Protein AF-A0A930Z1Z3-F1 (afdb_monomer)

Mean predicted aligned error: 11.34 Å

Sequence (519 aa):
MGTTLLAGTGLGVVGSSSTASAYPTATVSFVGHGYGHGHGMGQWGALGYALAGTSYSSIVGLYYGGTTLAPLSAGQEAHQVSVTMTENNGNTVIVTSGSPFTVAGLIVPANQAALMAPVGGQWTVQIGMSCAGPWGGVAVTGPSSTASPSINPALGDPNTSSEALQLCQGNGNLTMRGSIEAMYNSAGAARTVNLVPLEQYVSGVVPNESPSSWGTVGGAGPQSQAWGFQELEAQAVAARSYVMAGILSYGGYADTCDLSCQTYQGTLNEDPLTDAAVNSTAGQVMEFPGGAVAATQYSASTGGYTAPGAFPGVPDTGDSVCVAGACNPNHTWTASVPVSAIDAAWPQLGTLQSISITGRNGYGDWGGRVTGMTLFGSNQNVSLTGDGFSGALGLKSDWFSTTTTLTGPAVTMVSSPDGRGYWVGGNNGGIYSFGDASFQGSADGLALARPVVGMAVTPDGRGYWLVASDGGIFSFGDAAFFGSTGSLRLNKSVVGMAATPDGRGYWLVASDGGIFSFG

Secondary structure (DSSP, 8-state):
--------------PPPPPPPPPSSSEEEEEEE-BS---SEEHHHHHHHHHTT--HHHHHHHHTTT-EEEEPPTTGGG-EEEEE-GGGTTSPEEEE-SS-EEETTEEEPTT-EEEEEEETTEEEEEEESSTT--EEEEEEE-SEEEEEESS-PPTT-TTHHHHSEEEEETTEEEEESSEEEEEE-TTS-EEEEEEEEHHHHHHHHHHHHS-GGGGG-SSB-GGGSBTTHHHHHHHHHHHHHHHHT-TT-BTTTBSEESTTTS---TTTT--HHHHHHHHHTTTEEEEETTTEEP---EESB-SSBPPPSSS---B-TTTT-EETTEE-TTSEEEEEEEHHHHHHH-GGG-SEEEEEEEEE-S-SGGGSSEEEEEEEESS--EEE-HHHHHHHHT-S-S-EEEE---SS-EEEEEE-TTSS-EEEEETTS-EEEETTPPP----TTS--SS-EEEEEE-TTSSEEEEEETT--EEEEET------STTS--SS-EEEEEE-TTSS-EEEEETTS-EEEE-

Solvent-accessible surface area (backbone atoms only — not comparable to full-atom values): 27168 Å² total; per-residue (Å²): 142,85,83,84,86,84,80,86,80,81,81,76,80,76,80,73,82,73,76,78,62,66,40,97,52,74,50,50,36,33,38,33,28,13,23,44,84,12,34,39,40,22,53,42,16,37,35,26,36,7,57,72,74,41,51,26,72,56,48,46,46,61,32,39,42,82,39,43,84,37,70,58,58,93,69,58,73,72,38,59,45,29,31,29,40,66,95,46,52,68,54,70,47,35,38,32,23,57,33,46,27,34,40,80,89,40,78,42,54,52,55,25,15,40,41,38,36,84,53,96,82,25,28,33,39,25,45,19,66,29,87,86,35,69,74,43,76,78,45,82,43,52,58,46,42,48,38,36,46,72,49,72,62,58,88,80,42,88,54,39,86,37,36,22,32,22,44,57,49,98,91,48,67,47,44,28,64,43,25,45,33,41,35,51,45,99,87,69,46,51,39,33,32,37,38,18,48,44,70,62,46,37,35,23,31,36,39,65,76,48,62,53,72,46,32,65,36,60,60,88,35,70,96,88,34,20,18,13,30,27,25,47,28,29,44,27,27,31,53,43,9,29,63,67,34,59,81,53,52,38,94,81,77,22,48,35,45,24,76,91,79,32,64,44,58,40,54,78,62,56,45,67,68,39,35,49,22,34,62,76,40,62,59,36,24,38,23,32,89,88,79,46,47,32,70,41,46,62,21,62,16,28,33,40,27,26,40,62,69,98,25,66,53,43,81,29,82,21,15,72,32,69,52,101,92,46,56,48,75,32,27,52,46,76,51,76,46,46,45,68,56,53,23,65,76,41,61,73,22,44,49,50,36,50,78,44,74,74,36,53,75,64,50,60,76,96,34,19,39,27,60,23,29,36,42,36,23,73,70,33,69,47,75,48,37,23,50,61,53,15,65,76,69,71,46,58,27,27,26,54,46,79,46,82,80,71,94,41,61,76,53,33,73,48,68,34,78,86,66,65,17,27,38,38,32,17,28,58,31,37,61,44,59,36,70,71,33,72,83,49,69,62,47,48,93,53,91,66,95,44,47,32,36,26,53,36,60,33,68,84,50,61,16,32,38,39,31,19,28,55,29,35,65,48,64,22,55,73,34,77,86,58,72,64,41,51,90,52,90,66,96,47,47,33,60,39,51,45,55,40,86,85,49,66,28,38,39,38,34,22,76,80,70,51,75,48,80,27,98

Structure (mmCIF, N/CA/C/O backbone):
data_AF-A0A930Z1Z3-F1
#
_entry.id   AF-A0A930Z1Z3-F1
#
loop_
_atom_site.group_PDB
_atom_site.id
_atom_site.type_symbol
_atom_site.label_atom_id
_atom_site.label_alt_id
_atom_site.label_comp_id
_atom_site.label_asym_id
_atom_site.label_entity_id
_atom_site.label_seq_id
_atom_site.pdbx_PDB_ins_code
_atom_site.Cartn_x
_atom_site.Cartn_y
_atom_site.Cartn_z
_atom_site.occupancy
_atom_site.B_iso_or_equiv
_atom_site.auth_seq_id
_atom_site.auth_comp_id
_atom_site.auth_asym_id
_atom_site.auth_atom_id
_atom_site.pdbx_PDB_model_num
ATOM 1 N N . MET A 1 1 ? 87.538 15.514 -34.703 1.00 39.16 1 MET A N 1
ATOM 2 C CA . MET A 1 1 ? 86.681 16.716 -34.790 1.00 39.16 1 MET A CA 1
ATOM 3 C C . MET A 1 1 ? 85.649 16.461 -35.874 1.00 39.16 1 MET A C 1
ATOM 5 O O . MET A 1 1 ? 86.071 16.144 -36.976 1.00 39.16 1 MET A O 1
ATOM 9 N N . GLY A 1 2 ? 84.350 16.528 -35.568 1.00 31.50 2 GLY A N 1
ATOM 10 C CA . GLY A 1 2 ? 83.296 16.359 -36.582 1.00 31.50 2 GLY A CA 1
ATOM 11 C C . GLY A 1 2 ? 82.002 15.728 -36.066 1.00 31.50 2 GLY A C 1
ATOM 12 O O . GLY A 1 2 ? 81.706 14.595 -36.406 1.00 31.50 2 GLY A O 1
ATOM 13 N N . THR A 1 3 ? 81.312 16.481 -35.211 1.00 30.36 3 THR A N 1
ATOM 14 C CA . THR A 1 3 ? 79.851 16.650 -35.078 1.00 30.36 3 THR A CA 1
ATOM 15 C C . THR A 1 3 ? 78.893 15.445 -35.155 1.00 30.36 3 THR A C 1
ATOM 17 O O . THR A 1 3 ? 78.647 14.856 -36.202 1.00 30.36 3 THR A O 1
ATOM 20 N N . THR A 1 4 ? 78.263 15.197 -34.005 1.00 30.20 4 THR A N 1
ATOM 21 C CA . THR A 1 4 ? 77.175 14.260 -33.696 1.00 30.20 4 THR A CA 1
ATOM 22 C C . THR A 1 4 ? 75.817 14.698 -34.272 1.00 30.20 4 THR A C 1
ATOM 24 O O . THR A 1 4 ? 75.460 15.874 -34.213 1.00 30.20 4 THR A O 1
ATOM 27 N N . LEU A 1 5 ? 75.056 13.722 -34.782 1.00 28.89 5 LEU A N 1
ATOM 28 C CA . LEU A 1 5 ? 73.674 13.819 -35.271 1.00 28.89 5 LEU A CA 1
ATOM 29 C C . LEU A 1 5 ? 72.689 14.167 -34.133 1.00 28.89 5 LEU A C 1
ATOM 31 O O . LEU A 1 5 ? 72.643 13.462 -33.126 1.00 28.89 5 LEU A O 1
ATOM 35 N N . LEU A 1 6 ? 71.852 15.192 -34.323 1.00 29.39 6 LEU A N 1
ATOM 36 C CA . LEU A 1 6 ? 70.635 15.409 -33.533 1.00 29.39 6 LEU A CA 1
ATOM 37 C C . LEU A 1 6 ? 69.458 14.686 -34.203 1.00 29.39 6 LEU A C 1
ATOM 39 O O . LEU A 1 6 ? 69.009 15.090 -35.274 1.00 29.39 6 LEU A O 1
ATOM 43 N N . ALA A 1 7 ? 68.944 13.644 -33.550 1.00 30.75 7 ALA A N 1
ATOM 44 C CA . ALA A 1 7 ? 67.617 13.096 -33.807 1.00 30.75 7 ALA A CA 1
ATOM 45 C C . ALA A 1 7 ? 66.631 13.763 -32.837 1.00 30.75 7 ALA A C 1
ATOM 47 O O . ALA A 1 7 ? 66.766 13.632 -31.621 1.00 30.75 7 ALA A O 1
ATOM 48 N N . GLY A 1 8 ? 65.673 14.520 -33.374 1.00 28.31 8 GLY A N 1
ATOM 49 C CA . GLY A 1 8 ? 64.595 15.125 -32.598 1.00 28.31 8 GLY A CA 1
ATOM 50 C C . GLY A 1 8 ? 63.588 14.066 -32.157 1.00 28.31 8 GLY A C 1
ATOM 51 O O . GLY A 1 8 ? 62.974 13.400 -32.987 1.00 28.31 8 GLY A O 1
ATOM 52 N N . THR A 1 9 ? 63.420 13.917 -30.849 1.00 33.78 9 THR A N 1
ATOM 53 C CA . THR A 1 9 ? 62.367 13.118 -30.225 1.00 33.78 9 THR A CA 1
ATOM 54 C C . THR A 1 9 ? 61.080 13.939 -30.157 1.00 33.78 9 THR A C 1
ATOM 56 O O . THR A 1 9 ? 60.987 14.931 -29.436 1.00 33.78 9 THR A O 1
ATOM 59 N N . GLY A 1 10 ? 60.067 13.526 -30.920 1.00 29.88 10 GLY A N 1
ATOM 60 C CA . GLY A 1 10 ? 58.694 13.976 -30.714 1.00 29.88 10 GLY A CA 1
ATOM 61 C C . GLY A 1 10 ? 58.155 13.373 -29.419 1.00 29.88 10 GLY A C 1
ATOM 62 O O . GLY A 1 10 ? 58.044 12.154 -29.302 1.00 29.88 10 GLY A O 1
ATOM 63 N N . LEU A 1 11 ? 57.860 14.226 -28.440 1.00 32.78 11 LEU A N 1
ATOM 64 C CA . LEU A 1 11 ? 57.156 13.857 -27.215 1.00 32.78 11 LEU A CA 1
ATOM 65 C C . LEU A 1 11 ? 55.741 13.379 -27.565 1.00 32.78 11 LEU A C 1
ATOM 67 O O . LEU A 1 11 ? 54.901 14.166 -27.996 1.00 32.78 11 LEU A O 1
ATOM 71 N N . GLY A 1 12 ? 55.484 12.088 -27.360 1.00 30.33 12 GLY A N 1
ATOM 72 C CA . GLY A 1 12 ? 54.132 11.552 -27.285 1.00 30.33 12 GLY A CA 1
ATOM 73 C C . GLY A 1 12 ? 53.461 12.055 -26.011 1.00 30.33 12 GLY A C 1
ATOM 74 O O . GLY A 1 12 ? 53.957 11.825 -24.908 1.00 30.33 12 GLY A O 1
ATOM 75 N N . VAL A 1 13 ? 52.341 12.758 -26.164 1.00 32.28 13 VAL A N 1
ATOM 76 C CA . VAL A 1 13 ? 51.437 13.057 -25.053 1.00 32.28 13 VAL A CA 1
ATOM 77 C C . VAL A 1 13 ? 50.787 11.737 -24.650 1.00 32.28 13 VAL A C 1
ATOM 79 O O . VAL A 1 13 ? 49.985 11.175 -25.393 1.00 32.28 13 VAL A O 1
ATOM 82 N N . VAL A 1 14 ? 51.175 11.222 -23.486 1.00 32.25 14 VAL A N 1
ATOM 83 C CA . VAL A 1 14 ? 50.462 10.141 -22.806 1.00 32.25 14 VAL A CA 1
ATOM 84 C C . VAL A 1 14 ? 49.108 10.715 -22.398 1.00 32.25 14 VAL A C 1
ATOM 86 O O . VAL A 1 14 ? 49.050 11.631 -21.579 1.00 32.25 14 VAL A O 1
ATOM 89 N N . GLY A 1 15 ? 48.033 10.229 -23.019 1.00 31.28 15 GLY A N 1
ATOM 90 C CA . GLY A 1 15 ? 46.671 10.581 -22.637 1.00 31.28 15 GLY A CA 1
ATOM 91 C C . GLY A 1 15 ? 46.439 10.209 -21.177 1.00 31.28 15 GLY A C 1
ATOM 92 O O . GLY A 1 15 ? 46.525 9.041 -20.804 1.00 31.28 15 GLY A O 1
ATOM 93 N N . SER A 1 16 ? 46.187 11.216 -20.348 1.00 31.16 16 SER A N 1
ATOM 94 C CA . SER A 1 16 ? 45.662 11.055 -19.000 1.00 31.16 16 SER A CA 1
ATOM 95 C C . SER A 1 16 ? 44.368 10.246 -19.069 1.00 31.16 16 SER A C 1
ATOM 97 O O . SER A 1 16 ? 43.474 10.577 -19.847 1.00 31.16 16 SER A O 1
ATOM 99 N N . SER A 1 17 ? 44.264 9.191 -18.257 1.00 32.59 17 SER A N 1
ATOM 100 C CA . SER A 1 17 ? 43.012 8.465 -18.046 1.00 32.59 17 SER A CA 1
ATOM 101 C C . SER A 1 17 ? 41.926 9.474 -17.677 1.00 32.59 17 SER A C 1
ATOM 103 O O . SER A 1 17 ? 42.061 10.181 -16.674 1.00 32.59 17 SER A O 1
ATOM 105 N N . SER A 1 18 ? 40.890 9.576 -18.504 1.00 34.81 18 SER A N 1
ATOM 106 C CA . SER A 1 18 ? 39.741 10.434 -18.246 1.00 34.81 18 SER A CA 1
ATOM 107 C C . SER A 1 18 ? 39.152 10.085 -16.883 1.00 34.81 18 SER A C 1
ATOM 109 O O . SER A 1 18 ? 38.793 8.933 -16.640 1.00 34.81 18 SER A O 1
ATOM 111 N N . THR A 1 19 ? 39.043 11.076 -15.999 1.00 36.94 19 THR A N 1
ATOM 112 C CA . THR A 1 19 ? 38.151 11.000 -14.840 1.00 36.94 19 THR A CA 1
ATOM 113 C C . THR A 1 19 ? 36.777 10.594 -15.359 1.00 36.94 19 THR A C 1
ATOM 115 O O . THR A 1 19 ? 36.260 11.256 -16.261 1.00 36.94 19 THR A O 1
ATOM 118 N N . ALA A 1 20 ? 36.227 9.485 -14.865 1.00 42.00 20 ALA A N 1
ATOM 119 C CA . ALA A 1 20 ? 34.932 8.992 -15.310 1.00 42.00 20 ALA A CA 1
ATOM 120 C C . ALA A 1 20 ? 33.879 10.120 -15.235 1.00 42.00 20 ALA A C 1
ATOM 122 O O . ALA A 1 20 ? 33.821 10.867 -14.254 1.00 42.00 20 ALA A O 1
ATOM 123 N N . SER A 1 21 ? 33.136 10.305 -16.330 1.00 57.84 21 SER A N 1
ATOM 124 C CA . SER A 1 21 ? 32.249 11.459 -16.524 1.00 57.84 21 SER A CA 1
ATOM 125 C C . SER A 1 21 ? 31.103 11.450 -15.512 1.00 57.84 21 SER A C 1
ATOM 127 O O . SER A 1 21 ? 30.587 10.383 -15.176 1.00 57.84 21 SER A O 1
ATOM 129 N N . ALA A 1 22 ? 30.699 12.631 -15.038 1.00 66.75 22 ALA A N 1
ATOM 130 C CA . ALA A 1 22 ? 29.472 12.798 -14.261 1.00 66.75 22 ALA A CA 1
ATOM 131 C C . ALA A 1 22 ? 28.250 12.326 -15.072 1.00 66.75 22 ALA A C 1
ATOM 133 O O . ALA A 1 22 ? 28.308 12.253 -16.304 1.00 66.75 22 ALA A O 1
ATOM 134 N N . TYR A 1 23 ? 27.144 12.018 -14.385 1.00 76.69 23 TYR A N 1
ATOM 135 C CA . TYR A 1 23 ? 25.886 11.646 -15.033 1.00 76.69 23 TYR A CA 1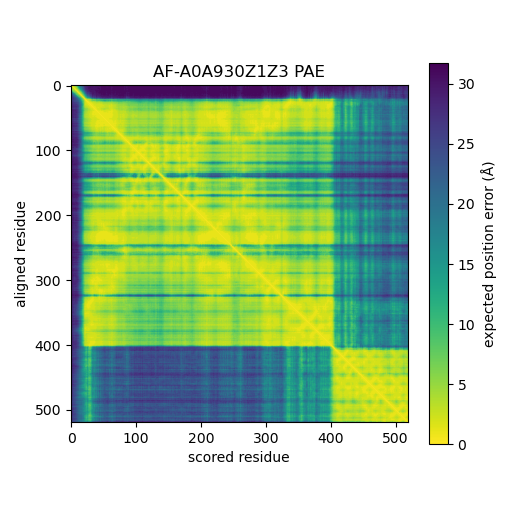
ATOM 136 C C . TYR A 1 23 ? 25.530 12.682 -16.122 1.00 76.69 23 TYR A C 1
ATOM 138 O O . TYR A 1 23 ? 25.671 13.884 -15.880 1.00 76.69 23 TYR A O 1
ATOM 146 N N . PRO A 1 24 ? 25.089 12.259 -17.324 1.00 66.06 24 PRO A N 1
ATOM 147 C CA . PRO A 1 24 ? 24.998 13.137 -18.498 1.00 66.06 24 PRO A CA 1
ATOM 148 C C . PRO A 1 24 ? 24.005 14.302 -18.353 1.00 66.06 24 PRO A C 1
ATOM 150 O O . PRO A 1 24 ? 24.040 15.250 -19.134 1.00 66.06 24 PRO A O 1
ATOM 153 N N . THR A 1 25 ? 23.112 14.250 -17.366 1.00 75.31 25 THR A N 1
ATOM 154 C CA . THR A 1 25 ? 22.084 15.264 -17.105 1.00 75.31 25 THR A CA 1
ATOM 155 C C . THR A 1 25 ? 22.028 15.629 -15.621 1.00 75.31 25 THR A C 1
ATOM 157 O O . THR A 1 25 ? 22.417 14.849 -14.761 1.00 75.31 25 THR A O 1
ATOM 160 N N . ALA A 1 26 ? 21.487 16.806 -15.285 1.00 83.88 26 ALA A N 1
ATOM 161 C CA . ALA A 1 26 ? 21.312 17.218 -13.883 1.00 83.88 26 ALA A CA 1
ATOM 162 C C . ALA A 1 26 ? 20.223 16.418 -13.138 1.00 83.88 26 ALA A C 1
ATOM 164 O O . ALA A 1 26 ? 20.156 16.446 -11.907 1.00 83.88 26 ALA A O 1
ATOM 165 N N . THR A 1 27 ? 19.361 15.713 -13.874 1.00 89.25 27 THR A N 1
ATOM 166 C CA . THR A 1 27 ? 18.294 14.868 -13.333 1.00 89.25 27 THR A CA 1
ATOM 167 C C . THR A 1 27 ? 18.284 13.501 -14.006 1.00 89.25 27 THR A C 1
ATOM 169 O O . THR A 1 27 ? 18.571 13.376 -15.197 1.00 89.25 27 THR A O 1
ATOM 172 N N . VAL A 1 28 ? 17.897 12.477 -13.255 1.00 89.62 28 VAL A N 1
ATOM 173 C CA . VAL A 1 28 ? 17.574 11.144 -13.759 1.00 89.62 28 VAL A CA 1
ATOM 174 C C . VAL A 1 28 ? 16.067 11.073 -13.969 1.00 89.62 28 VAL A C 1
ATOM 176 O O . VAL A 1 28 ? 15.303 11.343 -13.044 1.00 89.62 28 VAL A O 1
ATOM 179 N N . SER A 1 29 ? 15.634 10.729 -15.181 1.00 89.19 29 SER A N 1
ATOM 180 C CA . SER A 1 29 ? 14.212 10.543 -15.483 1.00 89.19 29 SER A CA 1
ATOM 181 C C . SER A 1 29 ? 13.829 9.070 -15.369 1.00 89.19 29 SER A C 1
ATOM 183 O O . SER A 1 29 ? 14.597 8.188 -15.756 1.00 89.19 29 SER A O 1
ATOM 185 N N . PHE A 1 30 ? 12.639 8.815 -14.845 1.00 92.00 30 PHE A N 1
ATOM 186 C CA . PHE A 1 30 ? 12.079 7.492 -14.616 1.00 92.00 30 PHE A CA 1
ATOM 187 C C . PHE A 1 30 ? 10.688 7.400 -15.226 1.00 92.00 30 PHE A C 1
ATOM 189 O O . PHE A 1 30 ? 9.901 8.345 -15.143 1.00 92.00 30 PHE A O 1
ATOM 196 N N . VAL A 1 31 ? 10.381 6.227 -15.765 1.00 90.81 31 VAL A N 1
ATOM 197 C CA . VAL A 1 31 ? 9.017 5.744 -15.995 1.00 90.81 31 VAL A CA 1
ATOM 198 C C . VAL A 1 31 ? 8.779 4.579 -15.051 1.00 90.81 31 VAL A C 1
ATOM 200 O O . VAL A 1 31 ? 9.699 3.803 -14.792 1.00 90.81 31 VAL A O 1
ATOM 203 N N . GLY A 1 32 ? 7.567 4.441 -14.540 1.00 92.75 32 GLY A N 1
ATOM 204 C CA . GLY A 1 32 ? 7.241 3.346 -13.646 1.00 92.75 32 GLY A CA 1
ATOM 205 C C . GLY A 1 32 ? 5.772 2.982 -13.628 1.00 92.75 32 GLY A C 1
ATOM 206 O O . GLY A 1 32 ? 4.947 3.644 -14.259 1.00 92.75 32 GLY A O 1
ATOM 207 N N . HIS A 1 33 ? 5.477 1.911 -12.902 1.00 94.94 33 HIS A N 1
ATOM 208 C CA . HIS A 1 33 ? 4.151 1.333 -12.749 1.00 94.94 33 HIS A CA 1
ATOM 209 C C . HIS A 1 33 ? 3.796 1.144 -11.278 1.00 94.94 33 HIS A C 1
ATOM 211 O O . HIS A 1 33 ? 4.658 0.904 -10.435 1.00 94.94 33 HIS A O 1
ATOM 217 N N . GLY A 1 34 ? 2.513 1.222 -10.960 1.00 96.94 34 GLY A N 1
ATOM 218 C CA . GLY A 1 34 ? 1.991 0.967 -9.623 1.00 96.94 34 GLY A CA 1
ATOM 219 C C . GLY A 1 34 ? 2.364 2.014 -8.572 1.00 96.94 34 GLY A C 1
ATOM 220 O O . GLY A 1 34 ? 3.140 2.945 -8.795 1.00 96.94 34 GLY A O 1
ATOM 221 N N . TYR A 1 35 ? 1.799 1.836 -7.383 1.00 96.94 35 TYR A N 1
ATOM 222 C CA . TYR A 1 35 ? 2.130 2.596 -6.185 1.00 96.94 35 TYR A CA 1
ATOM 223 C C . TYR A 1 35 ? 2.029 1.668 -4.973 1.00 96.94 35 TYR A C 1
ATOM 225 O O . TYR A 1 35 ? 0.961 1.137 -4.669 1.00 96.94 35 TYR A O 1
ATOM 233 N N . GLY A 1 36 ? 3.165 1.478 -4.304 1.00 93.19 36 GLY A N 1
ATOM 234 C CA . GLY A 1 36 ? 3.348 0.590 -3.168 1.00 93.19 36 GLY A CA 1
ATOM 235 C C . GLY A 1 36 ? 4.112 -0.672 -3.557 1.00 93.19 36 GLY A C 1
ATOM 236 O O . GLY A 1 36 ? 4.616 -0.811 -4.678 1.00 93.19 36 GLY A O 1
ATOM 237 N N . HIS A 1 37 ? 4.182 -1.610 -2.617 1.00 91.69 37 HIS A N 1
ATOM 238 C CA . HIS A 1 37 ? 4.955 -2.847 -2.755 1.00 91.69 37 HIS A CA 1
ATOM 239 C C . HIS A 1 37 ? 4.355 -3.836 -3.777 1.00 91.69 37 HIS A C 1
ATOM 241 O O . HIS A 1 37 ? 5.044 -4.739 -4.241 1.00 91.69 37 HIS A O 1
ATOM 247 N N . GLY A 1 38 ? 3.081 -3.680 -4.164 1.00 93.31 38 GLY A N 1
ATOM 248 C CA . GLY A 1 38 ? 2.435 -4.497 -5.200 1.00 93.31 38 GLY A CA 1
ATOM 249 C C . GLY A 1 38 ? 2.139 -5.944 -4.812 1.00 93.31 38 GLY A C 1
ATOM 250 O O . GLY A 1 38 ? 1.776 -6.732 -5.680 1.00 93.31 38 GLY A O 1
ATOM 251 N N . HIS A 1 39 ? 2.307 -6.314 -3.545 1.00 94.06 39 HIS A N 1
ATOM 252 C CA . HIS A 1 39 ? 1.949 -7.642 -3.045 1.00 94.06 39 HIS A CA 1
ATOM 253 C C . HIS A 1 39 ? 0.460 -7.696 -2.710 1.00 94.06 39 HIS A C 1
ATOM 255 O O . HIS A 1 39 ? -0.066 -6.786 -2.070 1.00 94.06 39 HIS A O 1
ATOM 261 N N . GLY A 1 40 ? -0.187 -8.796 -3.092 1.00 95.88 40 GLY A N 1
ATOM 262 C CA . GLY A 1 40 ? -1.607 -9.005 -2.836 1.00 95.88 40 GLY A CA 1
ATOM 263 C C . GLY A 1 40 ? -2.493 -8.055 -3.640 1.00 95.88 40 GLY A C 1
ATOM 264 O O . GLY A 1 40 ? -2.228 -7.808 -4.816 1.00 95.88 40 GLY A O 1
ATOM 265 N N . MET A 1 41 ? -3.571 -7.572 -3.023 1.00 97.88 41 MET A N 1
ATOM 266 C CA . MET A 1 41 ? -4.621 -6.830 -3.720 1.00 97.88 41 MET A CA 1
ATOM 267 C C . MET A 1 41 ? -4.197 -5.405 -4.089 1.00 97.88 41 MET A C 1
ATOM 269 O O . MET A 1 41 ? -3.704 -4.652 -3.252 1.00 97.88 41 MET A O 1
ATOM 273 N N . GLY A 1 42 ? -4.413 -5.013 -5.346 1.00 97.12 42 GLY A N 1
ATOM 274 C CA . GLY A 1 42 ? -4.370 -3.609 -5.758 1.00 97.12 42 GLY A CA 1
ATOM 275 C C . GLY A 1 42 ? -5.724 -2.951 -5.541 1.00 97.12 42 GLY A C 1
ATOM 276 O O . GLY A 1 42 ? -6.702 -3.451 -6.081 1.00 97.12 42 GLY A O 1
ATOM 277 N N . GLN A 1 43 ? -5.798 -1.832 -4.820 1.00 97.06 43 GLN A N 1
ATOM 278 C CA . GLN A 1 43 ? -7.064 -1.122 -4.559 1.00 97.06 43 GLN A CA 1
ATOM 279 C C . GLN A 1 43 ? -7.726 -0.659 -5.869 1.00 97.06 43 GLN A C 1
ATOM 281 O O . GLN A 1 43 ? -8.881 -0.976 -6.153 1.00 97.06 43 GLN A O 1
ATOM 286 N N . TRP A 1 44 ? -6.960 0.002 -6.746 1.00 97.50 44 TRP A N 1
ATOM 287 C CA . TRP A 1 44 ? -7.446 0.373 -8.082 1.00 97.50 44 TRP A CA 1
ATOM 288 C C . TRP A 1 44 ? -7.802 -0.844 -8.945 1.00 97.50 44 TRP A C 1
ATOM 290 O O . TRP A 1 44 ? -8.770 -0.801 -9.703 1.00 97.50 44 TRP A O 1
ATOM 300 N N . GLY A 1 45 ? -7.045 -1.934 -8.820 1.00 97.75 45 GLY A N 1
ATOM 301 C CA . GLY A 1 45 ? -7.314 -3.170 -9.547 1.00 97.75 45 GLY A CA 1
ATOM 302 C C . GLY A 1 45 ? -8.611 -3.848 -9.114 1.00 97.75 45 GLY A C 1
ATOM 303 O O . GLY A 1 45 ? -9.445 -4.188 -9.956 1.00 97.75 45 GLY A O 1
ATOM 304 N N . ALA A 1 46 ? -8.840 -3.938 -7.805 1.00 98.38 46 ALA A N 1
ATOM 305 C CA . ALA A 1 46 ? -10.079 -4.415 -7.209 1.00 98.38 46 ALA A CA 1
ATOM 306 C C . ALA A 1 46 ? -11.280 -3.583 -7.679 1.00 98.38 46 ALA A C 1
ATOM 308 O O . ALA A 1 46 ? -12.289 -4.162 -8.085 1.00 98.38 46 ALA A O 1
ATOM 309 N N . LEU A 1 47 ? -11.148 -2.251 -7.748 1.00 97.81 47 LEU A N 1
ATOM 310 C CA . LEU A 1 47 ? -12.177 -1.386 -8.330 1.00 97.81 47 LEU A CA 1
ATOM 311 C C . LEU A 1 47 ? -12.427 -1.723 -9.804 1.00 97.81 47 LEU A C 1
ATOM 313 O O . LEU A 1 47 ? -13.576 -1.858 -10.221 1.00 97.81 47 LEU A O 1
ATOM 317 N N . GLY A 1 48 ? -11.369 -1.891 -10.599 1.00 97.75 48 GLY A N 1
ATOM 318 C CA . GLY A 1 48 ? -11.478 -2.284 -12.003 1.00 97.75 48 GLY A CA 1
ATOM 319 C C . GLY A 1 48 ? -12.241 -3.589 -12.204 1.00 97.75 48 GLY A C 1
ATOM 320 O O . GLY A 1 48 ? -13.158 -3.648 -13.026 1.00 97.75 48 GLY A O 1
ATOM 321 N N . TYR A 1 49 ? -11.923 -4.615 -11.416 1.00 98.38 49 TYR A N 1
ATOM 322 C CA . TYR A 1 49 ? -12.635 -5.891 -11.458 1.00 98.38 49 TYR A CA 1
ATOM 323 C C . TYR A 1 49 ? -14.082 -5.771 -10.983 1.00 98.38 49 TYR A C 1
ATOM 325 O O . TYR A 1 49 ? -14.976 -6.337 -11.621 1.00 98.38 49 TYR A O 1
ATOM 333 N N . ALA A 1 50 ? -14.329 -5.018 -9.911 1.00 98.25 50 ALA A N 1
ATOM 334 C CA . ALA A 1 50 ? -15.665 -4.756 -9.395 1.00 98.25 50 ALA A CA 1
ATOM 335 C C . ALA A 1 50 ? -16.548 -4.112 -10.476 1.00 98.25 50 ALA A C 1
ATOM 337 O O . ALA A 1 50 ? -17.606 -4.641 -10.812 1.00 98.25 50 ALA A O 1
ATOM 338 N N . LEU A 1 51 ? -16.066 -3.044 -11.121 1.00 97.19 51 LEU A N 1
ATOM 339 C CA . LEU A 1 51 ? -16.771 -2.356 -12.209 1.00 97.19 51 LEU A CA 1
ATOM 340 C C . LEU A 1 51 ? -16.949 -3.217 -13.469 1.00 97.19 51 LEU A C 1
ATOM 342 O O . LEU A 1 51 ? -17.874 -2.974 -14.244 1.00 97.19 51 LEU A O 1
ATOM 346 N N . ALA A 1 52 ? -16.110 -4.237 -13.654 1.00 96.94 52 ALA A N 1
ATOM 347 C CA . ALA A 1 52 ? -16.251 -5.244 -14.703 1.00 96.94 52 ALA A CA 1
ATOM 348 C C . ALA A 1 52 ? -17.233 -6.383 -14.349 1.00 96.94 52 ALA A C 1
ATOM 350 O O . ALA A 1 52 ? -17.378 -7.326 -15.127 1.00 96.94 52 ALA A O 1
ATOM 351 N N . GLY A 1 53 ? -17.926 -6.313 -13.207 1.00 97.31 53 GLY A N 1
ATOM 352 C CA . GLY A 1 53 ? -18.923 -7.307 -12.805 1.00 97.31 53 GLY A CA 1
ATOM 353 C C . GLY A 1 53 ? -18.375 -8.450 -11.946 1.00 97.31 53 GLY A C 1
ATOM 354 O O . GLY A 1 53 ? -19.008 -9.504 -11.846 1.00 97.31 53 GLY A O 1
ATOM 355 N N . THR A 1 54 ? -17.197 -8.280 -11.346 1.00 98.25 54 THR A N 1
ATOM 356 C CA . THR A 1 54 ? -16.560 -9.311 -10.516 1.00 98.25 54 THR A CA 1
ATOM 357 C C . THR A 1 54 ? -16.998 -9.164 -9.060 1.00 98.25 54 THR A C 1
ATOM 359 O O . THR A 1 54 ? -16.940 -8.074 -8.498 1.00 98.25 54 THR A O 1
ATOM 362 N N . SER A 1 55 ? -17.436 -10.260 -8.433 1.00 98.38 55 SER A N 1
ATOM 363 C CA . SER A 1 55 ? -17.802 -10.249 -7.007 1.00 98.38 55 SER A CA 1
ATOM 364 C C . SER A 1 55 ? -16.579 -10.087 -6.102 1.00 98.38 55 SER A C 1
ATOM 366 O O . SER A 1 55 ? -15.500 -10.570 -6.455 1.00 98.38 55 SER A O 1
ATOM 368 N N . TYR A 1 56 ? -16.755 -9.524 -4.903 1.00 98.62 56 TYR A N 1
ATOM 369 C CA . TYR A 1 56 ? -15.665 -9.356 -3.932 1.00 98.62 56 TYR A CA 1
ATOM 370 C C . TYR A 1 56 ? -14.938 -10.676 -3.646 1.00 98.62 56 TYR A C 1
ATOM 372 O O . TYR A 1 56 ? -13.713 -10.714 -3.610 1.00 98.62 56 TYR A O 1
ATOM 380 N N . SER A 1 57 ? -15.686 -11.783 -3.544 1.00 98.25 57 SER A N 1
ATOM 381 C CA . SER A 1 57 ? -15.138 -13.121 -3.288 1.00 98.25 57 SER A CA 1
ATOM 382 C C . SER A 1 57 ? -14.192 -13.598 -4.398 1.00 98.25 57 SER A C 1
ATOM 384 O O . SER A 1 57 ? -13.174 -14.235 -4.133 1.00 98.25 57 SER A O 1
ATOM 386 N N . SER A 1 58 ? -14.501 -13.256 -5.651 1.00 98.38 58 SER A N 1
ATOM 387 C CA . SER A 1 58 ? -13.657 -13.571 -6.805 1.00 98.38 58 SER A CA 1
ATOM 388 C C . SER A 1 58 ? -12.467 -12.617 -6.909 1.00 98.38 58 SER A C 1
ATOM 390 O O . SER A 1 58 ? -11.390 -13.052 -7.302 1.00 98.38 58 SER A O 1
ATOM 392 N N . ILE A 1 59 ? -12.640 -11.350 -6.513 1.00 98.62 59 ILE A N 1
ATOM 393 C CA . ILE A 1 59 ? -11.556 -10.362 -6.435 1.00 98.62 59 ILE A CA 1
ATOM 394 C C . ILE A 1 59 ? -10.496 -10.833 -5.433 1.00 98.62 59 ILE A C 1
ATOM 396 O O . ILE A 1 59 ? -9.341 -11.018 -5.806 1.00 98.62 59 ILE A O 1
ATOM 400 N N . VAL A 1 60 ? -10.875 -11.115 -4.183 1.00 98.50 60 VAL A N 1
ATOM 401 C CA . VAL A 1 60 ? -9.914 -11.589 -3.172 1.00 98.50 60 VAL A CA 1
ATOM 402 C C . VAL A 1 60 ? -9.310 -12.946 -3.553 1.00 98.50 60 VAL A C 1
ATOM 404 O O . VAL A 1 60 ? -8.115 -13.159 -3.370 1.00 98.50 60 VAL A O 1
ATOM 407 N N . GLY A 1 61 ? -10.091 -13.842 -4.168 1.00 98.00 61 GLY A N 1
ATOM 408 C CA . GLY A 1 61 ? -9.596 -15.132 -4.661 1.00 98.00 61 GLY A CA 1
ATOM 409 C C . GLY A 1 61 ? -8.566 -15.019 -5.793 1.00 98.00 61 GLY A C 1
ATOM 410 O O . GLY A 1 61 ? -7.674 -15.861 -5.887 1.00 98.00 61 GLY A O 1
ATOM 411 N N . LEU A 1 62 ? -8.655 -13.978 -6.628 1.00 97.12 62 LEU A N 1
ATOM 412 C CA . LEU A 1 62 ? -7.666 -13.686 -7.667 1.00 97.12 62 LEU A CA 1
ATOM 413 C C . LEU A 1 62 ? -6.323 -13.268 -7.055 1.00 97.12 62 LEU A C 1
ATOM 415 O O . LEU A 1 62 ? -5.281 -13.801 -7.434 1.00 97.12 62 LEU A O 1
ATOM 419 N N . TYR A 1 63 ? -6.350 -12.316 -6.121 1.00 98.25 63 TYR A N 1
ATOM 420 C CA . TYR A 1 63 ? -5.138 -11.731 -5.543 1.00 98.25 63 TYR A CA 1
ATOM 421 C C . TYR A 1 63 ? -4.448 -12.638 -4.522 1.00 98.25 63 TYR A C 1
ATOM 423 O O . TYR A 1 63 ? -3.221 -12.629 -4.416 1.00 98.25 63 TYR A O 1
ATOM 431 N N . TYR A 1 64 ? -5.218 -13.439 -3.786 1.00 98.12 64 TYR A N 1
ATOM 432 C CA . TYR A 1 64 ? -4.724 -14.283 -2.699 1.00 98.12 64 TYR A CA 1
ATOM 433 C C . TYR A 1 64 ? -4.727 -15.764 -3.093 1.00 98.12 64 TYR A C 1
ATOM 435 O O . TYR A 1 64 ? -5.224 -16.632 -2.374 1.00 98.12 64 TYR A O 1
ATOM 443 N N . GLY A 1 65 ? -4.173 -16.065 -4.270 1.00 96.25 65 GLY A N 1
ATOM 444 C CA . GLY A 1 65 ? -4.119 -17.421 -4.815 1.00 96.25 65 GLY A CA 1
ATOM 445 C C . GLY A 1 65 ? -3.495 -18.436 -3.847 1.00 96.25 65 GLY A C 1
ATOM 446 O O . GLY A 1 65 ? -2.496 -18.158 -3.187 1.00 96.25 65 GLY A O 1
ATOM 447 N N . GLY A 1 66 ? -4.087 -19.631 -3.776 1.00 95.50 66 GLY A N 1
ATOM 448 C CA . GLY A 1 66 ? -3.696 -20.665 -2.811 1.00 95.50 66 GLY A CA 1
ATOM 449 C C . GLY A 1 66 ? -4.393 -20.555 -1.451 1.00 95.50 66 GLY A C 1
ATOM 450 O O . GLY A 1 66 ? -4.096 -21.359 -0.573 1.00 95.50 66 GLY A O 1
ATOM 451 N N . THR A 1 67 ? -5.326 -19.612 -1.290 1.00 97.62 67 THR A N 1
ATOM 452 C CA . THR A 1 67 ? -6.214 -19.492 -0.124 1.00 97.62 67 THR A CA 1
ATOM 453 C C . THR A 1 67 ? -7.680 -19.657 -0.523 1.00 97.62 67 THR A C 1
ATOM 455 O O . THR A 1 67 ? -8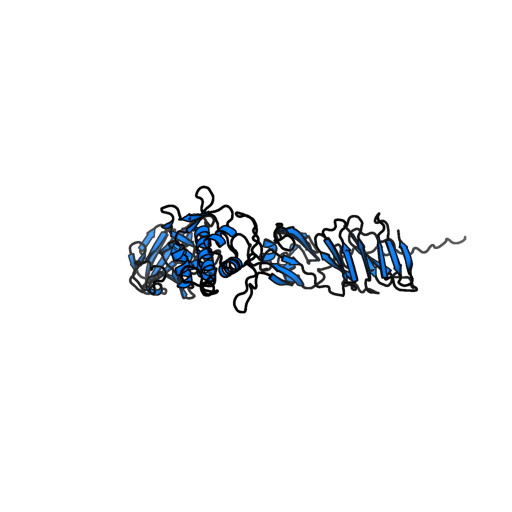.023 -19.662 -1.709 1.00 97.62 67 THR A O 1
ATOM 458 N N . THR A 1 68 ? -8.557 -19.795 0.466 1.00 97.50 68 THR A N 1
ATOM 459 C CA . THR A 1 68 ? -10.013 -19.801 0.291 1.00 97.50 68 THR A CA 1
ATOM 460 C C . THR A 1 68 ? -10.664 -18.774 1.200 1.00 97.50 68 THR A C 1
ATOM 462 O O . THR A 1 68 ? -10.211 -18.579 2.325 1.00 97.50 68 THR A O 1
ATOM 465 N N . LEU A 1 69 ? -11.747 -18.152 0.735 1.00 98.00 69 LEU A N 1
ATOM 466 C CA . LEU A 1 69 ? -12.594 -17.326 1.589 1.00 98.00 69 LEU A CA 1
ATOM 467 C C . LEU A 1 69 ? -13.321 -18.228 2.597 1.00 98.00 69 LEU A C 1
ATOM 469 O O . LEU A 1 69 ? -14.042 -19.145 2.195 1.00 98.00 69 LEU A O 1
ATOM 473 N N . ALA A 1 70 ? -13.135 -17.969 3.885 1.00 97.06 70 ALA A N 1
ATOM 474 C CA . ALA A 1 70 ? -13.678 -18.758 4.982 1.00 97.06 70 ALA A CA 1
ATOM 475 C C . ALA A 1 70 ? -14.204 -17.843 6.101 1.00 97.06 70 ALA A C 1
ATOM 477 O O . ALA A 1 70 ? -13.734 -16.711 6.243 1.00 97.06 70 ALA A O 1
ATOM 478 N N . PRO A 1 71 ? -15.193 -18.290 6.894 1.00 96.75 71 PRO A N 1
ATOM 479 C CA . PRO A 1 71 ? -15.491 -17.628 8.153 1.00 96.75 71 PRO A CA 1
ATOM 480 C C . PRO A 1 71 ? -14.322 -17.819 9.125 1.00 96.75 71 PRO A C 1
ATOM 482 O O . PRO A 1 71 ? -13.653 -18.852 9.110 1.00 96.75 71 PRO A O 1
ATOM 485 N N . LEU A 1 72 ? -14.121 -16.849 10.008 1.00 94.69 72 LEU A N 1
ATOM 486 C CA . LEU A 1 72 ? -13.261 -16.990 11.172 1.00 94.69 72 LEU A CA 1
ATOM 487 C C . LEU A 1 72 ? -13.637 -18.239 11.979 1.00 94.69 72 LEU A C 1
ATOM 489 O O . LEU A 1 72 ? -14.805 -18.619 12.083 1.00 94.69 72 LEU A O 1
ATOM 493 N N . SER A 1 73 ? -12.632 -18.878 12.577 1.00 90.69 73 SER A N 1
ATOM 494 C CA . SER A 1 73 ? -12.869 -19.981 13.502 1.00 90.69 73 SER A CA 1
ATOM 495 C C . SER A 1 73 ? -13.561 -19.474 14.765 1.00 90.69 73 SER A C 1
ATOM 497 O O . SER A 1 73 ? -13.301 -18.363 15.229 1.00 90.69 73 SER A O 1
ATOM 499 N N . ALA A 1 74 ? -14.397 -20.325 15.364 1.00 87.38 74 ALA A N 1
ATOM 500 C CA . ALA A 1 74 ? -15.181 -19.973 16.543 1.00 87.38 74 ALA A CA 1
ATOM 501 C C . ALA A 1 74 ? -14.318 -19.334 17.646 1.00 87.38 74 ALA A C 1
ATOM 503 O O . ALA A 1 74 ? -13.336 -19.922 18.108 1.00 87.38 74 ALA A O 1
ATOM 504 N N . GLY A 1 75 ? -14.713 -18.138 18.081 1.00 84.44 75 GLY A N 1
ATOM 505 C CA . GLY A 1 75 ? -14.031 -17.378 19.128 1.00 84.44 75 GLY A CA 1
ATOM 506 C C . GLY A 1 75 ? -13.016 -16.366 18.601 1.00 84.44 75 GLY A C 1
ATOM 507 O O . GLY A 1 75 ? -12.725 -15.404 19.309 1.00 84.44 75 GLY A O 1
ATOM 508 N N . GLN A 1 76 ? -12.544 -16.501 17.356 1.00 87.56 76 GLN A N 1
ATOM 509 C CA . GLN A 1 76 ? -11.755 -15.448 16.712 1.00 87.56 76 GLN A CA 1
ATOM 510 C C . GLN A 1 76 ? -12.603 -14.203 16.421 1.00 87.56 76 GLN A C 1
ATOM 512 O O . GLN A 1 76 ? -12.060 -13.104 16.388 1.00 87.56 76 GLN A O 1
ATOM 517 N N . GLU A 1 77 ? -13.930 -14.331 16.285 1.00 86.44 77 GLU A N 1
ATOM 518 C CA . GLU A 1 77 ? -14.812 -13.168 16.097 1.00 86.44 77 GLU A CA 1
ATOM 519 C C . GLU A 1 77 ? -14.839 -12.246 17.329 1.00 86.44 77 GLU A C 1
ATOM 521 O O . GLU A 1 77 ? -15.157 -11.065 17.219 1.00 86.44 77 GLU A O 1
ATOM 526 N N . ALA A 1 78 ? -14.487 -12.774 18.508 1.00 87.62 78 ALA A N 1
ATOM 527 C CA . ALA A 1 78 ? -14.393 -12.015 19.752 1.00 87.62 78 ALA A CA 1
ATOM 528 C C . ALA A 1 78 ? -13.018 -11.352 19.958 1.00 87.62 78 ALA A C 1
ATOM 530 O O . ALA A 1 78 ? -12.794 -10.742 21.007 1.00 87.62 78 ALA A O 1
ATOM 531 N N . HIS A 1 79 ? -12.094 -11.477 18.995 1.00 91.38 79 HIS A N 1
ATOM 532 C CA . HIS A 1 79 ? -10.767 -10.870 19.082 1.00 91.38 79 HIS A CA 1
ATOM 533 C C . HIS A 1 79 ? -10.875 -9.349 19.233 1.00 91.38 79 HIS A C 1
ATOM 535 O O . HIS A 1 79 ? -11.569 -8.672 18.466 1.00 91.38 79 HIS A O 1
ATOM 541 N N . GLN A 1 80 ? -10.176 -8.810 20.232 1.00 94.06 80 GLN A N 1
ATOM 542 C CA . GLN A 1 80 ? -9.960 -7.375 20.357 1.00 94.06 80 GLN A CA 1
ATOM 543 C C . GLN A 1 80 ? -8.615 -7.051 19.733 1.00 94.06 80 GLN A C 1
ATOM 545 O O . GLN A 1 80 ? -7.574 -7.427 20.268 1.00 94.06 80 GLN A O 1
ATOM 550 N N . VAL A 1 81 ? -8.656 -6.349 18.606 1.00 95.06 81 VAL A N 1
ATOM 551 C CA . VAL A 1 81 ? -7.457 -5.859 17.946 1.00 95.06 81 VAL A CA 1
ATOM 552 C C . VAL A 1 81 ? -6.803 -4.829 18.856 1.00 95.06 81 VAL A C 1
ATOM 554 O O . VAL A 1 81 ? -7.422 -3.841 19.256 1.00 95.06 81 VAL A O 1
ATOM 557 N N . SER A 1 82 ? -5.542 -5.071 19.184 1.00 95.19 82 SER A N 1
ATOM 558 C CA . SER A 1 82 ? -4.717 -4.154 19.961 1.00 95.19 82 SER A CA 1
ATOM 559 C C . SER A 1 82 ? -3.917 -3.248 19.023 1.00 95.19 82 SER A C 1
ATOM 561 O O . SER A 1 82 ? -2.998 -3.686 18.333 1.00 95.19 82 SER A O 1
ATOM 563 N N . VAL A 1 83 ? -4.273 -1.963 18.985 1.00 94.69 83 VAL A N 1
ATOM 564 C CA . VAL A 1 83 ? -3.620 -0.949 18.145 1.00 94.69 83 VAL A CA 1
ATOM 565 C C . VAL A 1 83 ? -2.783 -0.024 19.017 1.00 94.69 83 VAL A C 1
ATOM 567 O O . VAL A 1 83 ? -3.319 0.688 19.863 1.00 94.69 83 VAL A O 1
ATOM 570 N N . THR A 1 84 ? -1.462 -0.003 18.839 1.00 93.69 84 THR A N 1
ATOM 571 C CA . THR A 1 84 ? -0.625 0.956 19.574 1.00 93.69 84 THR A CA 1
ATOM 572 C C . THR A 1 84 ? -0.791 2.371 19.011 1.00 93.69 84 THR A C 1
ATOM 574 O O . THR A 1 84 ? -0.667 2.589 17.809 1.00 93.69 84 THR A O 1
ATOM 577 N N . MET A 1 85 ? -0.995 3.347 19.898 1.00 92.62 85 MET A N 1
ATOM 578 C CA . MET A 1 85 ? -1.075 4.771 19.552 1.00 92.62 85 MET A CA 1
ATOM 579 C C . MET A 1 85 ? 0.326 5.377 19.638 1.00 92.62 85 MET A C 1
ATOM 581 O O . MET A 1 85 ? 0.764 5.812 20.709 1.00 92.62 85 MET A O 1
ATOM 585 N N . THR A 1 86 ? 1.080 5.318 18.540 1.00 88.06 86 THR A N 1
ATOM 586 C CA . THR A 1 86 ? 2.513 5.628 18.533 1.00 88.06 86 THR A CA 1
ATOM 587 C C . THR A 1 86 ? 2.804 7.096 18.799 1.00 88.06 86 THR A C 1
ATOM 589 O O . THR A 1 86 ? 3.782 7.401 19.486 1.00 88.06 86 THR A O 1
ATOM 592 N N . GLU A 1 87 ? 1.915 7.989 18.367 1.00 84.94 87 GLU A N 1
ATOM 593 C CA . GLU A 1 87 ? 2.005 9.425 18.645 1.00 84.94 87 GLU A CA 1
ATOM 594 C C . GLU A 1 87 ? 1.898 9.741 20.148 1.00 84.94 87 GLU A C 1
ATOM 596 O O . GLU A 1 87 ? 2.406 10.764 20.609 1.00 84.94 87 GLU A O 1
ATOM 601 N N . ASN A 1 88 ? 1.298 8.843 20.942 1.00 85.94 88 ASN A N 1
ATOM 602 C CA . ASN A 1 88 ? 1.172 8.987 22.394 1.00 85.94 88 ASN A CA 1
ATOM 603 C C . ASN A 1 88 ? 2.194 8.152 23.191 1.00 85.94 88 ASN A C 1
ATOM 605 O O . ASN A 1 88 ? 2.062 7.979 24.406 1.00 85.94 88 ASN A O 1
ATOM 609 N N . ASN A 1 89 ? 3.221 7.604 22.537 1.00 85.44 89 ASN A N 1
ATOM 610 C CA . ASN A 1 89 ? 4.231 6.790 23.211 1.00 85.44 89 ASN A CA 1
ATOM 611 C C . ASN A 1 89 ? 4.992 7.585 24.280 1.00 85.44 89 ASN A C 1
ATOM 613 O O . ASN A 1 89 ? 5.527 8.658 24.017 1.00 85.44 89 ASN A O 1
ATOM 617 N N . GLY A 1 90 ? 5.102 7.015 25.485 1.00 82.94 90 GLY A N 1
ATOM 618 C CA . GLY A 1 90 ? 5.832 7.629 26.599 1.00 82.94 90 GLY A CA 1
ATOM 619 C C . GLY A 1 90 ? 5.112 8.795 27.289 1.00 82.94 90 GLY A C 1
ATOM 620 O O . GLY A 1 90 ? 5.646 9.323 28.262 1.00 82.94 90 GLY A O 1
ATOM 621 N N . ASN A 1 91 ? 3.919 9.171 26.827 1.00 85.81 91 ASN A N 1
ATOM 622 C CA . ASN A 1 91 ? 3.139 10.270 27.384 1.00 85.81 91 ASN A CA 1
ATOM 623 C C . ASN A 1 91 ? 2.073 9.773 28.372 1.00 85.81 91 ASN A C 1
ATOM 625 O O . ASN A 1 91 ? 1.700 8.599 28.399 1.00 85.81 91 ASN A O 1
ATOM 629 N N . THR A 1 92 ? 1.567 10.701 29.182 1.00 91.62 92 THR A N 1
ATOM 630 C CA . THR A 1 92 ? 0.342 10.516 29.968 1.00 91.62 92 THR A CA 1
ATOM 631 C C . THR A 1 92 ? -0.837 10.237 29.034 1.00 91.62 92 THR A C 1
ATOM 633 O O . THR A 1 92 ? -0.976 10.882 27.997 1.00 91.62 92 THR A O 1
ATOM 636 N N . VAL A 1 93 ? -1.710 9.304 29.407 1.00 95.38 93 VAL A N 1
ATOM 637 C CA . VAL A 1 93 ? -2.910 8.967 28.632 1.00 95.38 93 VAL A CA 1
ATOM 638 C C . VAL A 1 93 ? -4.102 9.679 29.250 1.00 95.38 93 VAL A C 1
ATOM 640 O O . VAL A 1 93 ? -4.421 9.447 30.412 1.00 95.38 93 VAL A O 1
ATOM 643 N N . ILE A 1 94 ? -4.757 10.557 28.496 1.00 95.81 94 ILE A N 1
ATOM 644 C CA . ILE A 1 94 ? -5.935 11.286 28.973 1.00 95.81 94 ILE A CA 1
ATOM 645 C C . ILE A 1 94 ? -7.129 10.880 28.118 1.00 95.81 94 ILE A C 1
ATOM 647 O O . ILE A 1 94 ? -7.091 11.015 26.898 1.00 95.81 94 ILE A O 1
ATOM 651 N N . VAL A 1 95 ? -8.178 10.376 28.761 1.00 96.62 95 VAL A N 1
ATOM 652 C CA . VAL A 1 95 ? -9.375 9.851 28.097 1.00 96.62 95 VAL A CA 1
ATOM 653 C C . VAL A 1 95 ? -10.603 10.609 28.576 1.00 96.62 95 VAL A C 1
ATOM 655 O O . VAL A 1 95 ? -10.746 10.856 29.771 1.00 96.62 95 VAL A O 1
ATOM 658 N N . THR A 1 96 ? -11.501 10.956 27.661 1.00 96.19 96 THR A N 1
ATOM 659 C CA . THR A 1 96 ? -12.810 11.555 27.955 1.00 96.19 96 THR A CA 1
ATOM 660 C C . THR A 1 96 ? -13.904 10.855 27.151 1.00 96.19 96 THR A C 1
ATOM 662 O O . THR A 1 96 ? -13.615 10.097 26.228 1.00 96.19 96 THR A O 1
ATOM 665 N N . SER A 1 97 ? -15.167 11.090 27.492 1.00 96.12 97 SER A N 1
ATOM 666 C CA . SER A 1 97 ? -16.315 10.662 26.689 1.00 96.12 97 SER A CA 1
ATOM 667 C C . SER A 1 97 ? -17.529 11.537 26.999 1.00 96.12 97 SER A C 1
ATOM 669 O O . SER A 1 97 ? -17.646 12.083 28.099 1.00 96.12 97 SER A O 1
ATOM 671 N N . GLY A 1 98 ? -18.449 11.661 26.041 1.00 94.94 98 GLY A N 1
ATOM 672 C CA . GLY A 1 98 ? -19.758 12.279 26.267 1.00 94.94 98 GLY A CA 1
ATOM 673 C C . GLY A 1 98 ? -20.674 11.439 27.165 1.00 94.94 98 GLY A C 1
ATOM 674 O O . GLY A 1 98 ? -21.667 11.956 27.675 1.00 94.94 98 GLY A O 1
ATOM 675 N N . SER A 1 99 ? -20.317 10.175 27.411 1.00 95.50 99 SER A N 1
ATOM 676 C CA . SER A 1 99 ? -21.044 9.220 28.247 1.00 95.50 99 SER A CA 1
ATOM 677 C C . SER A 1 99 ? -20.194 8.761 29.434 1.00 95.50 99 SER A C 1
ATOM 679 O O . SER A 1 99 ? -18.969 8.882 29.399 1.00 95.50 99 SER A O 1
ATOM 681 N N . PRO A 1 100 ? -20.802 8.240 30.518 1.00 96.19 100 PRO A N 1
ATOM 682 C CA . PRO A 1 100 ? -20.027 7.674 31.611 1.00 96.19 100 PRO A CA 1
ATOM 683 C C . PRO A 1 100 ? -19.159 6.510 31.127 1.00 96.19 100 PRO A C 1
ATOM 685 O O . PRO A 1 100 ? -19.587 5.705 30.297 1.00 96.19 100 PRO A O 1
ATOM 688 N N . PHE A 1 101 ? -17.966 6.370 31.687 1.00 96.75 101 PHE A N 1
ATOM 689 C CA . PHE A 1 101 ? -17.064 5.256 31.400 1.00 96.75 101 PHE A CA 1
ATOM 690 C C . PHE A 1 101 ? -16.341 4.817 32.671 1.00 96.75 101 PHE A C 1
ATOM 692 O O . PHE A 1 101 ? -16.478 5.439 33.725 1.00 96.75 101 PHE A O 1
ATOM 699 N N . THR A 1 102 ? -15.601 3.716 32.597 1.00 95.38 102 THR A N 1
ATOM 700 C CA . THR A 1 102 ? -14.879 3.173 33.751 1.00 95.38 102 THR A CA 1
ATOM 701 C C . THR A 1 102 ? -13.384 3.148 33.506 1.00 95.38 102 THR A C 1
ATOM 703 O O . THR A 1 102 ? -12.942 2.908 32.390 1.00 95.38 102 THR A O 1
ATOM 706 N N . VAL A 1 103 ? -12.595 3.389 34.547 1.00 94.06 103 VAL A N 1
ATOM 707 C CA . VAL A 1 103 ? -11.137 3.226 34.521 1.00 94.06 103 VAL A CA 1
ATOM 708 C C . VAL A 1 103 ? -10.675 2.777 35.899 1.00 94.06 103 VAL A C 1
ATOM 710 O O . VAL A 1 103 ? -11.029 3.382 36.908 1.00 94.06 103 VAL A O 1
ATOM 713 N N . ALA A 1 104 ? -9.932 1.672 35.962 1.00 89.12 104 ALA A N 1
ATOM 714 C CA . ALA A 1 104 ? -9.451 1.096 37.222 1.00 89.12 104 ALA A CA 1
ATOM 715 C C . ALA A 1 104 ? -10.535 0.929 38.314 1.00 89.12 104 ALA A C 1
ATOM 717 O O . ALA A 1 104 ? -10.303 1.180 39.496 1.00 89.12 104 ALA A O 1
ATOM 718 N N . GLY A 1 105 ? -11.747 0.537 37.906 1.00 86.31 105 GLY A N 1
ATOM 719 C CA . GLY A 1 105 ? -12.902 0.370 38.797 1.00 86.31 105 GLY A CA 1
ATOM 720 C C . GLY A 1 105 ? -13.580 1.674 39.241 1.00 86.31 105 GLY A C 1
ATOM 721 O O . GLY A 1 105 ? -14.602 1.620 39.921 1.00 86.31 105 GLY A O 1
ATOM 722 N N . LEU A 1 106 ? -13.057 2.838 38.850 1.00 89.44 106 LEU A N 1
ATOM 723 C CA . LEU A 1 106 ? -13.694 4.134 39.062 1.00 89.44 106 LEU A CA 1
ATOM 724 C C . LEU A 1 106 ? -14.666 4.434 37.922 1.00 89.44 106 LEU A C 1
ATOM 726 O O . LEU A 1 106 ? -14.361 4.169 36.761 1.00 89.44 106 LEU A O 1
ATOM 730 N N . ILE A 1 107 ? -15.808 5.034 38.253 1.00 93.38 107 ILE A N 1
ATOM 731 C CA . ILE A 1 107 ? -16.745 5.580 37.268 1.00 93.38 107 ILE A CA 1
ATOM 732 C C . ILE A 1 107 ? -16.354 7.032 36.999 1.00 93.38 107 ILE A C 1
ATOM 734 O O . ILE A 1 107 ? -16.319 7.848 37.922 1.00 93.38 107 ILE A O 1
ATOM 738 N N . VAL A 1 108 ? -16.101 7.351 35.735 1.00 94.94 108 VAL A N 1
ATOM 739 C CA . VAL A 1 108 ? -15.895 8.712 35.245 1.00 94.94 108 VAL A CA 1
ATOM 740 C C . VAL A 1 108 ? -17.228 9.206 34.685 1.00 94.94 108 VAL A C 1
ATOM 742 O O . VAL A 1 108 ? -17.762 8.584 33.764 1.00 94.94 108 VAL A O 1
ATOM 745 N N . PRO A 1 109 ? -17.816 10.277 35.246 1.00 95.44 109 PRO A N 1
ATOM 746 C CA . PRO A 1 109 ? -19.057 10.839 34.729 1.00 95.44 109 PRO A CA 1
ATOM 747 C C . PRO A 1 109 ? -18.918 11.341 33.287 1.00 95.44 109 PRO A C 1
ATOM 749 O O . PRO A 1 109 ? -17.834 11.715 32.846 1.00 95.44 109 PRO A O 1
ATOM 752 N N . ALA A 1 110 ? -20.047 11.421 32.584 1.00 95.44 110 ALA A N 1
ATOM 753 C CA . ALA A 1 110 ? -20.130 12.033 31.261 1.00 95.44 110 ALA A CA 1
ATOM 754 C C . ALA A 1 110 ? -19.460 13.419 31.219 1.00 95.44 110 ALA A C 1
ATOM 756 O O . ALA A 1 110 ? -19.679 14.250 32.105 1.00 95.44 110 ALA A O 1
ATOM 757 N N . ASN A 1 111 ? -18.698 13.676 30.155 1.00 94.38 111 ASN A N 1
ATOM 758 C CA . ASN A 1 111 ? -17.939 14.902 29.886 1.00 94.38 111 ASN A CA 1
ATOM 759 C C . ASN A 1 111 ? -16.802 15.212 30.878 1.00 94.38 111 ASN A C 1
ATOM 761 O O . ASN A 1 111 ? -16.222 16.294 30.810 1.00 94.38 111 ASN A O 1
ATOM 765 N N . GLN A 1 112 ? -16.469 14.288 31.783 1.00 95.56 112 GLN A N 1
ATOM 766 C CA . GLN A 1 112 ? -15.250 14.351 32.590 1.00 95.56 112 GLN A CA 1
ATOM 767 C C . GLN A 1 112 ? -14.138 13.517 31.953 1.00 95.56 112 GLN A C 1
ATOM 769 O O . GLN A 1 112 ? -14.383 12.685 31.081 1.00 95.56 112 GLN A O 1
ATOM 774 N N . ALA A 1 113 ? -12.905 13.733 32.409 1.00 96.19 113 ALA A N 1
ATOM 775 C CA . ALA A 1 113 ? -11.735 13.045 31.884 1.00 96.19 113 ALA A CA 1
ATOM 776 C C . ALA A 1 113 ? -11.015 12.234 32.961 1.00 96.19 113 ALA A C 1
ATOM 778 O O . ALA A 1 113 ? -10.965 12.621 34.130 1.00 96.19 113 ALA A O 1
ATOM 779 N N . ALA A 1 114 ? -10.398 11.137 32.539 1.00 95.94 114 ALA A N 1
ATOM 780 C CA . ALA A 1 114 ? -9.438 10.377 33.316 1.00 95.94 114 ALA A CA 1
ATOM 781 C C . ALA A 1 114 ? -8.027 10.638 32.799 1.00 95.94 114 ALA A C 1
ATOM 783 O O . ALA A 1 114 ? -7.767 10.495 31.607 1.00 95.94 114 ALA A O 1
ATOM 784 N N . LEU A 1 115 ? -7.114 10.974 33.703 1.00 95.31 115 LEU A N 1
ATOM 785 C CA . LEU A 1 115 ? -5.687 11.073 33.441 1.00 95.31 115 LEU A CA 1
ATOM 786 C C . LEU A 1 115 ? -5.000 9.832 34.003 1.00 95.31 115 LEU A C 1
ATOM 788 O O . LEU A 1 115 ? -5.084 9.578 35.202 1.00 95.31 115 LEU A O 1
ATOM 792 N N . MET A 1 116 ? -4.313 9.087 33.143 1.00 95.00 116 MET A N 1
ATOM 793 C CA . MET A 1 116 ? -3.499 7.927 33.487 1.00 95.00 116 MET A CA 1
ATOM 794 C C . MET A 1 116 ? -2.024 8.294 33.301 1.00 95.00 116 MET A C 1
ATOM 796 O O . MET A 1 116 ? -1.592 8.532 32.174 1.00 95.00 116 MET A O 1
ATOM 800 N N . ALA A 1 117 ? -1.251 8.374 34.386 1.00 92.19 117 ALA A N 1
ATOM 801 C CA . ALA A 1 117 ? 0.157 8.779 34.348 1.00 92.19 117 ALA A CA 1
ATOM 802 C C . ALA A 1 117 ? 1.103 7.651 34.795 1.00 92.19 117 ALA A C 1
ATOM 804 O O . ALA A 1 117 ? 0.826 6.986 35.797 1.00 92.19 117 ALA A O 1
ATOM 805 N N . PRO A 1 118 ? 2.246 7.454 34.113 1.00 90.19 118 PRO A N 1
ATOM 806 C CA . PRO A 1 118 ? 3.250 6.484 34.531 1.00 90.19 118 PRO A CA 1
ATOM 807 C C . PRO A 1 118 ? 4.051 7.021 35.732 1.00 90.19 118 PRO A C 1
ATOM 809 O O . PRO A 1 118 ? 4.710 8.056 35.638 1.00 90.19 118 PRO A O 1
ATOM 812 N N . VAL A 1 119 ? 4.033 6.316 36.867 1.00 86.25 119 VAL A N 1
ATOM 813 C CA . VAL A 1 119 ? 4.756 6.673 38.100 1.00 86.25 119 VAL A CA 1
ATOM 814 C C . VAL A 1 119 ? 5.415 5.430 38.699 1.00 86.25 119 VAL A C 1
ATOM 816 O O . VAL A 1 119 ? 4.744 4.527 39.186 1.00 86.25 119 VAL A O 1
ATOM 819 N N . GLY A 1 120 ? 6.751 5.383 38.697 1.00 81.12 120 GLY A N 1
ATOM 820 C CA . GLY A 1 120 ? 7.506 4.341 39.408 1.00 81.12 120 GLY A CA 1
ATOM 821 C C . GLY A 1 120 ? 7.233 2.901 38.949 1.00 81.12 120 GLY A C 1
ATOM 822 O O . GLY A 1 120 ? 7.298 1.992 39.770 1.00 81.12 120 GLY A O 1
ATOM 823 N N . GLY A 1 121 ? 6.910 2.685 37.667 1.00 81.94 121 GLY A N 1
ATOM 824 C CA . GLY A 1 121 ? 6.575 1.359 37.122 1.00 81.94 121 GLY A CA 1
ATOM 825 C C . GLY A 1 121 ? 5.115 0.940 37.330 1.00 81.94 121 GLY A C 1
ATOM 826 O O . GLY A 1 121 ? 4.754 -0.196 37.032 1.00 81.94 121 GLY A O 1
ATOM 827 N N . GLN A 1 122 ? 4.275 1.847 37.827 1.00 86.94 122 GLN A N 1
ATOM 828 C CA . GLN A 1 122 ? 2.826 1.694 37.928 1.00 86.94 122 GLN A CA 1
ATOM 829 C C . GLN A 1 122 ? 2.123 2.827 37.189 1.00 86.94 122 GLN A C 1
ATOM 831 O O . GLN A 1 122 ? 2.732 3.853 36.886 1.00 86.94 122 GLN A O 1
ATOM 836 N N . TRP A 1 123 ? 0.834 2.657 36.920 1.00 89.88 123 TRP A N 1
ATOM 837 C CA . TRP A 1 123 ? -0.002 3.743 36.420 1.00 89.88 123 TRP A CA 1
ATOM 838 C C . TRP A 1 123 ? -0.816 4.344 37.561 1.00 89.88 123 TRP A C 1
ATOM 840 O O . TRP A 1 123 ? -1.354 3.629 38.406 1.00 89.88 123 TRP A O 1
ATOM 850 N N . THR A 1 124 ? -0.932 5.663 37.608 1.00 91.06 124 THR A N 1
ATOM 851 C CA . THR A 1 124 ? -1.860 6.360 38.504 1.00 91.06 124 THR A CA 1
ATOM 852 C C . THR A 1 124 ? -3.017 6.915 37.700 1.00 91.06 124 THR A C 1
ATOM 854 O O . THR A 1 124 ? -2.834 7.325 36.560 1.00 91.06 124 THR A O 1
ATOM 857 N N . VAL A 1 125 ? -4.206 6.926 38.293 1.00 93.25 125 VAL A N 1
ATOM 858 C CA . VAL A 1 125 ? -5.430 7.438 37.685 1.00 93.25 125 VAL A CA 1
ATOM 859 C C . VAL A 1 125 ? -5.950 8.606 38.506 1.00 93.25 125 VAL A C 1
ATOM 861 O O . VAL A 1 125 ? -6.095 8.516 39.728 1.00 93.25 125 VAL A O 1
ATOM 864 N N . GLN A 1 126 ? -6.249 9.702 37.824 1.00 93.88 126 GLN A N 1
ATOM 865 C CA . GLN A 1 126 ? -6.891 10.888 38.380 1.00 93.88 126 GLN A CA 1
ATOM 866 C C . GLN A 1 126 ? -8.126 11.222 37.550 1.00 93.88 126 GLN A C 1
ATOM 868 O O . GLN A 1 126 ? -8.137 10.980 36.345 1.00 93.88 126 GLN A O 1
ATOM 873 N N . ILE A 1 127 ? -9.150 11.803 38.172 1.00 93.88 127 ILE A N 1
ATOM 874 C CA . ILE A 1 127 ? -10.355 12.253 37.465 1.00 93.88 127 ILE A CA 1
ATOM 875 C C . ILE A 1 127 ? -10.372 13.779 37.479 1.00 93.88 127 ILE A C 1
ATOM 877 O O . ILE A 1 127 ? -10.088 14.411 38.497 1.00 93.88 127 ILE A O 1
ATOM 881 N N . GLY A 1 128 ? -10.666 14.383 36.335 1.00 93.56 128 GLY A N 1
ATOM 882 C CA . GLY A 1 128 ? -10.722 15.827 36.160 1.00 93.56 128 GLY A CA 1
ATOM 883 C C . GLY A 1 128 ? -11.966 16.264 35.405 1.00 93.56 128 GLY A C 1
ATOM 884 O O . GLY A 1 128 ? -12.655 15.466 34.775 1.00 93.56 128 GLY A O 1
ATOM 885 N N . MET A 1 129 ? -12.251 17.565 35.450 1.00 92.31 129 MET A N 1
ATOM 886 C CA . MET A 1 129 ? -13.445 18.126 34.805 1.00 92.31 129 MET A CA 1
ATOM 887 C C . MET A 1 129 ? -13.383 18.110 33.273 1.00 92.31 129 MET A C 1
ATOM 889 O O . MET A 1 129 ? -14.411 18.261 32.628 1.00 92.31 129 MET A O 1
ATOM 893 N N . SER A 1 130 ? -12.186 18.009 32.692 1.00 92.62 130 SER A N 1
ATOM 894 C CA . SER A 1 130 ? -11.955 18.046 31.246 1.00 92.62 130 SER A CA 1
ATOM 895 C C . SER A 1 130 ? -10.574 17.479 30.910 1.00 92.62 130 SER A C 1
ATOM 897 O O . SER A 1 130 ? -9.769 17.253 31.815 1.00 92.62 130 SER A O 1
ATOM 899 N N . CYS A 1 131 ? -10.250 17.352 29.618 1.00 92.50 131 CYS A N 1
ATOM 900 C CA . CYS A 1 131 ? -8.899 17.011 29.152 1.00 92.50 131 CYS A CA 1
ATOM 901 C C . CYS A 1 131 ? -7.797 17.958 29.680 1.00 92.50 131 CYS A C 1
ATOM 903 O O . CYS A 1 131 ? -6.630 17.580 29.699 1.00 92.50 131 CYS A O 1
ATOM 905 N N . ALA A 1 132 ? -8.142 19.180 30.107 1.00 91.69 132 ALA A N 1
ATOM 906 C CA . ALA A 1 132 ? -7.202 20.158 30.665 1.00 91.69 132 ALA A CA 1
ATOM 907 C C . ALA A 1 132 ? -7.110 20.113 32.205 1.00 91.69 132 ALA A C 1
ATOM 909 O O . ALA A 1 132 ? -6.386 20.903 32.812 1.00 91.69 132 ALA A O 1
ATOM 910 N N . GLY A 1 133 ? -7.856 19.216 32.855 1.00 90.00 133 GLY A N 1
ATOM 911 C CA . GLY A 1 133 ? -8.036 19.212 34.301 1.00 90.00 133 GLY A CA 1
ATOM 912 C C . GLY A 1 133 ? -9.027 20.291 34.770 1.00 90.00 133 GLY A C 1
ATOM 913 O O . GLY A 1 133 ? -9.949 20.642 34.022 1.00 90.00 133 GLY A O 1
ATOM 914 N N . PRO A 1 134 ? -8.890 20.804 36.011 1.00 92.19 134 PRO A N 1
ATOM 915 C CA . PRO A 1 134 ? -7.944 20.374 37.046 1.00 92.19 134 PRO A CA 1
ATOM 916 C C . PRO A 1 134 ? -8.159 18.908 37.452 1.00 92.19 134 PRO A C 1
ATOM 918 O O . PRO A 1 134 ? -9.266 18.384 37.330 1.00 92.19 134 PRO A O 1
ATOM 921 N N . TRP A 1 135 ? -7.094 18.260 37.931 1.00 92.50 135 TRP A N 1
ATOM 922 C CA . TRP A 1 135 ? -7.078 16.837 38.292 1.00 92.50 135 TRP A CA 1
ATOM 923 C C . TRP A 1 135 ? -7.267 16.649 39.797 1.00 92.50 135 TRP A C 1
ATOM 925 O O . TRP A 1 135 ? -6.581 17.285 40.598 1.00 92.50 135 TRP A O 1
ATOM 935 N N . GLY A 1 136 ? -8.200 15.779 40.178 1.00 85.06 136 GLY A N 1
ATOM 936 C CA . GLY A 1 136 ? -8.538 15.479 41.563 1.00 85.06 136 GLY A CA 1
ATOM 937 C C . GLY A 1 136 ? -8.505 13.982 41.854 1.00 85.06 136 GLY A C 1
ATOM 938 O O . GLY A 1 136 ? -8.799 13.150 40.996 1.00 85.06 136 GLY A O 1
ATOM 939 N N . GLY A 1 137 ? -8.152 13.646 43.098 1.00 73.81 137 GLY A N 1
ATOM 940 C CA . GLY A 1 137 ? -7.967 12.261 43.525 1.00 73.81 137 GLY A CA 1
ATOM 941 C C . GLY A 1 137 ? -6.741 11.602 42.883 1.00 73.81 137 GLY A C 1
ATOM 942 O O . GLY A 1 137 ? -6.223 12.046 41.859 1.00 73.81 137 GLY A O 1
ATOM 943 N N . VAL A 1 138 ? -6.241 10.550 43.525 1.00 72.31 138 VAL A N 1
ATOM 944 C CA . VAL A 1 138 ? -5.235 9.653 42.949 1.00 72.31 138 VAL A CA 1
ATOM 945 C C . VAL A 1 138 ? -5.620 8.242 43.356 1.00 72.31 138 VAL A C 1
ATOM 947 O O . VAL A 1 138 ? -5.603 7.914 44.541 1.00 72.31 138 VAL A O 1
ATOM 950 N N . ALA A 1 139 ? -5.961 7.413 42.380 1.00 72.12 139 ALA A N 1
ATOM 951 C CA . ALA A 1 139 ? -5.974 5.971 42.544 1.00 72.12 139 ALA A CA 1
ATOM 952 C C . ALA A 1 139 ? -4.680 5.421 41.943 1.00 72.12 139 ALA A C 1
ATOM 954 O O . ALA A 1 139 ? -4.361 5.694 40.788 1.00 72.12 139 ALA A O 1
ATOM 955 N N . VAL A 1 140 ? -3.905 4.672 42.725 1.00 65.31 140 VAL A N 1
ATOM 956 C CA . VAL A 1 140 ? -2.775 3.914 42.178 1.00 65.31 140 VAL A CA 1
ATOM 957 C C . VAL A 1 140 ? -3.334 2.638 41.577 1.00 65.31 140 VAL A C 1
ATOM 959 O O . VAL A 1 140 ? -4.093 1.915 42.223 1.00 65.31 140 VAL A O 1
ATOM 962 N N . THR A 1 141 ? -2.970 2.383 40.333 1.00 66.44 141 THR A N 1
ATOM 963 C CA . THR A 1 141 ? -3.409 1.225 39.564 1.00 66.44 141 THR A CA 1
ATOM 964 C C . THR A 1 141 ? -2.200 0.351 39.270 1.00 66.44 141 THR A C 1
ATOM 966 O O . THR A 1 141 ? -1.065 0.752 39.523 1.00 66.44 141 THR A O 1
ATOM 969 N N . GLY A 1 142 ? -2.430 -0.890 38.854 1.00 70.81 142 GLY A N 1
ATOM 970 C CA . GLY A 1 142 ? -1.362 -1.863 38.646 1.00 70.81 142 GLY A CA 1
ATOM 971 C C . GLY A 1 142 ? -0.408 -1.506 37.487 1.00 70.81 142 GLY A C 1
ATOM 972 O O . GLY A 1 142 ? -0.220 -0.339 37.139 1.00 70.81 142 GLY A O 1
ATOM 973 N N . PRO A 1 143 ? 0.231 -2.510 36.863 1.00 77.31 143 PRO A N 1
ATOM 974 C CA . PRO A 1 143 ? 1.143 -2.282 35.737 1.00 77.31 143 PRO A CA 1
ATOM 975 C C . PRO A 1 143 ? 0.434 -1.791 34.458 1.00 77.31 143 PRO A C 1
ATOM 977 O O . PRO A 1 143 ? 1.109 -1.342 33.530 1.00 77.31 143 PRO A O 1
ATOM 980 N N . SER A 1 144 ? -0.900 -1.844 34.414 1.00 86.06 144 SER A N 1
ATOM 981 C CA . SER A 1 144 ? -1.729 -1.219 33.385 1.00 86.06 144 SER A CA 1
ATOM 982 C C . SER A 1 144 ? -3.041 -0.671 33.958 1.00 86.06 144 SER A C 1
ATOM 984 O O . SER A 1 144 ? -3.442 -0.998 35.082 1.00 86.06 144 SER A O 1
ATOM 986 N N . SER A 1 145 ? -3.685 0.194 33.176 1.00 92.69 145 SER A N 1
ATOM 987 C CA . SER A 1 145 ? -5.011 0.752 33.426 1.00 92.69 145 SER A CA 1
ATOM 988 C C . SER A 1 145 ? -5.787 0.867 32.125 1.00 92.69 145 SER A C 1
ATOM 990 O O . SER A 1 145 ? -5.304 1.459 31.164 1.00 92.69 145 SER A O 1
ATOM 992 N N . THR A 1 146 ? -7.016 0.360 32.117 1.00 95.25 146 THR A N 1
ATOM 993 C CA . THR A 1 146 ? -7.880 0.375 30.933 1.00 95.25 146 THR A CA 1
ATOM 994 C C . THR A 1 146 ? -9.089 1.263 31.179 1.00 95.25 146 THR A C 1
ATOM 996 O O . THR A 1 146 ? -9.892 0.994 32.076 1.00 95.25 146 THR A O 1
ATOM 999 N N . ALA A 1 147 ? -9.234 2.309 30.369 1.00 96.44 147 ALA A N 1
ATOM 1000 C CA . ALA A 1 147 ? -10.475 3.051 30.232 1.00 96.44 147 ALA A CA 1
ATOM 1001 C C . ALA A 1 147 ? -11.417 2.266 29.310 1.00 96.44 147 ALA A C 1
ATOM 1003 O O . ALA A 1 147 ? -11.056 1.970 28.174 1.00 96.44 147 ALA A O 1
ATOM 1004 N N . SER A 1 148 ? -12.603 1.913 29.800 1.00 96.25 148 SER A N 1
ATOM 1005 C CA . SER A 1 148 ? -13.611 1.148 29.059 1.00 96.25 148 SER A CA 1
ATOM 1006 C C . SER A 1 148 ? -14.933 1.911 29.017 1.00 96.25 148 SER A C 1
ATOM 1008 O O . SER A 1 148 ? -15.417 2.317 30.083 1.00 96.25 148 SER A O 1
ATOM 1010 N N . PRO A 1 149 ? -15.531 2.114 27.830 1.00 95.56 149 PRO A N 1
ATOM 1011 C CA . PRO A 1 149 ? -16.800 2.818 27.712 1.00 95.56 149 PRO A CA 1
ATOM 1012 C C . PRO A 1 149 ? -17.929 1.987 28.334 1.00 95.56 149 PRO A C 1
ATOM 1014 O O . PRO A 1 149 ? -17.877 0.756 28.336 1.00 95.56 149 PRO A O 1
ATOM 1017 N N . SER A 1 150 ? -18.965 2.645 28.867 1.00 91.81 150 SER A N 1
ATOM 1018 C CA . SER A 1 150 ? -20.133 1.918 29.402 1.00 91.81 150 SER A CA 1
ATOM 1019 C C . SER A 1 150 ? -20.983 1.289 28.296 1.00 91.81 150 SER A C 1
ATOM 1021 O O . SER A 1 150 ? -21.648 0.281 28.521 1.00 91.81 150 SER A O 1
ATOM 1023 N N . ILE A 1 151 ? -20.965 1.901 27.113 1.00 87.94 151 ILE A N 1
ATOM 1024 C CA . ILE A 1 151 ? -21.620 1.430 25.896 1.00 87.94 151 ILE A CA 1
ATOM 1025 C C . ILE A 1 151 ? -20.564 1.474 24.802 1.00 87.94 151 ILE A C 1
ATOM 1027 O O . ILE A 1 151 ? -19.931 2.507 24.609 1.00 87.94 151 ILE A O 1
ATOM 1031 N N . ASN A 1 152 ? -20.357 0.362 24.099 1.00 87.12 152 ASN A N 1
ATOM 1032 C CA . ASN A 1 152 ? -19.556 0.385 22.884 1.00 87.12 152 ASN A CA 1
ATOM 1033 C C . ASN A 1 152 ? -20.511 0.515 21.684 1.00 87.12 152 ASN A C 1
ATOM 1035 O O . ASN A 1 152 ? -21.203 -0.465 21.390 1.00 87.12 152 ASN A O 1
ATOM 1039 N N . PRO A 1 153 ? -20.593 1.691 21.035 1.00 88.38 153 PRO A N 1
ATOM 1040 C CA . PRO A 1 153 ? -21.539 1.925 19.950 1.00 88.38 153 PRO A CA 1
ATOM 1041 C C . PRO A 1 153 ? -21.297 0.944 18.797 1.00 88.38 153 PRO A C 1
ATOM 1043 O O . PRO A 1 153 ? -20.151 0.621 18.462 1.00 88.38 153 PRO A O 1
ATOM 1046 N N . ALA A 1 154 ? -22.376 0.464 18.180 1.00 87.75 154 ALA A N 1
ATOM 1047 C CA . ALA A 1 154 ? -22.295 -0.428 17.023 1.00 87.75 154 ALA A CA 1
ATOM 1048 C C . ALA A 1 154 ? -21.830 0.327 15.760 1.00 87.75 154 ALA A C 1
ATOM 1050 O O . ALA A 1 154 ? -21.798 1.561 15.736 1.00 87.75 154 ALA A O 1
ATOM 1051 N N . LEU A 1 155 ? -21.466 -0.409 14.705 1.00 88.31 155 LEU A N 1
ATOM 1052 C CA . LEU A 1 155 ? -21.198 0.190 13.390 1.00 88.31 155 LEU A CA 1
ATOM 1053 C C . LEU A 1 155 ? -22.450 0.907 12.870 1.00 88.31 155 LEU A C 1
ATOM 1055 O O . LEU A 1 155 ? -23.565 0.409 13.044 1.00 88.31 155 LEU A O 1
ATOM 1059 N N . GLY A 1 156 ? -22.272 2.086 12.272 1.00 82.31 156 GLY A N 1
ATOM 1060 C CA . GLY A 1 156 ? -23.378 2.952 11.856 1.00 82.31 156 GLY A CA 1
ATOM 1061 C C . GLY A 1 156 ? -24.179 3.622 12.986 1.00 82.31 156 GLY A C 1
ATOM 1062 O O . GLY A 1 156 ? -25.186 4.270 12.697 1.00 82.31 156 GLY A O 1
ATOM 1063 N N . ASP A 1 157 ? -23.776 3.499 14.258 1.00 86.75 157 ASP A N 1
ATOM 1064 C CA . ASP A 1 157 ? -24.460 4.174 15.369 1.00 86.75 157 ASP A CA 1
ATOM 1065 C C . ASP A 1 157 ? -24.225 5.701 15.327 1.00 86.75 157 ASP A C 1
ATOM 1067 O O . ASP A 1 157 ? -23.077 6.153 15.452 1.00 86.75 157 ASP A O 1
ATOM 1071 N N . PRO A 1 158 ? -25.280 6.532 15.198 1.00 83.12 158 PRO A N 1
ATOM 1072 C CA . PRO A 1 158 ? -25.133 7.986 15.131 1.00 83.12 158 PRO A CA 1
ATOM 1073 C C . PRO A 1 158 ? -24.612 8.612 16.434 1.00 83.12 158 PRO A C 1
ATOM 1075 O O . PRO A 1 158 ? -24.118 9.739 16.406 1.00 83.12 158 PRO A O 1
ATOM 1078 N N . ASN A 1 159 ? -24.690 7.906 17.566 1.00 87.00 159 ASN A N 1
ATOM 1079 C CA . ASN A 1 159 ? -24.230 8.393 18.867 1.00 87.00 159 ASN A CA 1
ATOM 1080 C C . ASN A 1 159 ? -22.745 8.100 19.125 1.00 87.00 159 ASN A C 1
ATOM 1082 O O . ASN A 1 159 ? -22.248 8.393 20.215 1.00 87.00 159 ASN A O 1
ATOM 1086 N N . THR A 1 160 ? -22.014 7.570 18.134 1.00 87.81 160 THR A N 1
ATOM 1087 C CA . THR A 1 160 ? -20.588 7.220 18.259 1.00 87.81 160 THR A CA 1
ATOM 1088 C C . THR A 1 160 ? -19.758 8.368 18.844 1.00 87.81 160 THR A C 1
ATOM 1090 O O . THR A 1 160 ? -18.967 8.152 19.757 1.00 87.81 160 THR A O 1
ATOM 1093 N N . SER A 1 161 ? -19.988 9.609 18.410 1.00 83.25 161 SER A N 1
ATOM 1094 C CA . SER A 1 161 ? -19.259 10.789 18.905 1.00 83.25 161 SER A CA 1
ATOM 1095 C C . SER A 1 161 ? -19.522 11.134 20.380 1.00 83.25 161 SER A C 1
ATOM 1097 O O . SER A 1 161 ? -18.713 11.831 20.993 1.00 83.25 161 SER A O 1
ATOM 1099 N N . SER A 1 162 ? -20.630 10.657 20.958 1.00 88.25 162 SER A N 1
ATOM 1100 C CA . SER A 1 162 ? -21.018 10.886 22.357 1.00 88.25 162 SER A CA 1
ATOM 1101 C C . SER A 1 162 ? -20.840 9.672 23.272 1.00 88.25 162 SER A C 1
ATOM 1103 O O . SER A 1 162 ? -20.740 9.846 24.486 1.00 88.25 162 SER A O 1
ATOM 1105 N N . GLU A 1 163 ? -20.814 8.457 22.729 1.00 92.38 163 GLU A N 1
ATOM 1106 C CA . GLU A 1 163 ? -20.745 7.209 23.507 1.00 92.38 163 GLU A CA 1
ATOM 1107 C C . GLU A 1 163 ? -19.361 6.555 23.474 1.00 92.38 163 GLU A C 1
ATOM 1109 O O . GLU A 1 163 ? -18.964 5.911 24.446 1.00 92.38 163 GLU A O 1
ATOM 1114 N N . ALA A 1 164 ? -18.597 6.753 22.395 1.00 95.06 164 ALA A N 1
ATOM 1115 C CA . ALA A 1 164 ? -17.241 6.234 22.286 1.00 95.06 164 ALA A CA 1
ATOM 1116 C C . ALA A 1 164 ? -16.259 6.993 23.198 1.00 95.06 164 ALA A C 1
ATOM 1118 O O . ALA A 1 164 ? -16.541 8.085 23.712 1.00 95.06 164 ALA A O 1
ATOM 1119 N N . LEU A 1 165 ? -15.083 6.401 23.406 1.00 96.56 165 LEU A N 1
ATOM 1120 C CA . LEU A 1 165 ? -13.998 7.067 24.114 1.00 96.56 165 LEU A CA 1
ATOM 1121 C C . LEU A 1 165 ? -13.284 8.049 23.188 1.00 96.56 165 LEU A C 1
ATOM 1123 O O . LEU A 1 165 ? -13.224 7.883 21.971 1.00 96.56 165 LEU A O 1
ATOM 1127 N N . GLN A 1 166 ? -12.702 9.070 23.795 1.00 95.19 166 GLN A N 1
ATOM 1128 C CA . GLN A 1 166 ? -11.880 10.055 23.122 1.00 95.19 166 GLN A CA 1
ATOM 1129 C C . GLN A 1 166 ? -10.518 10.127 23.799 1.00 95.19 166 GLN A C 1
ATOM 1131 O O . GLN A 1 166 ? -10.433 10.429 24.991 1.00 95.19 166 GLN A O 1
ATOM 1136 N N . LEU A 1 167 ? -9.456 9.882 23.036 1.00 94.38 167 LEU A N 1
ATOM 1137 C CA . LEU A 1 167 ? -8.090 10.151 23.464 1.00 94.38 167 LEU A CA 1
ATOM 1138 C C . LEU A 1 167 ? -7.828 11.652 23.307 1.00 94.38 167 LEU A C 1
ATOM 1140 O O . LEU A 1 167 ? -7.870 12.182 22.197 1.00 94.38 167 LEU A O 1
ATOM 1144 N N . CYS A 1 168 ? -7.577 12.349 24.413 1.00 93.06 168 CYS A N 1
ATOM 1145 C CA . CYS A 1 168 ? -7.274 13.774 24.370 1.00 93.06 168 CYS A CA 1
ATOM 1146 C C . CYS A 1 168 ? -5.857 13.988 23.819 1.00 93.06 168 CYS A C 1
ATOM 1148 O O . CYS A 1 168 ? -4.888 13.512 24.415 1.00 93.06 168 CYS A O 1
ATOM 1150 N N . GLN A 1 169 ? -5.724 14.743 22.728 1.00 84.31 169 GLN A N 1
ATOM 1151 C CA . GLN A 1 169 ? -4.436 15.110 22.135 1.00 84.31 169 GLN A CA 1
ATOM 1152 C C . GLN A 1 169 ? -4.333 16.637 21.970 1.00 84.31 169 GLN A C 1
ATOM 1154 O O . GLN A 1 169 ? -5.324 17.368 22.010 1.00 84.31 169 GLN A O 1
ATOM 1159 N N . GLY A 1 170 ? -3.110 17.156 21.814 1.00 72.94 170 GLY A N 1
ATOM 1160 C CA . GLY A 1 170 ? -2.858 18.605 21.737 1.00 72.94 170 GLY A CA 1
ATOM 1161 C C . GLY A 1 170 ? -3.431 19.294 20.488 1.00 72.94 170 GLY A C 1
ATOM 1162 O O . GLY A 1 170 ? -3.579 20.513 20.476 1.00 72.94 170 GLY A O 1
ATOM 1163 N N . ASN A 1 171 ? -3.762 18.523 19.453 1.00 74.00 171 ASN A N 1
ATOM 1164 C CA . ASN A 1 171 ? -4.332 18.948 18.170 1.00 74.00 171 ASN A CA 1
ATOM 1165 C C . ASN A 1 171 ? -5.837 18.632 18.034 1.00 74.00 171 ASN A C 1
ATOM 1167 O O . ASN A 1 171 ? -6.403 18.846 16.964 1.00 74.00 171 ASN A O 1
ATOM 1171 N N . GLY A 1 172 ? -6.486 18.157 19.100 1.00 83.19 172 GLY A N 1
ATOM 1172 C CA . GLY A 1 172 ? -7.883 17.726 19.095 1.00 83.19 172 GLY A CA 1
ATOM 1173 C C . GLY A 1 172 ? -8.056 16.368 19.768 1.00 83.19 172 GLY A C 1
ATOM 1174 O O . GLY A 1 172 ? -7.088 15.699 20.107 1.00 83.19 172 GLY A O 1
ATOM 1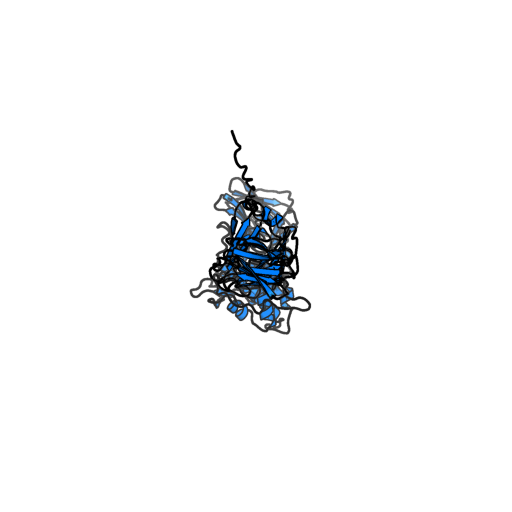175 N N . ASN A 1 173 ? -9.301 15.962 19.993 1.00 89.75 173 ASN A N 1
ATOM 1176 C CA . ASN A 1 173 ? -9.595 14.653 20.564 1.00 89.75 173 ASN A CA 1
ATOM 1177 C C . ASN A 1 173 ? -9.768 13.620 19.447 1.00 89.75 173 ASN A C 1
ATOM 1179 O O . ASN A 1 173 ? -10.578 13.826 18.542 1.00 89.75 173 ASN A O 1
ATOM 1183 N N . LEU A 1 174 ? -9.075 12.489 19.553 1.00 91.25 174 LEU A N 1
ATOM 1184 C CA . LEU A 1 174 ? -9.263 11.350 18.662 1.00 91.25 174 LEU A CA 1
ATOM 1185 C C . LEU A 1 174 ? -10.373 10.452 19.213 1.00 91.25 174 LEU A C 1
ATOM 1187 O O . LEU A 1 174 ? -10.226 9.881 20.292 1.00 91.25 174 LEU A O 1
ATOM 1191 N N . THR A 1 175 ? -11.488 10.338 18.489 1.00 94.06 175 THR A N 1
ATOM 1192 C CA . THR A 1 175 ? -12.606 9.460 18.878 1.00 94.06 175 THR A CA 1
ATOM 1193 C C . THR A 1 175 ? -12.318 8.030 18.430 1.00 94.06 175 THR A C 1
ATOM 1195 O O . THR A 1 175 ? -11.949 7.801 17.278 1.00 94.06 175 THR A O 1
ATOM 1198 N N . MET A 1 176 ? -12.452 7.071 19.345 1.00 92.50 176 MET A N 1
ATOM 1199 C CA . MET A 1 176 ? -12.073 5.676 19.129 1.00 92.50 176 MET A CA 1
ATOM 1200 C C . MET A 1 176 ? -13.099 4.736 19.753 1.00 92.50 176 MET A C 1
ATOM 1202 O O . MET A 1 176 ? -13.557 4.950 20.879 1.00 92.50 176 MET A O 1
ATOM 1206 N N . ARG A 1 177 ? -13.433 3.664 19.032 1.00 93.56 177 ARG A N 1
ATOM 1207 C CA . ARG A 1 177 ? -14.271 2.588 19.565 1.00 93.56 177 ARG A CA 1
ATOM 1208 C C . ARG A 1 177 ? -13.463 1.670 20.486 1.00 93.56 177 ARG A C 1
ATOM 1210 O O . ARG A 1 177 ? -12.230 1.655 20.464 1.00 93.56 177 ARG A O 1
ATOM 1217 N N . GLY A 1 178 ? -14.174 0.887 21.293 1.00 94.81 178 GLY A N 1
ATOM 1218 C CA . GLY A 1 178 ? -13.559 -0.004 22.273 1.00 94.81 178 GLY A CA 1
ATOM 1219 C C . GLY A 1 178 ? -12.913 0.736 23.446 1.00 94.81 178 GLY A C 1
ATOM 1220 O O . GLY A 1 178 ? -13.372 1.799 23.862 1.00 94.81 178 GLY A O 1
ATOM 1221 N N . SER A 1 179 ? -11.872 0.133 24.010 1.00 96.56 179 SER A N 1
ATOM 1222 C CA . SER A 1 179 ? -11.203 0.593 25.227 1.00 96.56 179 SER A CA 1
ATOM 1223 C C . SER A 1 179 ? -9.840 1.221 24.927 1.00 96.56 179 SER A C 1
ATOM 1225 O O . SER A 1 179 ? -9.220 0.947 23.900 1.00 96.56 179 SER A O 1
ATOM 1227 N N . ILE A 1 180 ? -9.343 2.053 25.842 1.00 96.62 180 ILE A N 1
ATOM 1228 C CA . ILE A 1 180 ? -8.000 2.644 25.774 1.00 96.62 180 ILE A CA 1
ATOM 1229 C C . ILE A 1 180 ? -7.208 2.169 26.989 1.00 96.62 180 ILE A C 1
ATOM 1231 O O . ILE A 1 180 ? -7.559 2.470 28.129 1.00 96.62 180 ILE A O 1
ATOM 1235 N N . GLU A 1 181 ? -6.134 1.430 26.747 1.00 95.81 181 GLU A N 1
ATOM 1236 C CA . GLU A 1 181 ? -5.225 0.914 27.760 1.00 95.81 181 GLU A CA 1
ATOM 1237 C C . GLU A 1 181 ? -3.932 1.735 27.824 1.00 95.81 181 GLU A C 1
ATOM 1239 O O . GLU A 1 181 ? -3.264 1.992 26.821 1.00 95.81 181 GLU A O 1
ATOM 1244 N N . ALA A 1 182 ? -3.564 2.118 29.042 1.00 94.88 182 ALA A N 1
ATOM 1245 C CA . ALA A 1 182 ? -2.248 2.610 29.401 1.00 94.88 182 ALA A CA 1
ATOM 1246 C C . ALA A 1 182 ? -1.460 1.462 30.049 1.00 94.88 182 ALA A C 1
ATOM 1248 O O . ALA A 1 182 ? -1.888 0.920 31.068 1.00 94.88 182 ALA A O 1
ATOM 1249 N N . MET A 1 183 ? -0.323 1.070 29.471 1.00 93.00 183 MET A N 1
ATOM 1250 C CA . MET A 1 183 ? 0.444 -0.102 29.915 1.00 93.00 183 MET A CA 1
ATOM 1251 C C . MET A 1 183 ? 1.956 0.118 29.845 1.00 93.00 183 MET A C 1
ATOM 1253 O O . MET A 1 183 ? 2.444 1.012 29.154 1.00 93.00 183 MET A O 1
ATOM 1257 N N . TYR A 1 184 ? 2.717 -0.722 30.543 1.00 91.44 184 TYR A N 1
ATOM 1258 C CA . TYR A 1 184 ? 4.147 -0.896 30.281 1.00 91.44 184 TYR A CA 1
ATOM 1259 C C . TYR A 1 184 ? 4.370 -2.111 29.381 1.00 91.44 184 TYR A C 1
ATOM 1261 O O . TYR A 1 184 ? 3.837 -3.186 29.648 1.00 91.44 184 TYR A O 1
ATOM 1269 N N . ASN A 1 185 ? 5.177 -1.963 28.329 1.00 90.31 185 ASN A N 1
ATOM 1270 C CA . ASN A 1 185 ? 5.601 -3.115 27.532 1.00 90.31 185 ASN A CA 1
ATOM 1271 C C . ASN A 1 185 ? 6.692 -3.934 28.255 1.00 90.31 185 ASN A C 1
ATOM 1273 O O . ASN A 1 185 ? 7.178 -3.558 29.322 1.00 90.31 185 ASN A O 1
ATOM 1277 N N . SER A 1 186 ? 7.129 -5.039 27.644 1.00 88.00 186 SER A N 1
ATOM 1278 C CA . SER A 1 186 ? 8.170 -5.926 28.195 1.00 88.00 186 SER A CA 1
ATOM 1279 C C . SER A 1 186 ? 9.527 -5.246 28.432 1.00 88.00 186 SER A C 1
ATOM 1281 O O . SER A 1 186 ? 10.313 -5.720 29.249 1.00 88.00 186 SER A O 1
ATOM 1283 N N . ALA A 1 187 ? 9.795 -4.119 27.765 1.00 89.38 187 ALA A N 1
ATOM 1284 C CA . ALA A 1 187 ? 10.988 -3.297 27.966 1.00 89.38 187 ALA A CA 1
ATOM 1285 C C . ALA A 1 187 ? 10.817 -2.224 29.063 1.00 89.38 187 ALA A C 1
ATOM 1287 O O . ALA A 1 187 ? 11.722 -1.420 29.278 1.00 89.38 187 ALA A O 1
ATOM 1288 N N . GLY A 1 188 ? 9.665 -2.175 29.743 1.00 88.94 188 GLY A N 1
ATOM 1289 C CA . GLY A 1 188 ? 9.360 -1.178 30.772 1.00 88.94 188 GLY A CA 1
ATOM 1290 C C . GLY A 1 188 ? 9.028 0.210 30.220 1.00 88.94 188 GLY A C 1
ATOM 1291 O O . GLY A 1 188 ? 9.029 1.185 30.970 1.00 88.94 188 GLY A O 1
ATOM 1292 N N . ALA A 1 189 ? 8.741 0.330 28.922 1.00 90.88 189 ALA A N 1
ATOM 1293 C CA . ALA A 1 189 ? 8.358 1.593 28.306 1.00 90.88 189 ALA A CA 1
ATOM 1294 C C . ALA A 1 189 ? 6.838 1.798 28.377 1.00 90.88 189 ALA A C 1
ATOM 1296 O O . ALA A 1 189 ? 6.073 0.878 28.086 1.00 90.88 189 ALA A O 1
ATOM 1297 N N . ALA A 1 190 ? 6.405 3.011 28.732 1.00 92.00 190 ALA A N 1
ATOM 1298 C CA . ALA A 1 190 ? 4.992 3.384 28.767 1.00 92.00 190 ALA A CA 1
ATOM 1299 C C . ALA A 1 190 ? 4.396 3.429 27.348 1.00 92.00 190 ALA A C 1
ATOM 1301 O O . ALA A 1 190 ? 4.990 4.004 26.424 1.00 92.00 190 ALA A O 1
ATOM 1302 N N . ARG A 1 191 ? 3.227 2.810 27.177 1.00 93.50 191 ARG A N 1
ATOM 1303 C CA . ARG A 1 191 ? 2.502 2.655 25.912 1.00 93.50 191 ARG A CA 1
ATOM 1304 C C . ARG A 1 191 ? 1.023 2.961 26.087 1.00 93.50 191 ARG A C 1
ATOM 1306 O O . ARG A 1 191 ? 0.459 2.751 27.158 1.00 93.50 191 ARG A O 1
ATOM 1313 N N . THR A 1 192 ? 0.431 3.431 24.995 1.00 94.69 192 THR A N 1
ATOM 1314 C CA . THR A 1 192 ? -1.012 3.619 24.840 1.00 94.69 192 THR A CA 1
ATOM 1315 C C . THR A 1 192 ? -1.494 2.646 23.777 1.00 94.69 192 THR A C 1
ATOM 1317 O O . THR A 1 192 ? -0.935 2.626 22.679 1.00 94.69 192 THR A O 1
ATOM 1320 N N . VAL A 1 193 ? -2.506 1.847 24.093 1.00 95.31 193 VAL A N 1
ATOM 1321 C CA . VAL A 1 193 ? -3.065 0.832 23.198 1.00 95.31 193 VAL A CA 1
ATOM 1322 C C . VAL A 1 193 ? -4.577 1.007 23.138 1.00 95.31 193 VAL A C 1
ATOM 1324 O O . VAL A 1 193 ? -5.239 1.071 24.168 1.00 95.31 193 VAL A O 1
ATOM 1327 N N . ASN A 1 194 ? -5.140 1.091 21.940 1.00 96.06 194 ASN A N 1
ATOM 1328 C CA . ASN A 1 194 ? -6.577 0.987 21.736 1.00 96.06 194 ASN A CA 1
ATOM 1329 C C . ASN A 1 194 ? -6.943 -0.491 21.541 1.00 96.06 194 ASN A C 1
ATOM 1331 O O . ASN A 1 194 ? -6.428 -1.142 20.638 1.00 96.06 194 ASN A O 1
ATOM 1335 N N . LEU A 1 195 ? -7.804 -1.014 22.413 1.00 96.12 195 LEU A N 1
ATOM 1336 C CA . LEU A 1 195 ? -8.363 -2.361 22.335 1.00 96.12 195 LEU A CA 1
ATOM 1337 C C . LEU A 1 195 ? -9.737 -2.269 21.675 1.00 96.12 195 LEU A C 1
ATOM 1339 O O . LEU A 1 195 ? -10.704 -1.827 22.301 1.00 96.12 195 LEU A O 1
ATOM 1343 N N . VAL A 1 196 ? -9.824 -2.649 20.406 1.00 95.50 196 VAL A N 1
ATOM 1344 C CA . VAL A 1 196 ? -11.001 -2.413 19.564 1.00 95.50 196 VAL A CA 1
ATOM 1345 C C . VAL A 1 196 ? -11.547 -3.741 19.018 1.00 95.50 196 VAL A C 1
ATOM 1347 O O . VAL A 1 196 ? -10.779 -4.560 18.516 1.00 95.50 196 VAL A O 1
ATOM 1350 N N . PRO A 1 197 ? -12.863 -4.013 19.123 1.00 95.00 197 PRO A N 1
ATOM 1351 C CA . PRO A 1 197 ? -13.481 -5.169 18.474 1.00 95.00 197 PRO A CA 1
ATOM 1352 C C . PRO A 1 197 ? -13.140 -5.255 16.985 1.00 95.00 197 PRO A C 1
ATOM 1354 O O . PRO A 1 197 ? -13.137 -4.236 16.297 1.00 95.00 197 PRO A O 1
ATOM 1357 N N . LEU A 1 198 ? -12.908 -6.468 16.481 1.00 95.19 198 LEU A N 1
ATOM 1358 C CA . LEU A 1 198 ? -12.408 -6.691 15.122 1.00 95.19 198 LEU A CA 1
ATOM 1359 C C . LEU A 1 198 ? -13.163 -5.913 14.033 1.00 95.19 198 LEU A C 1
ATOM 1361 O O . LEU A 1 198 ? -12.543 -5.177 13.276 1.00 95.19 198 LEU A O 1
ATOM 1365 N N . GLU A 1 199 ? -14.490 -6.015 13.966 1.00 95.38 199 GLU A N 1
ATOM 1366 C CA . GLU A 1 199 ? -15.260 -5.331 12.911 1.00 95.38 199 GLU A CA 1
ATOM 1367 C C . GLU A 1 199 ? -15.210 -3.799 13.041 1.00 95.38 199 GLU A C 1
ATOM 1369 O O . GLU A 1 199 ? -15.204 -3.084 12.045 1.00 95.38 199 GLU A O 1
ATOM 1374 N N . GLN A 1 200 ? -15.086 -3.284 14.266 1.00 94.88 200 GLN A N 1
ATOM 1375 C CA . GLN A 1 200 ? -14.907 -1.852 14.521 1.00 94.88 200 GLN A CA 1
ATOM 1376 C C . GLN A 1 200 ? -13.523 -1.365 14.085 1.00 94.88 200 GLN A C 1
ATOM 1378 O O . GLN A 1 200 ? -13.394 -0.274 13.536 1.00 94.88 200 GLN A O 1
ATOM 1383 N N . TYR A 1 201 ? -12.494 -2.193 14.268 1.00 95.25 201 TYR A N 1
ATOM 1384 C CA . TYR A 1 201 ? -11.166 -1.920 13.732 1.00 95.25 201 TYR A CA 1
ATOM 1385 C C . TYR A 1 201 ? -11.186 -1.878 12.202 1.00 95.25 201 TYR A C 1
ATOM 1387 O O . TYR A 1 201 ? -10.657 -0.940 11.610 1.00 95.25 201 TYR A O 1
ATOM 1395 N N . VAL A 1 202 ? -11.838 -2.856 11.564 1.00 95.69 202 VAL A N 1
ATOM 1396 C CA . VAL A 1 202 ? -11.939 -2.917 10.100 1.00 95.69 202 VAL A CA 1
ATOM 1397 C C . VAL A 1 202 ? -12.675 -1.681 9.557 1.00 95.69 202 VAL A C 1
ATOM 1399 O O . VAL A 1 202 ? -12.184 -1.081 8.602 1.00 95.69 202 VAL A O 1
ATOM 1402 N N . SER A 1 203 ? -13.756 -1.217 10.200 1.00 94.81 203 SER A N 1
ATOM 1403 C CA . SER A 1 203 ? -14.415 0.064 9.859 1.00 94.81 203 SER A CA 1
ATOM 1404 C C . SER A 1 203 ? -13.499 1.278 9.962 1.00 94.81 203 SER A C 1
ATOM 1406 O O . SER A 1 203 ? -13.588 2.178 9.133 1.00 94.81 203 SER A O 1
ATOM 1408 N N . GLY A 1 204 ? -12.592 1.305 10.939 1.00 93.38 204 GLY A N 1
ATOM 1409 C CA . GLY A 1 204 ? -11.603 2.375 11.069 1.00 93.38 204 GLY A CA 1
ATOM 1410 C C . GLY A 1 204 ? -10.472 2.313 10.034 1.00 93.38 204 GLY A C 1
ATOM 1411 O O . GLY A 1 204 ? -9.744 3.292 9.876 1.00 93.38 204 GLY A O 1
ATOM 1412 N N . VAL A 1 205 ? -10.297 1.188 9.332 1.00 94.38 205 VAL A N 1
ATOM 1413 C CA . VAL A 1 205 ? -9.238 0.987 8.325 1.00 94.38 205 VAL A CA 1
ATOM 1414 C C . VAL A 1 205 ? -9.762 1.181 6.904 1.00 94.38 205 VAL A C 1
ATOM 1416 O O . VAL A 1 205 ? -9.193 1.967 6.155 1.00 94.38 205 VAL A O 1
ATOM 1419 N N . VAL A 1 206 ? -10.845 0.498 6.524 1.00 95.56 206 VAL A N 1
ATOM 1420 C CA . VAL A 1 206 ? -11.341 0.445 5.134 1.00 95.56 206 VAL A CA 1
ATOM 1421 C C . VAL A 1 206 ? -11.456 1.816 4.447 1.00 95.56 206 VAL A C 1
ATOM 1423 O O . VAL A 1 206 ? -10.892 1.947 3.363 1.00 95.56 206 VAL A O 1
ATOM 1426 N N . PRO A 1 207 ? -12.094 2.852 5.025 1.00 93.88 207 PRO A N 1
ATOM 1427 C CA . PRO A 1 207 ? -12.243 4.148 4.355 1.00 93.88 207 PRO A CA 1
ATOM 1428 C C . PRO A 1 207 ? -10.932 4.934 4.201 1.00 93.88 207 PRO A C 1
ATOM 1430 O O . PRO A 1 207 ? -10.866 5.865 3.399 1.00 93.88 207 PRO A O 1
ATOM 1433 N N . ASN A 1 208 ? -9.892 4.581 4.963 1.00 92.12 208 ASN A N 1
ATOM 1434 C CA . ASN A 1 208 ? -8.558 5.163 4.824 1.00 92.12 208 ASN A CA 1
ATOM 1435 C C . ASN A 1 208 ? -7.727 4.480 3.729 1.00 92.12 208 ASN A C 1
ATOM 1437 O O . ASN A 1 208 ? -6.747 5.055 3.261 1.00 92.12 208 ASN A O 1
ATOM 1441 N N . GLU A 1 209 ? -8.127 3.276 3.325 1.00 92.19 209 GLU A N 1
ATOM 1442 C CA . GLU A 1 209 ? -7.468 2.486 2.287 1.00 92.19 209 GLU A CA 1
ATOM 1443 C C . GLU A 1 209 ? -8.166 2.647 0.936 1.00 92.19 209 GLU A C 1
ATOM 1445 O O . GLU A 1 209 ? -7.533 2.981 -0.064 1.00 92.19 209 GLU A O 1
ATOM 1450 N N . SER A 1 210 ? -9.488 2.486 0.924 1.00 93.50 210 SER A N 1
ATOM 1451 C CA . SER A 1 210 ? -10.328 2.608 -0.264 1.00 93.50 210 SER A CA 1
ATOM 1452 C C . SER A 1 210 ? -11.346 3.732 -0.071 1.00 93.50 210 SER A C 1
ATOM 1454 O O . SER A 1 210 ? -12.115 3.707 0.894 1.00 93.50 210 SER A O 1
ATOM 1456 N N . PRO A 1 211 ? -11.398 4.730 -0.974 1.00 93.44 211 PRO A N 1
ATOM 1457 C CA . PRO A 1 211 ? -12.347 5.830 -0.859 1.00 93.44 211 PRO A CA 1
ATOM 1458 C C . PRO A 1 211 ? -13.796 5.337 -0.807 1.00 93.44 211 PRO A C 1
ATOM 1460 O O . PRO A 1 211 ? -14.258 4.690 -1.745 1.00 93.44 211 PRO A O 1
ATOM 1463 N N . SER A 1 212 ? -14.565 5.738 0.213 1.00 95.06 212 SER A N 1
ATOM 1464 C CA . SER A 1 212 ? -15.971 5.319 0.365 1.00 95.06 212 SER A CA 1
ATOM 1465 C C . SER A 1 212 ? -16.810 5.585 -0.890 1.00 95.06 212 SER A C 1
ATOM 1467 O O . SER A 1 212 ? -17.597 4.743 -1.320 1.00 95.06 212 SER A O 1
ATOM 1469 N N . SER A 1 213 ? -16.565 6.718 -1.560 1.00 94.25 213 SER A N 1
ATOM 1470 C CA . SER A 1 213 ? -17.213 7.089 -2.826 1.00 94.25 213 SER A CA 1
ATOM 1471 C C . SER A 1 213 ? -17.146 6.016 -3.922 1.00 94.25 213 SER A C 1
ATOM 1473 O O . SER A 1 213 ? -18.064 5.944 -4.743 1.00 94.25 213 SER A O 1
ATOM 1475 N N . TRP A 1 214 ? -16.124 5.152 -3.932 1.00 95.00 214 TRP A N 1
ATOM 1476 C CA . TRP A 1 214 ? -15.993 4.068 -4.907 1.00 95.00 214 TRP A CA 1
ATOM 1477 C C . TRP A 1 214 ? -17.137 3.062 -4.820 1.00 95.00 214 TRP A C 1
ATOM 1479 O O . TRP A 1 214 ? -17.577 2.563 -5.855 1.00 95.00 214 TRP A O 1
ATOM 1489 N N . GLY A 1 215 ? -17.721 2.875 -3.634 1.00 96.19 215 GLY A N 1
ATOM 1490 C CA . GLY A 1 215 ? -18.886 2.015 -3.433 1.00 96.19 215 GLY A CA 1
ATOM 1491 C C . GLY A 1 215 ? -20.130 2.441 -4.220 1.00 96.19 215 GLY A C 1
ATOM 1492 O O . GLY A 1 215 ? -21.034 1.638 -4.432 1.00 96.19 215 GLY A O 1
ATOM 1493 N N . THR A 1 216 ? -20.178 3.695 -4.682 1.00 95.75 216 THR A N 1
ATOM 1494 C CA . THR A 1 216 ? -21.288 4.244 -5.480 1.00 95.75 216 THR A CA 1
ATOM 1495 C C . THR A 1 216 ? -21.021 4.242 -6.985 1.00 95.75 216 THR A C 1
ATOM 1497 O O . THR A 1 216 ? -21.898 4.605 -7.771 1.00 95.75 216 THR A O 1
ATOM 1500 N N . VAL A 1 217 ? -19.817 3.848 -7.409 1.00 94.94 217 VAL A N 1
ATOM 1501 C CA . VAL A 1 217 ? -19.411 3.866 -8.816 1.00 94.94 217 VAL A CA 1
ATOM 1502 C C . VAL A 1 217 ? -19.848 2.578 -9.513 1.00 94.94 217 VAL A C 1
ATOM 1504 O O . VAL A 1 217 ? -19.841 1.491 -8.940 1.00 94.94 217 VAL A O 1
ATOM 1507 N N . GLY A 1 218 ? -20.204 2.698 -10.791 1.00 92.62 218 GLY A N 1
ATOM 1508 C CA . GLY A 1 218 ? -20.677 1.587 -11.613 1.00 92.62 218 GLY A CA 1
ATOM 1509 C C . GLY A 1 218 ? -22.200 1.512 -11.694 1.00 92.62 218 GLY A C 1
ATOM 1510 O O . GLY A 1 218 ? -22.924 2.247 -11.028 1.00 92.62 218 GLY A O 1
ATOM 1511 N N . GLY A 1 219 ? -22.695 0.647 -12.581 1.00 93.00 219 GLY A N 1
ATOM 1512 C CA . GLY A 1 219 ? -24.127 0.356 -12.676 1.00 93.00 219 GLY A CA 1
ATOM 1513 C C . GLY A 1 219 ? -24.638 -0.441 -11.471 1.00 93.00 219 GLY A C 1
ATOM 1514 O O . GLY A 1 219 ? -23.882 -0.743 -10.549 1.00 93.00 219 GLY A O 1
ATOM 1515 N N . ALA A 1 220 ? -25.915 -0.829 -11.512 1.00 96.25 220 ALA A N 1
ATOM 1516 C CA . ALA A 1 220 ? -26.511 -1.693 -10.495 1.00 96.25 220 ALA A CA 1
ATOM 1517 C C . ALA A 1 220 ? -25.733 -3.016 -10.374 1.00 96.25 220 ALA A C 1
ATOM 1519 O O . ALA A 1 220 ? -25.608 -3.762 -11.350 1.00 96.25 220 ALA A O 1
ATOM 1520 N N . GLY A 1 221 ? -25.209 -3.267 -9.179 1.00 94.75 221 GLY A N 1
ATOM 1521 C CA . GLY A 1 221 ? -24.475 -4.461 -8.797 1.00 94.75 221 GLY A CA 1
ATOM 1522 C C . GLY A 1 221 ? -25.248 -5.318 -7.787 1.00 94.75 221 GLY A C 1
ATOM 1523 O O . GLY A 1 221 ? -26.464 -5.163 -7.614 1.00 94.75 221 GLY A O 1
ATOM 1524 N N . PRO A 1 222 ? -24.562 -6.269 -7.134 1.00 95.69 222 PRO A N 1
ATOM 1525 C CA . PRO A 1 222 ? -25.144 -7.103 -6.089 1.00 95.69 222 PRO A CA 1
ATOM 1526 C C . PRO A 1 222 ? -25.636 -6.288 -4.883 1.00 95.69 222 PRO A C 1
ATOM 1528 O O . PRO A 1 222 ? -25.280 -5.129 -4.701 1.00 95.69 222 PRO A O 1
ATOM 1531 N N . GLN A 1 223 ? -26.454 -6.914 -4.032 1.00 94.81 223 GLN A N 1
ATOM 1532 C CA . GLN A 1 223 ? -26.881 -6.358 -2.735 1.00 94.81 223 GLN A CA 1
ATOM 1533 C C . GLN A 1 223 ? -27.618 -5.007 -2.812 1.00 94.81 223 GLN A C 1
ATOM 1535 O O . GLN A 1 223 ? -27.700 -4.277 -1.829 1.00 94.81 223 GLN A O 1
ATOM 1540 N N . SER A 1 224 ? -28.212 -4.689 -3.968 1.00 94.69 224 SER A N 1
ATOM 1541 C CA . SER A 1 224 ? -28.826 -3.378 -4.241 1.00 94.69 224 SER A CA 1
ATOM 1542 C C . SER A 1 224 ? -27.841 -2.204 -4.141 1.00 94.69 224 SER A C 1
ATOM 1544 O O . SER A 1 224 ? -28.265 -1.070 -3.930 1.00 94.69 224 SER A O 1
ATOM 1546 N N . GLN A 1 225 ? -26.544 -2.473 -4.308 1.00 96.88 225 GLN A N 1
ATOM 1547 C CA . GLN A 1 225 ? -25.470 -1.483 -4.338 1.00 96.88 225 GLN A CA 1
ATOM 1548 C C . GLN A 1 225 ? -24.915 -1.334 -5.758 1.00 96.88 225 GLN A C 1
ATOM 1550 O O . GLN A 1 225 ? -25.241 -2.119 -6.652 1.00 96.88 225 GLN A O 1
ATOM 1555 N N . ALA A 1 226 ? -24.088 -0.316 -5.999 1.00 97.50 226 ALA A N 1
ATOM 1556 C CA . ALA A 1 226 ? -23.359 -0.212 -7.260 1.00 97.50 226 ALA A CA 1
ATOM 1557 C C . ALA A 1 226 ? -22.240 -1.262 -7.325 1.00 97.50 226 ALA A C 1
ATOM 1559 O O . ALA A 1 226 ? -21.791 -1.777 -6.302 1.00 97.50 226 ALA A O 1
ATOM 1560 N N . TRP A 1 227 ? -21.764 -1.584 -8.527 1.00 97.50 227 TRP A N 1
ATOM 1561 C CA . TRP A 1 227 ? -20.689 -2.568 -8.698 1.00 97.50 227 TRP A CA 1
ATOM 1562 C C . TRP A 1 227 ? -19.420 -2.246 -7.905 1.00 97.50 227 TRP A C 1
ATOM 1564 O O . TRP A 1 227 ? -18.823 -3.162 -7.349 1.00 97.50 227 TRP A O 1
ATOM 1574 N N . GLY A 1 228 ? -19.050 -0.970 -7.778 1.00 97.38 228 GLY A N 1
ATOM 1575 C CA . GLY A 1 228 ? -17.898 -0.543 -6.985 1.00 97.38 228 GLY A CA 1
ATOM 1576 C C . GLY A 1 228 ? -17.994 -0.898 -5.497 1.00 97.38 228 GLY A C 1
ATOM 1577 O O . GLY A 1 228 ? -16.971 -0.998 -4.835 1.00 97.38 228 GLY A O 1
ATOM 1578 N N . PHE A 1 229 ? -19.185 -1.201 -4.967 1.00 98.44 229 PHE A N 1
ATOM 1579 C CA . PHE A 1 229 ? -19.346 -1.695 -3.594 1.00 98.44 229 PHE A CA 1
ATOM 1580 C C . PHE A 1 229 ? -18.617 -3.023 -3.346 1.00 98.44 229 PHE A C 1
ATOM 1582 O O . PHE A 1 229 ? -18.141 -3.266 -2.242 1.00 98.44 229 PHE A O 1
ATOM 1589 N N . GLN A 1 230 ? -18.463 -3.858 -4.381 1.00 98.69 230 GLN A N 1
ATOM 1590 C CA . GLN A 1 230 ? -17.702 -5.108 -4.284 1.00 98.69 230 GLN A CA 1
ATOM 1591 C C . GLN A 1 230 ? -16.211 -4.872 -3.982 1.00 98.69 230 GLN A C 1
ATOM 1593 O O . GLN A 1 230 ? -15.554 -5.754 -3.436 1.00 98.69 230 GLN A O 1
ATOM 1598 N N . GLU A 1 231 ? -15.664 -3.703 -4.326 1.00 98.19 231 GLU A N 1
ATOM 1599 C CA . GLU A 1 231 ? -14.286 -3.347 -3.983 1.00 98.19 231 GLU A CA 1
ATOM 1600 C C . GLU A 1 231 ? -14.148 -3.058 -2.483 1.00 98.19 231 GLU A C 1
ATOM 1602 O O . GLU A 1 231 ? -13.250 -3.610 -1.850 1.00 98.19 231 GLU A O 1
ATOM 1607 N N . LEU A 1 232 ? -15.090 -2.315 -1.892 1.00 98.50 232 LEU A N 1
ATOM 1608 C CA . LEU A 1 232 ? -15.103 -2.049 -0.449 1.00 98.50 232 LEU A CA 1
ATOM 1609 C C . LEU A 1 232 ? -15.242 -3.346 0.363 1.00 98.50 232 LEU A C 1
ATOM 1611 O O . LEU A 1 232 ? -14.593 -3.511 1.395 1.00 98.50 232 LEU A O 1
ATOM 1615 N N . GLU A 1 233 ? -16.046 -4.297 -0.122 1.00 98.81 233 GLU A N 1
ATOM 1616 C CA . GLU A 1 233 ? -16.163 -5.631 0.481 1.00 98.81 233 GLU A CA 1
ATOM 1617 C C . GLU A 1 233 ? -14.848 -6.420 0.388 1.00 98.81 233 GLU A C 1
ATOM 1619 O O . GLU A 1 233 ? -14.427 -7.056 1.357 1.00 98.81 233 GLU A O 1
ATOM 1624 N N . ALA A 1 234 ? -14.158 -6.356 -0.755 1.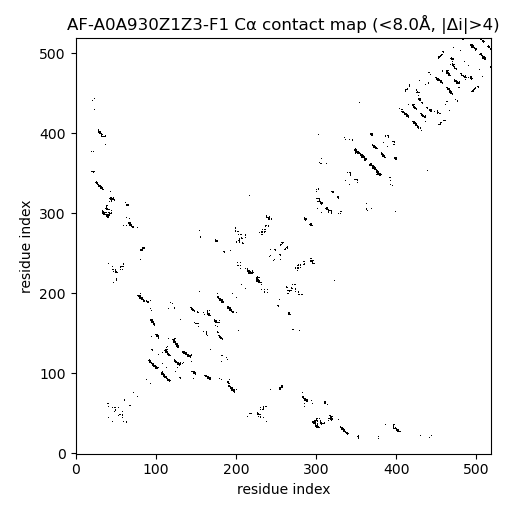00 98.75 234 ALA A N 1
ATOM 1625 C CA . ALA A 1 234 ? -12.858 -7.000 -0.925 1.00 98.75 234 ALA A CA 1
ATOM 1626 C C . ALA A 1 234 ? -11.801 -6.379 0.006 1.00 98.75 234 ALA A C 1
ATOM 1628 O O . ALA A 1 234 ? -11.040 -7.112 0.644 1.00 98.75 234 ALA A O 1
ATOM 1629 N N . GLN A 1 235 ? -11.801 -5.049 0.150 1.00 98.62 235 GLN A N 1
ATOM 1630 C CA . GLN A 1 235 ? -10.923 -4.323 1.069 1.00 98.62 235 GLN A CA 1
ATOM 1631 C C . GLN A 1 235 ? -11.209 -4.676 2.531 1.00 98.62 235 GLN A C 1
ATOM 1633 O O . GLN A 1 235 ? -10.267 -4.874 3.297 1.00 98.62 235 GLN A O 1
ATOM 1638 N N . ALA A 1 236 ? -12.478 -4.834 2.921 1.00 98.44 236 ALA A N 1
ATOM 1639 C CA . ALA A 1 236 ? -12.844 -5.267 4.269 1.00 98.44 236 ALA A CA 1
ATOM 1640 C C . ALA A 1 236 ? -12.304 -6.672 4.590 1.00 98.44 236 ALA A C 1
ATOM 1642 O O . ALA A 1 236 ? -11.682 -6.871 5.635 1.00 98.44 236 ALA A O 1
ATOM 1643 N N . VAL A 1 237 ? -12.465 -7.635 3.674 1.00 98.75 237 VAL A N 1
ATOM 1644 C CA . VAL A 1 237 ? -11.907 -8.992 3.828 1.00 98.75 237 VAL A CA 1
ATOM 1645 C C . VAL A 1 237 ? -10.380 -8.963 3.904 1.00 98.75 237 VAL A C 1
ATOM 1647 O O . VAL A 1 237 ? -9.801 -9.642 4.757 1.00 98.75 237 VAL A O 1
ATOM 1650 N N . ALA A 1 238 ? -9.717 -8.175 3.054 1.00 97.88 238 ALA A N 1
ATOM 1651 C CA . ALA A 1 238 ? -8.263 -8.042 3.057 1.00 97.88 238 ALA A CA 1
ATOM 1652 C C . ALA A 1 238 ? -7.743 -7.403 4.358 1.00 97.88 238 ALA A C 1
ATOM 1654 O O . ALA A 1 238 ? -6.824 -7.934 4.975 1.00 97.88 238 ALA A O 1
ATOM 1655 N N . ALA A 1 239 ? -8.351 -6.318 4.839 1.00 96.19 239 ALA A N 1
ATOM 1656 C CA . ALA A 1 239 ? -7.958 -5.682 6.097 1.00 96.19 239 ALA A CA 1
ATOM 1657 C C . ALA A 1 239 ? -8.169 -6.614 7.305 1.00 96.19 239 ALA A C 1
ATOM 1659 O O . ALA A 1 239 ? -7.282 -6.756 8.151 1.00 96.19 239 ALA A O 1
ATOM 1660 N N . ARG A 1 240 ? -9.312 -7.314 7.355 1.00 97.25 240 ARG A N 1
ATOM 1661 C CA . ARG A 1 240 ? -9.633 -8.273 8.423 1.00 97.25 240 ARG A CA 1
ATOM 1662 C C . ARG A 1 240 ? -8.660 -9.445 8.451 1.00 97.25 240 ARG A C 1
ATOM 1664 O O . ARG A 1 240 ? -8.142 -9.797 9.506 1.00 97.25 240 ARG A O 1
ATOM 1671 N N . SER A 1 241 ? -8.390 -10.040 7.293 1.00 96.94 241 SER A N 1
ATOM 1672 C CA . SER A 1 241 ? -7.469 -11.175 7.188 1.00 96.94 241 SER A CA 1
ATOM 1673 C C . SER A 1 241 ? -6.045 -10.764 7.568 1.00 96.94 241 SER A C 1
ATOM 1675 O O . SER A 1 241 ? -5.367 -11.491 8.289 1.00 96.94 241 SER A O 1
ATOM 1677 N N . TYR A 1 242 ? -5.616 -9.563 7.171 1.00 94.25 242 TYR A N 1
ATOM 1678 C CA . TYR A 1 242 ? -4.277 -9.055 7.455 1.00 94.25 242 TYR A CA 1
ATOM 1679 C C . TYR A 1 242 ? -3.995 -8.930 8.956 1.00 94.25 242 TYR A C 1
ATOM 1681 O O . TYR A 1 242 ? -2.972 -9.431 9.428 1.00 94.25 242 TYR A O 1
ATOM 1689 N N . VAL A 1 243 ? -4.916 -8.332 9.723 1.00 93.25 243 VAL A N 1
ATOM 1690 C CA . VAL A 1 243 ? -4.751 -8.219 11.181 1.00 93.25 243 VAL A CA 1
ATOM 1691 C C . VAL A 1 243 ? -4.887 -9.576 11.879 1.00 93.25 243 VAL A C 1
ATOM 1693 O O . VAL A 1 243 ? -4.105 -9.892 12.774 1.00 93.25 243 VAL A O 1
ATOM 1696 N N . MET A 1 244 ? -5.808 -10.431 11.419 1.00 94.31 244 MET A N 1
ATOM 1697 C CA . MET A 1 244 ? -6.051 -11.752 12.013 1.00 94.31 244 MET A CA 1
ATOM 1698 C C . MET A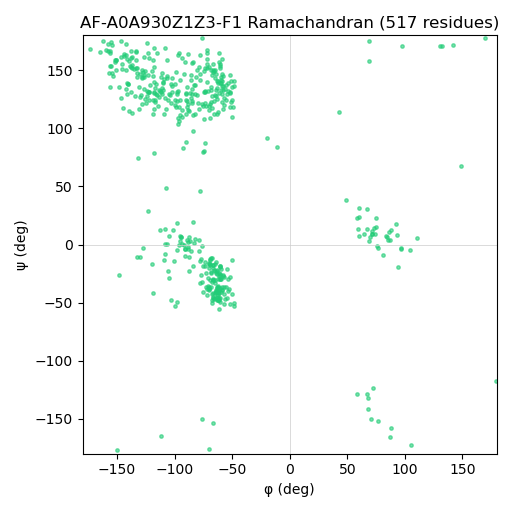 1 244 ? -4.961 -12.785 11.703 1.00 94.31 244 MET A C 1
ATOM 1700 O O . MET A 1 244 ? -4.830 -13.767 12.432 1.00 94.31 244 MET A O 1
ATOM 1704 N N . ALA A 1 245 ? -4.142 -12.563 10.673 1.00 92.31 245 ALA A N 1
ATOM 1705 C CA . ALA A 1 245 ? -2.961 -13.380 10.406 1.00 92.31 245 ALA A CA 1
ATOM 1706 C C . ALA A 1 245 ? -1.891 -13.259 11.510 1.00 92.31 245 ALA A C 1
ATOM 1708 O O . ALA A 1 245 ? -0.991 -14.096 11.582 1.00 92.31 245 ALA A O 1
ATOM 1709 N N . GLY A 1 246 ? -1.958 -12.224 12.361 1.00 82.50 246 GLY A N 1
ATOM 1710 C CA . GLY A 1 246 ? -1.086 -12.071 13.531 1.00 82.50 246 GLY A CA 1
ATOM 1711 C C . GLY A 1 246 ? 0.392 -11.825 13.204 1.00 82.50 246 GLY A C 1
ATOM 1712 O O . GLY A 1 246 ? 1.245 -11.926 14.084 1.00 82.50 246 GLY A O 1
ATOM 1713 N N . ILE A 1 247 ? 0.721 -11.496 11.950 1.00 76.06 247 ILE A N 1
ATOM 1714 C CA . ILE A 1 247 ? 2.108 -11.261 11.508 1.00 76.06 247 ILE A CA 1
ATOM 1715 C C . ILE A 1 247 ? 2.658 -9.891 11.927 1.00 76.06 247 ILE A C 1
ATOM 1717 O O . ILE A 1 247 ? 3.854 -9.639 11.802 1.00 76.06 247 ILE A O 1
ATOM 1721 N N . LEU A 1 248 ? 1.782 -9.002 12.394 1.00 68.50 248 LEU A N 1
ATOM 1722 C CA . LEU A 1 248 ? 2.077 -7.590 12.610 1.00 68.50 248 LEU A CA 1
ATOM 1723 C C . LEU A 1 248 ? 2.663 -7.269 13.984 1.00 68.50 248 LEU A C 1
ATOM 1725 O O . LEU A 1 248 ? 3.158 -6.156 14.140 1.00 68.50 248 LEU A O 1
ATOM 1729 N N . SER A 1 249 ? 2.650 -8.233 14.921 1.00 79.31 249 SER A N 1
ATOM 1730 C CA . SER A 1 249 ? 3.095 -8.117 16.322 1.00 79.31 249 SER A CA 1
ATOM 1731 C C . SER A 1 249 ? 4.045 -6.933 16.560 1.00 79.31 249 SER A C 1
ATOM 1733 O O . SER A 1 249 ? 5.273 -7.050 16.455 1.00 79.31 249 SER A O 1
ATOM 1735 N N . TYR A 1 250 ? 3.477 -5.786 16.925 1.00 80.62 250 TYR A N 1
ATOM 1736 C CA . TYR A 1 250 ? 4.208 -4.541 17.059 1.00 80.62 250 TYR A CA 1
ATOM 1737 C C . TYR A 1 250 ? 4.861 -4.480 18.436 1.00 80.62 250 TYR A C 1
ATOM 1739 O O . TYR A 1 250 ? 4.202 -4.425 19.478 1.00 80.62 250 TYR A O 1
ATOM 1747 N N . GLY A 1 251 ? 6.194 -4.551 18.451 1.00 79.69 251 GLY A N 1
ATOM 1748 C CA . GLY A 1 251 ? 6.990 -4.535 19.680 1.00 79.69 251 GLY A CA 1
ATOM 1749 C C . GLY A 1 251 ? 6.684 -5.678 20.661 1.00 79.69 251 GLY A C 1
ATOM 1750 O O . GLY A 1 251 ? 7.102 -5.597 21.816 1.00 79.69 251 GLY A O 1
ATOM 1751 N N . GLY A 1 252 ? 5.955 -6.713 20.224 1.00 84.25 252 GLY A N 1
ATOM 1752 C CA . GLY A 1 252 ? 5.524 -7.848 21.045 1.00 84.25 252 GLY A CA 1
ATOM 1753 C C . GLY A 1 252 ? 4.400 -7.546 22.043 1.00 84.25 252 GLY A C 1
ATOM 1754 O O . GLY A 1 252 ? 4.217 -8.332 22.969 1.00 84.25 252 GLY A O 1
ATOM 1755 N N . TYR A 1 253 ? 3.694 -6.414 21.913 1.00 85.88 253 TYR A N 1
ATOM 1756 C CA . TYR A 1 253 ? 2.632 -6.009 22.851 1.00 85.88 253 TYR A CA 1
ATOM 1757 C C . TYR A 1 253 ? 1.327 -5.543 22.188 1.00 85.88 253 TYR A C 1
ATOM 1759 O O . TYR A 1 253 ? 0.343 -5.352 22.895 1.00 85.88 253 TYR A O 1
ATOM 1767 N N . ALA A 1 254 ? 1.318 -5.328 20.873 1.00 89.38 254 ALA A N 1
ATOM 1768 C CA . ALA A 1 254 ? 0.135 -4.933 20.118 1.00 89.38 254 ALA A CA 1
ATOM 1769 C C . ALA A 1 254 ? 0.062 -5.732 18.815 1.00 89.38 254 ALA A C 1
ATOM 1771 O O . ALA A 1 254 ? 1.097 -6.122 18.273 1.00 89.38 254 ALA A O 1
ATOM 1772 N N . ASP A 1 255 ? -1.143 -5.950 18.304 1.00 88.69 255 ASP A N 1
ATOM 1773 C CA . ASP A 1 255 ? -1.363 -6.596 17.015 1.00 88.69 255 ASP A CA 1
ATOM 1774 C C . ASP A 1 255 ? -0.852 -5.697 15.897 1.00 88.69 255 ASP A C 1
ATOM 1776 O O . ASP A 1 255 ? -0.194 -6.178 14.992 1.00 88.69 255 ASP A O 1
ATOM 1780 N N . THR A 1 256 ? -1.106 -4.391 15.974 1.00 89.38 256 THR A N 1
ATOM 1781 C CA . THR A 1 256 ? -0.735 -3.420 14.937 1.00 89.38 256 THR A CA 1
ATOM 1782 C C . THR A 1 256 ? -0.469 -2.036 15.536 1.00 89.38 256 THR A C 1
ATOM 1784 O O . THR A 1 256 ? -0.501 -1.851 16.758 1.00 89.38 256 THR A O 1
ATOM 1787 N N . CYS A 1 257 ? -0.184 -1.049 14.693 1.00 83.81 257 CYS A N 1
ATOM 1788 C CA . CYS A 1 257 ? 0.011 0.339 15.090 1.00 83.81 257 CYS A CA 1
ATOM 1789 C C . CYS A 1 257 ? -0.937 1.286 14.343 1.00 83.81 257 CYS A C 1
ATOM 1791 O O . CYS A 1 257 ? -1.701 0.858 13.487 1.00 83.81 257 CYS A O 1
ATOM 1793 N N . ASP A 1 258 ? -0.941 2.557 14.725 1.00 83.19 258 ASP A N 1
ATOM 1794 C CA . ASP A 1 258 ? -1.646 3.642 14.037 1.00 83.19 258 ASP A CA 1
ATOM 1795 C C . ASP A 1 258 ? -0.901 4.075 12.752 1.00 83.19 258 ASP A C 1
ATOM 1797 O O . ASP A 1 258 ? -0.199 3.271 12.134 1.00 83.19 258 ASP A O 1
ATOM 1801 N N . LEU A 1 259 ? -1.019 5.353 12.362 1.00 78.62 259 LEU A N 1
ATOM 1802 C CA . LEU A 1 259 ? -0.513 5.957 11.114 1.00 78.62 259 LEU A CA 1
ATOM 1803 C C . LEU A 1 259 ? 0.959 5.699 10.770 1.00 78.62 259 LEU A C 1
ATOM 1805 O O . LEU A 1 259 ? 1.379 5.956 9.644 1.00 78.62 259 LEU A O 1
ATOM 1809 N N . SER A 1 260 ? 1.749 5.203 11.718 1.00 68.88 260 SER A N 1
ATOM 1810 C CA . SER A 1 260 ? 3.141 4.821 11.488 1.00 68.88 260 SER A CA 1
ATOM 1811 C C . SER A 1 260 ? 3.317 3.502 10.716 1.00 68.88 260 SER A C 1
ATOM 1813 O O . SER A 1 260 ? 4.391 3.282 10.157 1.00 68.88 260 SER A O 1
ATOM 1815 N N . CYS A 1 261 ? 2.295 2.641 10.644 1.00 75.38 261 CYS A N 1
ATOM 1816 C CA . CYS A 1 261 ? 2.323 1.396 9.860 1.00 75.38 261 CYS A CA 1
ATOM 1817 C C . CYS A 1 261 ? 0.963 0.976 9.288 1.00 75.38 261 CYS A C 1
ATOM 1819 O O . CYS A 1 261 ? 0.941 0.299 8.264 1.00 75.38 261 CYS A O 1
ATOM 1821 N N . GLN A 1 262 ? -0.148 1.378 9.907 1.00 76.56 262 GLN A N 1
ATOM 1822 C CA . GLN A 1 262 ? -1.501 1.126 9.421 1.00 76.56 262 GLN A CA 1
ATOM 1823 C C . GLN A 1 262 ? -2.275 2.444 9.371 1.00 76.56 262 GLN A C 1
ATOM 1825 O O . GLN A 1 262 ? -2.150 3.291 10.245 1.00 76.56 262 GLN A O 1
ATOM 1830 N N . THR A 1 263 ? -3.144 2.640 8.391 1.00 85.19 263 THR A N 1
ATOM 1831 C CA . THR A 1 263 ? -3.924 3.883 8.265 1.00 85.19 263 THR A CA 1
ATOM 1832 C C . THR A 1 263 ? -5.123 3.963 9.236 1.00 85.19 263 THR A C 1
ATOM 1834 O O . THR A 1 263 ? -6.231 4.321 8.857 1.00 85.19 263 THR A O 1
ATOM 1837 N N . TYR A 1 264 ? -4.929 3.635 10.519 1.00 89.62 264 TYR A N 1
ATOM 1838 C CA . TYR A 1 264 ? -5.986 3.652 11.538 1.00 89.62 264 TYR A CA 1
ATOM 1839 C C . TYR A 1 264 ? -6.106 5.020 12.229 1.00 89.62 264 TYR A C 1
ATOM 1841 O O . TYR A 1 264 ? -5.177 5.471 12.899 1.00 89.62 264 TYR A O 1
ATOM 1849 N N . GLN A 1 265 ? -7.273 5.661 12.100 1.00 89.00 265 GLN A N 1
ATOM 1850 C CA . GLN A 1 265 ? -7.577 6.992 12.661 1.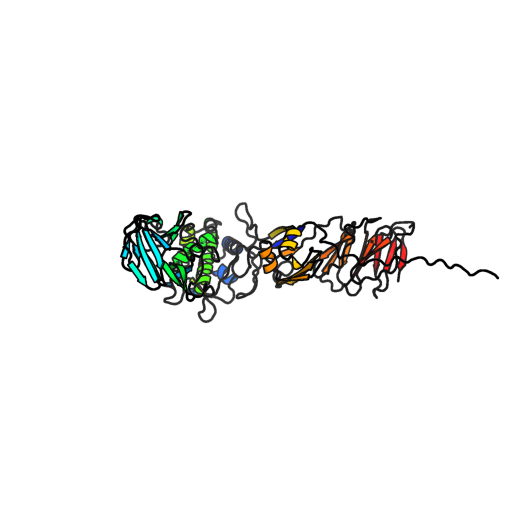00 89.00 265 GLN A CA 1
ATOM 1851 C C . GLN A 1 265 ? -8.802 6.976 13.592 1.00 89.00 265 GLN A C 1
ATOM 1853 O O . GLN A 1 265 ? -9.535 7.963 13.693 1.00 89.00 265 GLN A O 1
ATOM 1858 N N . GLY A 1 266 ? -9.061 5.842 14.252 1.00 90.38 266 GLY A N 1
ATOM 1859 C CA . GLY A 1 266 ? -10.289 5.654 15.023 1.00 90.38 266 GLY A CA 1
ATOM 1860 C C . GLY A 1 266 ? -11.517 5.831 14.129 1.00 90.38 266 GLY A C 1
ATOM 1861 O O . GLY A 1 266 ? -11.586 5.241 13.055 1.00 90.38 266 GLY A O 1
ATOM 1862 N N . THR A 1 267 ? -12.462 6.674 14.548 1.00 92.12 267 THR A N 1
ATOM 1863 C CA . THR A 1 267 ? -13.737 6.868 13.836 1.00 92.12 267 THR A CA 1
ATOM 1864 C C . THR A 1 267 ? -13.735 8.043 12.851 1.00 92.12 267 THR A C 1
ATOM 1866 O O . THR A 1 267 ? -14.795 8.411 12.354 1.00 92.12 267 THR A O 1
ATOM 1869 N N . LEU A 1 268 ? -12.591 8.702 12.612 1.00 90.25 268 LEU A N 1
ATOM 1870 C CA . LEU A 1 268 ? -12.547 9.985 11.888 1.00 90.25 268 LEU A CA 1
ATOM 1871 C C . LEU A 1 268 ? -13.109 9.902 10.460 1.00 90.25 268 LEU A C 1
ATOM 1873 O O . LEU A 1 268 ? -13.818 10.812 10.038 1.00 90.25 268 LEU A O 1
ATOM 1877 N N . ASN A 1 269 ? -12.798 8.817 9.747 1.00 90.94 269 ASN A N 1
ATOM 1878 C CA . ASN A 1 269 ? -13.188 8.613 8.350 1.00 90.94 269 ASN A CA 1
ATOM 1879 C C . ASN A 1 269 ? -14.204 7.472 8.174 1.00 90.94 269 ASN A C 1
ATOM 1881 O O . ASN A 1 269 ? -14.421 7.046 7.046 1.00 90.94 269 ASN A O 1
ATOM 1885 N N . GLU A 1 270 ? -14.816 6.971 9.256 1.00 91.94 270 GLU A N 1
ATOM 1886 C CA . GLU A 1 270 ? -15.904 5.986 9.147 1.00 91.94 270 GLU A CA 1
ATOM 1887 C C . GLU A 1 270 ? -17.034 6.542 8.265 1.00 91.94 270 GLU A C 1
ATOM 1889 O O . GLU A 1 270 ? -17.467 7.688 8.418 1.00 91.94 270 GLU A O 1
ATOM 1894 N N . ASP A 1 271 ? -17.516 5.722 7.334 1.00 93.50 271 ASP A N 1
ATOM 1895 C CA . ASP A 1 271 ? -18.563 6.072 6.378 1.00 93.50 271 ASP A CA 1
ATOM 1896 C C . ASP A 1 271 ? -19.634 4.967 6.379 1.00 93.50 271 ASP A C 1
ATOM 1898 O O . ASP A 1 271 ? -19.284 3.783 6.336 1.00 93.50 271 ASP A O 1
ATOM 1902 N N . PRO A 1 272 ? -20.941 5.300 6.391 1.00 93.62 272 PRO A N 1
ATOM 1903 C CA . PRO A 1 272 ? -22.007 4.298 6.380 1.00 93.62 272 PRO A CA 1
ATOM 1904 C C . PRO A 1 272 ? -21.909 3.281 5.235 1.00 93.62 272 PRO A C 1
ATOM 1906 O O . PRO A 1 272 ? -22.360 2.146 5.383 1.00 93.62 272 PRO A O 1
ATOM 1909 N N . LEU A 1 273 ? -21.344 3.669 4.087 1.00 94.94 273 LEU A N 1
ATOM 1910 C CA . LEU A 1 273 ? -21.181 2.780 2.944 1.00 94.94 273 LEU A CA 1
ATOM 1911 C C . LEU A 1 273 ? -20.038 1.782 3.157 1.00 94.94 273 LEU A C 1
ATOM 1913 O O . LEU A 1 273 ? -20.200 0.605 2.838 1.00 94.94 273 LEU A O 1
ATOM 1917 N N . THR A 1 274 ? -18.911 2.210 3.732 1.00 95.94 274 THR A N 1
ATOM 1918 C CA . THR A 1 274 ? -17.831 1.282 4.102 1.00 95.94 274 THR A CA 1
ATOM 1919 C C . THR A 1 274 ? -18.244 0.401 5.274 1.00 95.94 274 THR A C 1
ATOM 1921 O O . THR A 1 274 ? -18.006 -0.799 5.224 1.00 95.94 274 THR A O 1
ATOM 1924 N N . ASP A 1 275 ? -18.956 0.942 6.267 1.00 95.75 275 ASP A N 1
ATOM 1925 C CA . ASP A 1 275 ? -19.514 0.171 7.386 1.00 95.75 275 ASP A CA 1
ATOM 1926 C C . ASP A 1 275 ? -20.472 -0.923 6.893 1.00 95.75 275 ASP A C 1
ATOM 1928 O O . ASP A 1 275 ? -20.455 -2.049 7.393 1.00 95.75 275 ASP A O 1
ATOM 1932 N N . ALA A 1 276 ? -21.286 -0.626 5.873 1.00 96.50 276 ALA A N 1
ATOM 1933 C CA . ALA A 1 276 ? -22.157 -1.618 5.252 1.00 96.50 276 ALA A CA 1
ATOM 1934 C C . ALA A 1 276 ? -21.362 -2.762 4.597 1.00 96.50 276 ALA A C 1
ATOM 1936 O O . ALA A 1 276 ? -21.769 -3.915 4.732 1.00 96.50 276 ALA A O 1
ATOM 1937 N N . ALA A 1 277 ? -20.237 -2.463 3.936 1.00 97.94 277 ALA A N 1
ATOM 1938 C CA . ALA A 1 277 ? -19.353 -3.467 3.332 1.00 97.94 277 ALA A CA 1
ATOM 1939 C C . ALA A 1 277 ? -18.589 -4.295 4.384 1.00 97.94 277 ALA A C 1
ATOM 1941 O O . ALA A 1 277 ? -18.393 -5.503 4.232 1.00 97.94 277 ALA A O 1
ATOM 1942 N N . VAL A 1 278 ? -18.191 -3.666 5.494 1.00 97.81 278 VAL A N 1
ATOM 1943 C CA . VAL A 1 278 ? -17.616 -4.366 6.651 1.00 97.81 278 VAL A CA 1
ATOM 1944 C C . VAL A 1 278 ? -18.641 -5.332 7.238 1.00 97.81 278 VAL A C 1
ATOM 1946 O O . VAL A 1 278 ? -18.338 -6.509 7.421 1.00 97.81 278 VAL A O 1
ATOM 1949 N N . ASN A 1 279 ? -19.875 -4.874 7.449 1.00 96.56 279 ASN A N 1
ATOM 1950 C CA . ASN A 1 279 ? -20.941 -5.688 8.022 1.00 96.56 279 ASN A CA 1
ATOM 1951 C C . ASN A 1 279 ? -21.408 -6.820 7.086 1.00 96.56 279 ASN A C 1
ATOM 1953 O O . ASN A 1 279 ? -21.702 -7.916 7.561 1.00 96.56 279 ASN A O 1
ATOM 1957 N N . SER A 1 280 ? -21.460 -6.602 5.765 1.00 97.25 280 SER A N 1
ATOM 1958 C CA . SER A 1 280 ? -21.828 -7.653 4.799 1.00 97.25 280 SER A CA 1
ATOM 1959 C C . SER A 1 280 ? -20.777 -8.762 4.694 1.00 97.25 280 SER A C 1
ATOM 1961 O O . SER A 1 280 ? -21.119 -9.893 4.343 1.00 97.25 280 SER A O 1
ATOM 1963 N N . THR A 1 281 ? -19.523 -8.457 5.045 1.00 98.12 281 THR A N 1
ATOM 1964 C CA . THR A 1 281 ? -18.385 -9.390 5.034 1.00 98.12 281 THR A CA 1
ATOM 1965 C C . THR A 1 281 ? -17.910 -9.792 6.432 1.00 98.12 281 THR A C 1
ATOM 1967 O O . THR A 1 281 ? -16.821 -10.355 6.574 1.00 98.12 281 THR A O 1
ATOM 1970 N N . ALA A 1 282 ? -18.693 -9.500 7.475 1.00 97.19 282 ALA A N 1
ATOM 1971 C CA . ALA A 1 282 ? -18.291 -9.701 8.863 1.00 97.19 282 ALA A CA 1
ATOM 1972 C C . ALA A 1 282 ? -17.818 -11.141 9.117 1.00 97.19 282 ALA A C 1
ATOM 1974 O O . ALA A 1 282 ? -18.457 -12.114 8.709 1.00 97.19 282 ALA A O 1
ATOM 1975 N N . GLY A 1 283 ? -16.664 -11.272 9.771 1.00 97.00 283 GLY A N 1
ATOM 1976 C CA . GLY A 1 283 ? -16.035 -12.559 10.051 1.00 97.00 283 GLY A CA 1
ATOM 1977 C C . GLY A 1 283 ? -15.479 -13.312 8.838 1.00 97.00 283 GLY A C 1
ATOM 1978 O O . GLY A 1 283 ? -14.974 -14.412 9.024 1.00 97.00 283 GLY A O 1
ATOM 1979 N N . GLN A 1 284 ? -15.526 -12.776 7.615 1.00 98.31 284 GLN A N 1
ATOM 1980 C CA . GLN A 1 284 ? -14.920 -13.432 6.454 1.00 98.31 284 GLN A CA 1
ATOM 1981 C C . GLN A 1 284 ? -13.445 -13.059 6.306 1.00 98.31 284 GLN A C 1
ATOM 1983 O O . GLN A 1 284 ? -13.08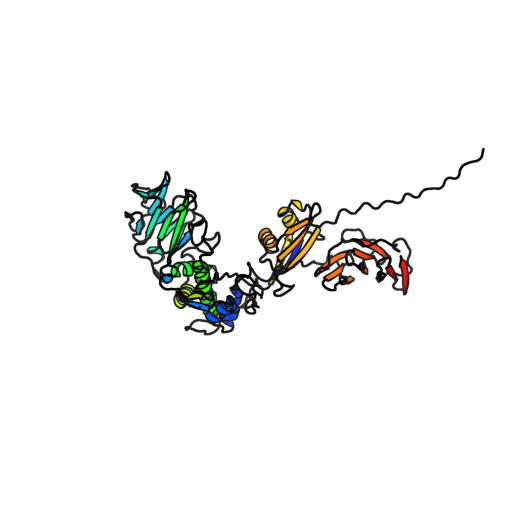5 -11.875 6.305 1.00 98.31 284 GLN A O 1
ATOM 1988 N N . VAL A 1 285 ? -12.607 -14.081 6.134 1.00 98.44 285 VAL A N 1
ATOM 1989 C CA . VAL A 1 285 ? -11.161 -13.966 5.943 1.00 98.44 285 VAL A CA 1
ATOM 1990 C C . VAL A 1 285 ? -10.651 -14.895 4.840 1.00 98.44 285 VAL A C 1
ATOM 1992 O O . VAL A 1 285 ? -11.308 -15.866 4.470 1.00 98.44 285 VAL A O 1
ATOM 1995 N N . MET A 1 286 ? -9.461 -14.610 4.316 1.00 98.25 286 MET A N 1
ATOM 1996 C CA . MET A 1 286 ? -8.726 -15.529 3.452 1.00 98.25 286 MET A CA 1
ATOM 1997 C C . MET A 1 286 ? -7.917 -16.499 4.307 1.00 98.25 286 MET A C 1
ATOM 1999 O O . MET A 1 286 ? -7.168 -16.082 5.187 1.00 98.25 286 MET A O 1
ATOM 2003 N N . GLU A 1 287 ? -8.039 -17.792 4.029 1.00 97.00 287 GLU A N 1
ATOM 2004 C CA . GLU A 1 287 ? -7.423 -18.860 4.814 1.00 97.00 287 GLU A CA 1
ATOM 2005 C C . GLU A 1 287 ? -6.584 -19.783 3.924 1.00 97.00 287 GLU A C 1
ATOM 2007 O O . GLU A 1 287 ? -7.022 -20.208 2.851 1.00 97.00 287 GLU A O 1
ATOM 2012 N N . PHE A 1 288 ? -5.365 -20.104 4.357 1.00 95.62 288 PHE A N 1
ATOM 2013 C CA . PHE A 1 288 ? -4.552 -21.140 3.727 1.00 95.62 288 PHE A CA 1
ATOM 2014 C C . PHE A 1 288 ? -5.104 -22.539 4.032 1.00 95.62 288 PHE A C 1
ATOM 2016 O O . PHE A 1 288 ? -5.684 -22.765 5.097 1.00 95.62 288 PHE A O 1
ATOM 2023 N N . PRO A 1 289 ? -4.829 -23.533 3.169 1.00 93.88 289 PRO A N 1
ATOM 2024 C CA . PRO A 1 289 ? -5.054 -24.930 3.504 1.00 93.88 289 PRO A CA 1
ATOM 2025 C C . PRO A 1 289 ? -4.440 -25.269 4.870 1.00 93.88 289 PRO A C 1
ATOM 2027 O O . PRO A 1 289 ? -3.229 -25.163 5.057 1.00 93.88 289 PRO A O 1
ATOM 2030 N N . GLY A 1 290 ? -5.282 -25.678 5.820 1.00 90.75 290 GLY A N 1
ATOM 2031 C CA . GLY A 1 290 ? -4.861 -26.013 7.183 1.00 90.75 290 GLY A CA 1
ATOM 2032 C C . GLY A 1 290 ? -5.321 -25.051 8.282 1.00 90.75 290 GLY A C 1
ATOM 2033 O O . GLY A 1 290 ? -4.924 -25.266 9.425 1.00 90.75 290 GLY A O 1
ATOM 2034 N N . GLY A 1 291 ? -6.156 -24.046 7.990 1.00 91.06 291 GLY A N 1
ATOM 2035 C CA . GLY A 1 291 ? -6.797 -23.230 9.034 1.00 91.06 291 GLY A CA 1
ATOM 2036 C C . GLY A 1 291 ? -6.103 -21.906 9.351 1.00 91.06 291 GLY A C 1
ATOM 2037 O O . GLY A 1 291 ? -6.566 -21.157 10.206 1.00 91.06 291 GLY A O 1
ATOM 2038 N N . ALA A 1 292 ? -4.959 -21.620 8.725 1.00 93.38 292 ALA A N 1
ATOM 2039 C CA . ALA A 1 292 ? -4.194 -20.413 9.023 1.00 93.38 292 ALA A CA 1
ATOM 2040 C C . ALA A 1 292 ? -4.727 -19.221 8.221 1.00 93.38 292 ALA A C 1
ATOM 2042 O O . ALA A 1 292 ? -4.742 -19.260 6.989 1.00 93.38 292 ALA A O 1
ATOM 2043 N N . VAL A 1 293 ? -5.104 -18.142 8.912 1.00 96.19 293 VAL A N 1
ATOM 2044 C CA . VAL A 1 293 ? -5.512 -16.889 8.264 1.00 96.19 293 VAL A CA 1
ATOM 2045 C C . VAL A 1 293 ? -4.332 -16.299 7.492 1.00 96.19 293 VAL A C 1
ATOM 2047 O O . VAL A 1 293 ? -3.206 -16.229 7.990 1.00 96.19 293 VAL A O 1
ATOM 2050 N N . ALA A 1 294 ? -4.581 -15.902 6.250 1.00 96.06 294 ALA A N 1
ATOM 2051 C CA . ALA A 1 294 ? -3.566 -15.405 5.344 1.00 96.06 294 ALA A CA 1
ATOM 2052 C C . ALA A 1 294 ? -3.272 -13.921 5.586 1.00 96.06 294 ALA A C 1
ATOM 2054 O O . ALA A 1 294 ? -4.178 -13.100 5.711 1.00 96.06 294 ALA A O 1
ATOM 2055 N N . ALA A 1 295 ? -1.987 -13.562 5.577 1.00 94.44 295 ALA A N 1
ATOM 2056 C CA . ALA A 1 295 ? -1.536 -12.176 5.636 1.00 94.44 295 ALA A CA 1
ATOM 2057 C C . ALA A 1 295 ? -1.767 -11.464 4.293 1.00 94.44 295 ALA A C 1
ATOM 2059 O O . ALA A 1 295 ? -0.867 -11.329 3.462 1.00 94.44 295 ALA A O 1
ATOM 2060 N N . THR A 1 296 ? -3.001 -11.034 4.067 1.00 95.56 296 THR A N 1
ATOM 2061 C CA . THR A 1 296 ? -3.488 -10.395 2.839 1.00 95.56 296 THR A CA 1
ATOM 2062 C C . THR A 1 296 ? -3.012 -8.950 2.714 1.00 95.56 296 THR A C 1
ATOM 2064 O O . THR A 1 296 ? -3.744 -8.001 2.982 1.00 95.56 296 THR A O 1
ATOM 2067 N N . GLN A 1 297 ? -1.765 -8.781 2.283 1.00 93.81 297 GLN A N 1
ATOM 2068 C CA . GLN A 1 297 ? -1.225 -7.469 1.928 1.00 93.81 297 GLN A CA 1
ATOM 2069 C C . GLN A 1 297 ? -2.028 -6.830 0.783 1.00 93.81 297 GLN A C 1
ATOM 2071 O O . GLN A 1 297 ? -2.666 -7.525 -0.020 1.00 93.81 297 GLN A O 1
ATOM 2076 N N . TYR A 1 298 ? -1.993 -5.506 0.709 1.00 94.44 298 TYR A N 1
ATOM 2077 C CA . TYR A 1 298 ? -2.622 -4.736 -0.355 1.00 94.44 298 TYR A CA 1
ATOM 2078 C C . TYR A 1 298 ? -1.860 -3.426 -0.578 1.00 94.44 298 TYR A C 1
ATOM 2080 O O . TYR A 1 298 ? -1.119 -2.967 0.286 1.00 94.44 298 TYR A O 1
ATOM 2088 N N . SER A 1 299 ? -2.015 -2.827 -1.755 1.00 94.19 299 SER A N 1
ATOM 2089 C CA . SER A 1 299 ? -1.360 -1.566 -2.118 1.00 94.19 299 SER A CA 1
ATOM 2090 C C . SER A 1 299 ? -2.271 -0.711 -2.990 1.00 94.19 299 SER A C 1
ATOM 2092 O O . SER A 1 299 ? -3.208 -1.229 -3.599 1.00 94.19 299 SER A O 1
ATOM 2094 N N . ALA A 1 300 ? -1.973 0.586 -3.091 1.00 94.69 300 ALA A N 1
ATOM 2095 C CA . ALA A 1 300 ? -2.752 1.506 -3.913 1.00 94.69 300 ALA A CA 1
ATOM 2096 C C . ALA A 1 300 ? -2.918 0.995 -5.347 1.00 94.69 300 ALA A C 1
ATOM 2098 O O . ALA A 1 300 ? -4.033 0.906 -5.858 1.00 94.69 300 ALA A O 1
ATOM 2099 N N . SER A 1 301 ? -1.820 0.628 -6.005 1.00 97.12 301 SER A N 1
ATOM 2100 C CA . SER A 1 301 ? -1.860 0.143 -7.382 1.00 97.12 301 SER A CA 1
ATOM 2101 C C . SER A 1 301 ? -0.758 -0.874 -7.630 1.00 97.12 301 SER A C 1
ATOM 2103 O O . SER A 1 301 ? 0.400 -0.664 -7.262 1.00 97.12 301 SER A O 1
ATOM 2105 N N . THR A 1 302 ? -1.111 -1.970 -8.294 1.00 97.06 302 THR A N 1
ATOM 2106 C CA . THR A 1 302 ? -0.161 -3.035 -8.637 1.00 97.06 302 THR A CA 1
ATOM 2107 C C . THR A 1 302 ? 0.713 -2.635 -9.817 1.00 97.06 302 THR A C 1
ATOM 2109 O O . THR A 1 302 ? 1.851 -3.096 -9.904 1.00 97.06 302 THR A O 1
ATOM 2112 N N . GLY A 1 303 ? 0.224 -1.738 -10.681 1.00 94.50 303 GLY A N 1
ATOM 2113 C CA . GLY A 1 303 ? 0.875 -1.359 -11.931 1.00 94.50 303 GLY A CA 1
ATOM 2114 C C . GLY A 1 303 ? 0.538 -2.281 -13.102 1.00 94.50 303 GLY A C 1
ATOM 2115 O O . GLY A 1 303 ? 1.180 -2.202 -14.143 1.00 94.50 303 GLY A O 1
ATOM 2116 N N . GLY A 1 304 ? -0.447 -3.171 -12.933 1.00 93.94 304 GLY A N 1
ATOM 2117 C CA . GLY A 1 304 ? -0.861 -4.160 -13.931 1.00 93.94 304 GLY A CA 1
ATOM 2118 C C . GLY A 1 304 ? -0.391 -5.589 -13.645 1.00 93.94 304 GLY A C 1
ATOM 2119 O O . GLY A 1 304 ? -0.755 -6.514 -14.373 1.00 93.94 304 GLY A O 1
ATOM 2120 N N . TYR A 1 305 ? 0.408 -5.798 -12.595 1.00 96.81 305 TYR A N 1
ATOM 2121 C CA . TYR A 1 305 ? 0.866 -7.123 -12.172 1.00 96.81 305 TYR A CA 1
ATOM 2122 C C . TYR A 1 305 ? 1.248 -7.123 -10.689 1.00 96.81 305 TYR A C 1
ATOM 2124 O O . TYR A 1 305 ? 1.942 -6.219 -10.220 1.00 96.81 305 TYR A O 1
ATOM 2132 N N . THR A 1 306 ? 0.836 -8.142 -9.938 1.00 96.88 306 THR A N 1
ATOM 2133 C CA . THR A 1 306 ? 1.226 -8.264 -8.527 1.00 96.88 306 THR A CA 1
ATOM 2134 C C . THR A 1 306 ? 2.651 -8.797 -8.369 1.00 96.88 306 THR A C 1
ATOM 2136 O O . THR A 1 306 ? 3.141 -9.623 -9.144 1.00 96.88 306 THR A O 1
ATOM 2139 N N . ALA A 1 307 ? 3.334 -8.336 -7.327 1.00 94.62 307 ALA A N 1
ATOM 2140 C CA . ALA A 1 307 ? 4.617 -8.870 -6.912 1.00 94.62 307 ALA A CA 1
ATOM 2141 C C . ALA A 1 307 ? 4.420 -10.240 -6.232 1.00 94.62 307 ALA A C 1
ATOM 2143 O O . ALA A 1 307 ? 3.593 -10.353 -5.319 1.00 94.62 307 ALA A O 1
ATOM 2144 N N . PRO A 1 308 ? 5.190 -11.275 -6.616 1.00 92.81 308 PRO A N 1
ATOM 2145 C CA . PRO A 1 308 ? 5.105 -12.586 -5.978 1.00 92.81 308 PRO A CA 1
ATOM 2146 C C . PRO A 1 308 ? 5.589 -12.515 -4.523 1.00 92.81 308 PRO A C 1
ATOM 2148 O O . PRO A 1 308 ? 6.410 -11.670 -4.172 1.00 92.81 308 PRO A O 1
ATOM 2151 N N . GLY A 1 309 ? 5.129 -13.431 -3.678 1.00 90.31 309 GLY A N 1
ATOM 2152 C CA . GLY A 1 309 ? 5.562 -13.520 -2.284 1.00 90.31 309 GLY A CA 1
ATOM 2153 C C . GLY A 1 309 ? 4.845 -14.653 -1.568 1.00 90.31 309 GLY A C 1
ATOM 2154 O O . GLY A 1 309 ? 4.960 -15.808 -1.971 1.00 90.31 309 GLY A O 1
ATOM 2155 N N . ALA A 1 310 ? 4.065 -14.314 -0.539 1.00 89.44 310 ALA A N 1
ATOM 2156 C CA . ALA A 1 310 ? 3.150 -15.262 0.104 1.00 89.44 310 ALA A CA 1
ATOM 2157 C C . ALA A 1 310 ? 2.081 -15.799 -0.868 1.00 89.44 310 ALA A C 1
ATOM 2159 O O . ALA A 1 310 ? 1.602 -16.918 -0.703 1.00 89.44 310 ALA A O 1
ATOM 2160 N N . PHE A 1 311 ? 1.748 -15.010 -1.893 1.00 94.81 311 PHE A N 1
ATOM 2161 C CA . PHE A 1 311 ? 0.826 -15.370 -2.964 1.00 94.81 311 PHE A CA 1
ATOM 2162 C C . PHE A 1 311 ? 1.555 -15.360 -4.317 1.00 94.81 311 PHE A C 1
ATOM 2164 O O . PHE A 1 311 ? 2.542 -14.628 -4.480 1.00 94.81 311 PHE A O 1
ATOM 2171 N N . PRO A 1 312 ? 1.097 -16.154 -5.300 1.00 94.19 312 PRO A N 1
ATOM 2172 C CA . PRO A 1 312 ? 1.615 -16.086 -6.661 1.00 94.19 312 PRO A CA 1
ATOM 2173 C C . PRO A 1 312 ? 1.450 -14.686 -7.269 1.00 94.19 312 PRO A C 1
ATOM 2175 O O . PRO A 1 312 ? 0.445 -14.017 -7.038 1.00 94.19 312 PRO A O 1
ATOM 2178 N N . GLY A 1 313 ? 2.414 -14.267 -8.092 1.00 94.50 313 GLY A N 1
ATOM 2179 C CA . GLY A 1 313 ? 2.257 -13.071 -8.919 1.00 94.50 313 GLY A CA 1
ATOM 2180 C C . GLY A 1 313 ? 1.190 -13.305 -9.991 1.00 94.50 313 GLY A C 1
ATOM 2181 O O . GLY A 1 313 ? 1.289 -14.276 -10.747 1.00 94.50 313 GLY A O 1
ATOM 2182 N N . VAL A 1 314 ? 0.204 -12.417 -10.096 1.00 95.12 314 VAL A N 1
ATOM 2183 C CA . VAL A 1 314 ? -0.903 -12.499 -11.059 1.00 95.12 314 VAL A CA 1
ATOM 2184 C C . VAL A 1 314 ? -1.026 -11.215 -11.885 1.00 95.12 314 VAL A C 1
ATOM 2186 O O . VAL A 1 314 ? -0.794 -10.125 -11.352 1.00 95.12 314 VAL A O 1
ATOM 2189 N N . PRO A 1 315 ? -1.398 -11.314 -13.178 1.00 96.06 315 PRO A N 1
ATOM 2190 C CA . PRO A 1 315 ? -1.777 -10.146 -13.959 1.00 96.06 315 PRO A CA 1
ATOM 2191 C C . PRO A 1 315 ? -2.958 -9.420 -13.309 1.00 96.06 315 PRO A C 1
ATOM 2193 O O . PRO A 1 315 ? -3.939 -10.047 -12.908 1.00 96.06 315 PRO A O 1
ATOM 2196 N N . ASP A 1 316 ? -2.882 -8.096 -13.256 1.00 97.06 316 ASP A N 1
ATOM 2197 C CA . ASP A 1 316 ? -3.924 -7.238 -12.706 1.00 97.06 316 ASP A CA 1
ATOM 2198 C C . ASP A 1 316 ? -4.476 -6.313 -13.794 1.00 97.06 316 ASP A C 1
ATOM 2200 O O . ASP A 1 316 ? -4.129 -5.139 -13.897 1.00 97.06 316 ASP A O 1
ATOM 2204 N N . THR A 1 317 ? -5.345 -6.858 -14.642 1.00 93.69 317 THR A N 1
ATOM 2205 C CA . THR A 1 317 ? -5.965 -6.090 -15.731 1.00 93.69 317 THR A CA 1
ATOM 2206 C C . THR A 1 317 ? -6.954 -5.037 -15.235 1.00 93.69 317 THR A C 1
ATOM 2208 O O . THR A 1 317 ? -7.316 -4.144 -15.996 1.00 93.69 317 THR A O 1
ATOM 2211 N N . GLY A 1 318 ? -7.411 -5.140 -13.981 1.00 95.75 318 GLY A N 1
ATOM 2212 C CA . GLY A 1 318 ? -8.280 -4.141 -13.370 1.00 95.75 318 GLY A CA 1
ATOM 2213 C C . GLY A 1 318 ? -7.533 -2.849 -13.035 1.00 95.75 318 GLY A C 1
ATOM 2214 O O . GLY A 1 318 ? -8.144 -1.787 -12.982 1.00 95.75 318 GLY A O 1
ATOM 2215 N N . ASP A 1 319 ? -6.213 -2.906 -12.837 1.00 96.75 319 ASP A N 1
ATOM 2216 C CA . ASP A 1 319 ? -5.423 -1.778 -12.329 1.00 96.75 319 ASP A CA 1
ATOM 2217 C C . ASP A 1 319 ? -5.433 -0.558 -13.266 1.00 96.75 319 ASP A C 1
ATOM 2219 O O . ASP A 1 319 ? -5.328 0.575 -12.804 1.00 96.75 319 ASP A O 1
ATOM 2223 N N . SER A 1 320 ? -5.647 -0.748 -14.570 1.00 94.38 320 SER A N 1
ATOM 2224 C CA . SER A 1 320 ? -5.763 0.343 -15.548 1.00 94.38 320 SER A CA 1
ATOM 2225 C C . SER A 1 320 ? -7.171 0.959 -15.633 1.00 94.38 320 SER A C 1
ATOM 2227 O O . SER A 1 320 ? -7.518 1.563 -16.651 1.00 94.38 320 SER A O 1
ATOM 2229 N N . VAL A 1 321 ? -8.020 0.770 -14.617 1.00 95.44 321 VAL A N 1
ATOM 2230 C CA . VAL A 1 321 ? -9.407 1.258 -14.606 1.00 95.44 321 VAL A CA 1
ATOM 2231 C C . VAL A 1 321 ? -9.500 2.778 -14.768 1.00 95.44 321 VAL A C 1
ATOM 2233 O O . VAL A 1 321 ? -8.671 3.545 -14.267 1.00 95.44 321 VAL A O 1
ATOM 2236 N N . CYS A 1 322 ? -10.571 3.217 -15.433 1.00 91.25 322 CYS A N 1
ATOM 2237 C CA . CYS A 1 322 ? -10.986 4.612 -15.478 1.00 91.25 322 CYS A CA 1
ATOM 2238 C C . CYS A 1 322 ? -12.412 4.771 -14.946 1.00 91.25 322 CYS A C 1
ATOM 2240 O O . CYS A 1 322 ? -13.330 4.072 -15.374 1.00 91.25 322 CYS A O 1
ATOM 2242 N N . VAL A 1 323 ? -12.598 5.732 -14.044 1.00 84.81 323 VAL A N 1
ATOM 2243 C CA . VAL A 1 323 ? -13.888 6.135 -13.473 1.00 84.81 323 VAL A CA 1
ATOM 2244 C C . VAL A 1 323 ? -14.163 7.586 -13.846 1.00 84.81 323 VAL A C 1
ATOM 2246 O O . VAL A 1 323 ? -13.238 8.383 -13.889 1.00 84.81 323 VAL A O 1
ATOM 2249 N N . ALA A 1 324 ? -15.414 7.919 -14.181 1.00 75.06 324 ALA A N 1
ATOM 2250 C CA . ALA A 1 324 ? -15.894 9.219 -14.684 1.00 75.06 324 ALA A CA 1
ATOM 2251 C C . ALA A 1 324 ? -14.900 10.412 -14.604 1.00 75.06 324 ALA A C 1
ATOM 2253 O O . ALA A 1 324 ? -14.961 11.232 -13.693 1.00 75.06 324 ALA A O 1
ATOM 2254 N N . GLY A 1 325 ? -14.016 10.528 -15.606 1.00 69.12 325 GLY A N 1
ATOM 2255 C CA . GLY A 1 325 ? -13.086 11.655 -15.770 1.00 69.12 325 GLY A CA 1
ATOM 2256 C C . GLY A 1 325 ? -11.660 11.461 -15.235 1.00 69.12 325 GLY A C 1
ATOM 2257 O O . GLY A 1 325 ? -10.830 12.339 -15.458 1.00 69.12 325 GLY A O 1
ATOM 2258 N N . ALA A 1 326 ? -11.343 10.334 -14.593 1.00 79.38 326 ALA A N 1
ATOM 2259 C CA . ALA A 1 326 ? -10.003 10.006 -14.110 1.00 79.38 326 ALA A CA 1
ATOM 2260 C C . ALA A 1 326 ? -9.678 8.510 -14.278 1.00 79.38 326 ALA A C 1
ATOM 2262 O O . ALA A 1 326 ? -10.468 7.634 -13.931 1.00 79.38 326 ALA A O 1
ATOM 2263 N N . CYS A 1 327 ? -8.490 8.214 -14.797 1.00 91.19 327 CYS A N 1
ATOM 2264 C CA . CYS A 1 327 ? -7.916 6.867 -14.773 1.00 91.19 327 CYS A CA 1
ATOM 2265 C C . CYS A 1 327 ? -7.017 6.706 -13.553 1.00 91.19 327 CYS A C 1
ATOM 2267 O O . CYS A 1 327 ? -6.566 7.718 -13.011 1.00 91.19 327 CYS A O 1
ATOM 2269 N N . ASN A 1 328 ? -6.734 5.465 -13.148 1.00 94.62 328 ASN A N 1
ATOM 2270 C CA . ASN A 1 328 ? -5.762 5.194 -12.094 1.00 94.62 328 ASN A CA 1
ATOM 2271 C C . ASN A 1 328 ? -4.440 5.945 -12.392 1.00 94.62 328 ASN A C 1
ATOM 2273 O O . ASN A 1 328 ? -3.705 5.562 -13.308 1.00 94.62 328 ASN A O 1
ATOM 2277 N N . PRO A 1 329 ? -4.096 6.995 -11.619 1.00 92.62 329 PRO A N 1
ATOM 2278 C CA . PRO A 1 329 ? -2.924 7.834 -11.880 1.00 92.62 329 PRO A CA 1
ATOM 2279 C C . PRO A 1 329 ? -1.610 7.151 -11.475 1.00 92.62 329 PRO A C 1
ATOM 2281 O O . PRO A 1 329 ? -0.528 7.740 -11.565 1.00 92.62 329 PRO A O 1
ATOM 2284 N N . ASN A 1 330 ? -1.711 5.941 -10.934 1.00 95.12 330 ASN A N 1
ATOM 2285 C CA . ASN A 1 330 ? -0.604 5.146 -10.446 1.00 95.12 330 ASN A CA 1
ATOM 2286 C C . ASN A 1 330 ? -0.318 3.945 -11.341 1.00 95.12 330 ASN A C 1
ATOM 2288 O O . ASN A 1 330 ? 0.771 3.402 -11.218 1.00 95.12 330 ASN A O 1
ATOM 2292 N N . HIS A 1 331 ? -1.217 3.579 -12.266 1.00 94.69 331 HIS A N 1
ATOM 2293 C CA . HIS A 1 331 ? -0.983 2.468 -13.192 1.00 94.69 331 HIS A CA 1
ATOM 2294 C C . HIS A 1 331 ? 0.333 2.655 -13.961 1.00 94.69 331 HIS A C 1
ATOM 2296 O O . HIS A 1 331 ? 1.169 1.757 -14.020 1.00 94.69 331 HIS A O 1
ATOM 2302 N N . THR A 1 332 ? 0.543 3.873 -14.465 1.00 92.81 332 THR A N 1
ATOM 2303 C CA . THR A 1 332 ? 1.800 4.353 -15.048 1.00 92.81 332 THR A CA 1
ATOM 2304 C C . THR A 1 332 ? 2.140 5.720 -14.475 1.00 92.81 332 THR A C 1
ATOM 2306 O O . THR A 1 332 ? 1.251 6.554 -14.294 1.00 92.81 332 THR A O 1
ATOM 2309 N N . TRP A 1 333 ? 3.419 6.000 -14.258 1.00 94.44 333 TRP A N 1
ATOM 2310 C CA . TRP A 1 333 ? 3.896 7.293 -13.782 1.00 94.44 333 TRP A CA 1
ATOM 2311 C C . TRP A 1 333 ? 5.265 7.642 -14.362 1.00 94.44 333 TRP A C 1
ATOM 2313 O O . TRP A 1 333 ? 6.010 6.788 -14.833 1.00 94.44 333 TRP A O 1
ATOM 2323 N N . THR A 1 334 ? 5.607 8.927 -14.299 1.00 93.44 334 THR A N 1
ATOM 2324 C CA . THR A 1 334 ? 6.950 9.431 -14.597 1.00 93.44 334 THR A CA 1
ATOM 2325 C C . THR A 1 334 ? 7.487 10.204 -13.404 1.00 93.44 334 THR A C 1
ATOM 2327 O O . THR A 1 334 ? 6.718 10.900 -12.739 1.00 93.44 334 THR A O 1
ATOM 2330 N N . ALA A 1 335 ? 8.792 10.141 -13.162 1.00 94.44 335 ALA A N 1
ATOM 2331 C CA . ALA A 1 335 ? 9.462 10.929 -12.133 1.00 94.44 335 ALA A CA 1
ATOM 2332 C C . ALA A 1 335 ? 10.786 11.498 -12.655 1.00 94.44 335 ALA A C 1
ATOM 2334 O O . ALA A 1 335 ? 11.401 10.941 -13.559 1.00 94.44 335 ALA A O 1
ATOM 2335 N N . SER A 1 336 ? 11.232 12.611 -12.077 1.00 93.75 336 SER A N 1
ATOM 2336 C CA . SER A 1 336 ? 12.537 13.208 -12.363 1.00 93.75 336 SER A CA 1
ATOM 2337 C C . SER A 1 336 ? 13.228 13.493 -11.038 1.00 93.75 336 SER A C 1
ATOM 2339 O O . SER A 1 336 ? 12.723 14.279 -10.237 1.00 93.75 336 SER A O 1
ATOM 2341 N N . VAL A 1 337 ? 14.355 12.827 -10.793 1.00 94.75 337 VAL A N 1
ATOM 2342 C CA . VAL A 1 337 ? 15.118 12.939 -9.546 1.00 94.75 337 VAL A CA 1
ATOM 2343 C C . VAL A 1 337 ? 16.406 13.712 -9.819 1.00 94.75 337 VAL A C 1
ATOM 2345 O O . VAL A 1 337 ? 17.166 13.317 -10.705 1.00 94.75 337 VAL A O 1
ATOM 2348 N N . PRO A 1 338 ? 16.701 14.798 -9.085 1.00 95.00 338 PRO A N 1
ATOM 2349 C CA . PRO A 1 338 ? 17.989 15.476 -9.189 1.00 95.00 338 PRO A CA 1
ATOM 2350 C C . PRO A 1 338 ? 19.151 14.535 -8.871 1.00 95.00 338 PRO A C 1
ATOM 2352 O O . PRO A 1 338 ? 19.110 13.819 -7.873 1.00 95.00 338 PRO A O 1
ATOM 2355 N N . VAL A 1 339 ? 20.223 14.586 -9.663 1.00 93.00 339 VAL A N 1
ATOM 2356 C CA . VAL A 1 339 ? 21.451 13.823 -9.372 1.00 93.00 339 VAL A CA 1
ATOM 2357 C C . VAL A 1 339 ? 21.989 14.177 -7.985 1.00 93.00 339 VAL A C 1
ATOM 2359 O O . VAL A 1 339 ? 22.374 13.291 -7.234 1.00 93.00 339 VAL A O 1
ATOM 2362 N N . SER A 1 340 ? 21.883 15.444 -7.582 1.00 95.19 340 SER A N 1
ATOM 2363 C CA . SER A 1 340 ? 22.252 15.891 -6.236 1.00 95.19 340 SER A CA 1
ATOM 2364 C C . SER A 1 340 ? 21.450 15.226 -5.113 1.00 95.19 340 SER A C 1
ATOM 2366 O O . SER A 1 340 ? 21.978 15.064 -4.017 1.00 95.19 340 SER A O 1
ATOM 2368 N N . ALA A 1 341 ? 20.195 14.830 -5.355 1.00 97.00 341 ALA A N 1
ATOM 2369 C CA . ALA A 1 341 ? 19.402 14.089 -4.376 1.00 97.00 341 ALA A CA 1
ATOM 2370 C C . ALA A 1 341 ? 19.902 12.642 -4.240 1.00 97.00 341 ALA A C 1
ATOM 2372 O O . ALA A 1 341 ? 19.950 12.114 -3.133 1.00 97.00 341 ALA A O 1
ATOM 2373 N N . ILE A 1 342 ? 20.338 12.030 -5.346 1.00 96.56 342 ILE A N 1
ATOM 2374 C CA . ILE A 1 342 ? 20.954 10.695 -5.350 1.00 96.56 342 ILE A CA 1
ATOM 2375 C C . ILE A 1 342 ? 22.316 10.746 -4.645 1.00 96.56 342 ILE A C 1
ATOM 2377 O O . ILE A 1 342 ? 22.569 9.950 -3.744 1.00 96.56 342 ILE A O 1
ATOM 2381 N N . ASP A 1 343 ? 23.160 11.723 -4.979 1.00 96.00 343 ASP A N 1
ATOM 2382 C CA . ASP A 1 343 ? 24.456 11.931 -4.325 1.00 96.00 343 ASP A CA 1
ATOM 2383 C C . ASP A 1 343 ? 24.285 12.167 -2.811 1.00 96.00 343 ASP A C 1
ATOM 2385 O O . ASP A 1 343 ? 25.054 11.648 -2.005 1.00 96.00 343 ASP A O 1
ATOM 2389 N N . ALA A 1 344 ? 23.246 12.905 -2.399 1.00 97.00 344 ALA A N 1
ATOM 2390 C CA . ALA A 1 344 ? 22.940 13.142 -0.989 1.00 97.00 344 ALA A CA 1
ATOM 2391 C C . ALA A 1 344 ? 22.419 11.891 -0.261 1.00 97.00 344 ALA A C 1
ATOM 2393 O O . ALA A 1 344 ? 22.765 11.679 0.901 1.00 97.00 344 ALA A O 1
ATOM 2394 N N . ALA A 1 345 ? 21.607 11.063 -0.926 1.00 97.62 345 ALA A N 1
ATOM 2395 C CA . ALA A 1 345 ? 21.098 9.812 -0.365 1.00 97.62 345 ALA A CA 1
ATOM 2396 C C . ALA A 1 345 ? 22.207 8.757 -0.200 1.00 97.62 345 ALA A C 1
ATOM 2398 O O . ALA A 1 345 ? 22.176 7.972 0.749 1.00 97.62 345 ALA A O 1
ATOM 2399 N N . TRP A 1 346 ? 23.227 8.778 -1.066 1.00 97.25 346 TRP A N 1
ATOM 2400 C CA . TRP A 1 346 ? 24.392 7.891 -0.984 1.00 97.25 346 TRP A CA 1
ATOM 2401 C C . TRP A 1 346 ? 25.719 8.661 -1.127 1.00 97.25 346 TRP A C 1
ATOM 2403 O O . TRP A 1 346 ? 26.414 8.492 -2.132 1.00 97.25 346 TRP A O 1
ATOM 2413 N N . PRO A 1 347 ? 26.159 9.416 -0.096 1.00 96.44 347 PRO A N 1
ATOM 2414 C CA . PRO A 1 347 ? 27.341 10.297 -0.169 1.00 96.44 347 PRO A CA 1
ATOM 2415 C C . PRO A 1 347 ? 28.639 9.585 -0.556 1.00 96.44 347 PRO A C 1
ATOM 2417 O O . PRO A 1 347 ? 29.561 10.155 -1.138 1.00 96.44 347 PRO A O 1
ATOM 2420 N N . GLN A 1 348 ? 28.704 8.302 -0.228 1.00 95.06 348 GLN A N 1
ATOM 2421 C CA . GLN A 1 348 ? 29.800 7.409 -0.556 1.00 95.06 348 GLN A CA 1
ATOM 2422 C C . GLN A 1 348 ? 30.028 7.240 -2.068 1.00 95.06 348 GLN A C 1
ATOM 2424 O O . GLN A 1 348 ? 31.157 6.978 -2.460 1.00 95.06 348 GLN A O 1
ATOM 2429 N N . LEU A 1 349 ? 29.017 7.448 -2.925 1.00 92.88 349 LEU A N 1
ATOM 2430 C CA . LEU A 1 349 ? 29.178 7.428 -4.386 1.00 92.88 349 LEU A CA 1
ATOM 2431 C C . LEU A 1 349 ? 30.180 8.483 -4.881 1.00 92.88 349 LEU A C 1
ATOM 2433 O O . LEU A 1 349 ? 30.840 8.271 -5.898 1.00 92.88 349 LEU A O 1
ATOM 2437 N N . GLY A 1 350 ? 30.317 9.610 -4.177 1.00 93.00 350 GLY A N 1
ATOM 2438 C CA . GLY A 1 350 ? 30.811 10.834 -4.797 1.00 93.00 350 GLY A CA 1
ATOM 2439 C C . GLY A 1 350 ? 29.728 11.393 -5.716 1.00 93.00 350 GLY A C 1
ATOM 2440 O O . GLY A 1 350 ? 28.612 11.612 -5.262 1.00 93.00 350 GLY A O 1
ATOM 2441 N N . THR A 1 351 ? 30.043 11.597 -6.993 1.00 89.38 351 THR A N 1
ATOM 2442 C CA . THR A 1 351 ? 29.058 12.020 -8.000 1.00 89.38 351 THR A CA 1
ATOM 2443 C C . THR A 1 351 ? 28.565 10.820 -8.793 1.00 89.38 351 THR A C 1
ATOM 2445 O O . THR A 1 351 ? 29.386 10.048 -9.294 1.00 89.38 351 THR A O 1
ATOM 2448 N N . LEU A 1 352 ? 27.246 10.675 -8.943 1.00 89.56 352 LEU A N 1
ATOM 2449 C CA . LEU A 1 352 ? 26.640 9.668 -9.811 1.00 89.56 352 LEU A CA 1
ATOM 2450 C C . LEU A 1 352 ? 27.173 9.790 -11.245 1.00 89.56 352 LEU A C 1
ATOM 2452 O O . LEU A 1 352 ? 27.267 10.881 -11.807 1.00 89.56 352 LEU A O 1
ATOM 2456 N N . GLN A 1 353 ? 27.474 8.649 -11.853 1.00 81.69 353 GLN A N 1
ATOM 2457 C CA . GLN A 1 353 ? 27.970 8.528 -13.223 1.00 81.69 353 GLN A CA 1
ATOM 2458 C C . GLN A 1 353 ? 27.009 7.717 -14.087 1.00 81.69 353 GLN A C 1
ATOM 2460 O O . GLN A 1 353 ? 26.721 8.096 -15.219 1.00 81.69 353 GLN A O 1
ATOM 2465 N N . SER A 1 354 ? 26.465 6.619 -13.554 1.00 78.44 354 SER A N 1
ATOM 2466 C CA . SER A 1 354 ? 25.437 5.829 -14.235 1.00 78.44 354 SER A CA 1
ATOM 2467 C C . SER A 1 354 ? 24.607 4.989 -13.263 1.00 78.44 354 SER A C 1
ATOM 2469 O O . SER A 1 354 ? 24.957 4.823 -12.093 1.00 78.44 354 SER A O 1
ATOM 2471 N N . ILE A 1 355 ? 23.491 4.464 -13.765 1.00 86.50 355 ILE A N 1
ATOM 2472 C CA . ILE A 1 355 ? 22.600 3.544 -13.058 1.00 86.50 355 ILE A CA 1
ATOM 2473 C C . ILE A 1 355 ? 22.473 2.287 -13.912 1.00 86.50 355 ILE A C 1
ATOM 2475 O O . ILE A 1 355 ? 22.204 2.391 -15.108 1.00 86.50 355 ILE A O 1
ATOM 2479 N N . SER A 1 356 ? 22.624 1.115 -13.299 1.00 80.56 356 SER A N 1
ATOM 2480 C CA . SER A 1 356 ? 22.329 -0.171 -13.932 1.00 80.56 356 SER A CA 1
ATOM 2481 C C . SER A 1 356 ? 21.310 -0.943 -13.108 1.00 80.56 356 SER A C 1
ATOM 2483 O O . SER A 1 356 ? 21.463 -1.078 -11.896 1.00 80.56 356 SER A O 1
ATOM 2485 N N . ILE A 1 357 ? 20.275 -1.461 -13.764 1.00 85.81 357 ILE A N 1
ATOM 2486 C CA . ILE A 1 357 ? 19.322 -2.391 -13.157 1.00 85.81 357 ILE A CA 1
ATOM 2487 C C . ILE A 1 357 ? 19.881 -3.797 -13.364 1.00 85.81 357 ILE A C 1
ATOM 2489 O O . ILE A 1 357 ? 20.025 -4.249 -14.495 1.00 85.81 357 ILE A O 1
ATOM 2493 N N . THR A 1 358 ? 20.220 -4.475 -12.270 1.00 86.31 358 THR A N 1
ATOM 2494 C CA . THR A 1 358 ? 20.928 -5.764 -12.286 1.00 86.31 358 THR A CA 1
ATOM 2495 C C . THR A 1 358 ? 20.005 -6.959 -12.067 1.00 86.31 358 THR A C 1
ATOM 2497 O O . THR A 1 358 ? 20.402 -8.091 -12.334 1.00 86.31 358 THR A O 1
ATOM 2500 N N . GLY A 1 359 ? 18.771 -6.733 -11.608 1.00 85.19 359 GLY A N 1
ATOM 2501 C CA . GLY A 1 359 ? 17.796 -7.794 -11.390 1.00 85.19 359 GLY A CA 1
ATOM 2502 C C . GLY A 1 359 ? 16.359 -7.294 -11.418 1.00 85.19 359 GLY A C 1
ATOM 2503 O O . GLY A 1 359 ? 16.061 -6.174 -10.995 1.00 85.19 359 GLY A O 1
ATOM 2504 N N . ARG A 1 360 ? 15.459 -8.156 -11.899 1.00 94.69 360 ARG A N 1
ATOM 2505 C CA . ARG A 1 360 ? 14.012 -7.947 -11.854 1.00 94.69 360 ARG A CA 1
ATOM 2506 C C . ARG A 1 360 ? 13.278 -9.222 -11.464 1.00 94.69 360 ARG A C 1
ATOM 2508 O O . ARG A 1 360 ? 13.831 -10.316 -11.575 1.00 94.69 360 ARG A O 1
ATOM 2515 N N . ASN A 1 361 ? 12.043 -9.079 -10.997 1.00 92.75 361 ASN A N 1
ATOM 2516 C CA . ASN A 1 361 ? 11.251 -10.206 -10.505 1.00 92.75 361 ASN A CA 1
ATOM 2517 C C . ASN A 1 361 ? 10.632 -11.082 -11.616 1.00 92.75 361 ASN A C 1
ATOM 2519 O O . ASN A 1 361 ? 10.205 -12.194 -11.320 1.00 92.75 361 ASN A O 1
ATOM 2523 N N . GLY A 1 362 ? 10.606 -10.621 -12.871 1.00 90.25 362 GLY A N 1
ATOM 2524 C CA . GLY A 1 362 ? 10.116 -11.358 -14.040 1.00 90.25 362 GLY A CA 1
ATOM 2525 C C . GLY A 1 362 ? 8.645 -11.123 -14.407 1.00 90.25 362 GLY A C 1
ATOM 2526 O O . GLY A 1 362 ? 8.142 -11.826 -15.281 1.00 90.25 362 GLY A O 1
ATOM 2527 N N . TYR A 1 363 ? 7.951 -10.170 -13.774 1.00 88.31 363 TYR A N 1
ATOM 2528 C CA . TYR A 1 363 ? 6.495 -10.009 -13.902 1.00 88.31 363 TYR A CA 1
ATOM 2529 C C . TYR A 1 363 ? 6.091 -8.653 -14.491 1.00 88.31 363 TYR A C 1
ATOM 2531 O O . TYR A 1 363 ? 6.229 -7.625 -13.836 1.00 88.31 363 TYR A O 1
ATOM 2539 N N . GLY A 1 364 ? 5.544 -8.666 -15.710 1.00 86.31 364 GLY A N 1
ATOM 2540 C CA . GLY A 1 364 ? 5.062 -7.473 -16.413 1.00 86.31 364 GLY A CA 1
ATOM 2541 C C . GLY A 1 364 ? 6.135 -6.736 -17.225 1.00 86.31 364 GLY A C 1
ATOM 2542 O O . GLY A 1 364 ? 7.212 -7.267 -17.512 1.00 86.31 364 GLY A O 1
ATOM 2543 N N . ASP A 1 365 ? 5.814 -5.506 -17.623 1.00 80.56 365 ASP A N 1
ATOM 2544 C CA . ASP A 1 365 ? 6.665 -4.609 -18.405 1.00 80.56 365 ASP A CA 1
ATOM 2545 C C . ASP A 1 365 ? 8.091 -4.491 -17.857 1.00 80.56 365 ASP A C 1
ATOM 2547 O O . ASP A 1 365 ? 8.343 -4.460 -16.649 1.00 80.56 365 ASP A O 1
ATOM 2551 N N . TRP A 1 366 ? 9.045 -4.449 -18.791 1.00 82.31 366 TRP A N 1
ATOM 2552 C CA . TRP A 1 366 ? 10.494 -4.436 -18.550 1.00 82.31 366 TRP A CA 1
ATOM 2553 C C . TRP A 1 366 ? 11.040 -5.655 -17.800 1.00 82.31 366 TRP A C 1
ATOM 2555 O O . TRP A 1 366 ? 12.220 -5.663 -17.469 1.00 82.31 366 TRP A O 1
ATOM 2565 N N . GLY A 1 367 ? 10.229 -6.685 -17.548 1.00 82.19 367 GLY A N 1
ATOM 2566 C CA . GLY A 1 367 ? 10.577 -7.793 -16.661 1.00 82.19 367 GLY A CA 1
ATOM 2567 C C . GLY A 1 367 ? 10.216 -7.529 -15.197 1.00 82.19 367 GLY A C 1
ATOM 2568 O O . GLY A 1 367 ? 10.673 -8.270 -14.333 1.00 82.19 367 GLY A O 1
ATOM 2569 N N . GLY A 1 368 ? 9.419 -6.496 -14.911 1.00 89.56 368 GLY A N 1
ATOM 2570 C CA . GLY A 1 368 ? 8.813 -6.239 -13.607 1.00 89.56 368 GLY A CA 1
ATOM 2571 C C . GLY A 1 368 ? 9.643 -5.411 -12.632 1.00 89.56 368 GLY A C 1
ATOM 2572 O O . GLY A 1 368 ? 10.534 -4.648 -13.019 1.00 89.56 368 GLY A O 1
ATOM 2573 N N . ARG A 1 369 ? 9.327 -5.556 -11.342 1.00 95.75 369 ARG A N 1
ATOM 2574 C CA . ARG A 1 369 ? 9.926 -4.796 -10.230 1.00 95.75 369 ARG A CA 1
ATOM 2575 C C . ARG A 1 369 ? 11.424 -5.041 -10.107 1.00 95.75 369 ARG A C 1
ATOM 2577 O O . ARG A 1 369 ? 11.887 -6.168 -10.288 1.00 95.75 369 ARG A O 1
ATOM 2584 N N . VAL A 1 370 ? 12.169 -3.980 -9.805 1.00 96.31 370 VAL A N 1
ATOM 2585 C CA . VAL A 1 370 ? 13.630 -3.976 -9.680 1.00 96.31 370 VAL A CA 1
ATOM 2586 C C . VAL A 1 370 ? 14.039 -4.661 -8.375 1.00 96.31 370 VAL A C 1
ATOM 2588 O O . VAL A 1 370 ? 13.910 -4.104 -7.288 1.00 96.31 370 VAL A O 1
ATOM 2591 N N . THR A 1 371 ? 14.595 -5.866 -8.478 1.00 96.31 371 THR A N 1
ATOM 2592 C CA . THR A 1 371 ? 15.096 -6.623 -7.317 1.00 96.31 371 THR A CA 1
ATOM 2593 C C . THR A 1 371 ? 16.541 -6.272 -6.978 1.00 96.31 371 THR A C 1
ATOM 2595 O O . THR A 1 371 ? 16.961 -6.430 -5.834 1.00 96.31 371 THR A O 1
ATOM 2598 N N . GLY A 1 372 ? 17.293 -5.750 -7.948 1.00 94.19 372 GLY A N 1
ATOM 2599 C CA . GLY A 1 372 ? 18.673 -5.322 -7.765 1.00 94.19 372 GLY A CA 1
ATOM 2600 C C . GLY A 1 372 ? 19.072 -4.234 -8.751 1.00 94.19 372 GLY A C 1
ATOM 2601 O O . GLY A 1 372 ? 18.647 -4.228 -9.908 1.00 94.19 372 GLY A O 1
ATOM 2602 N N . MET A 1 373 ? 19.907 -3.312 -8.285 1.00 94.50 373 MET A N 1
ATOM 2603 C CA . MET A 1 373 ? 20.514 -2.269 -9.099 1.00 94.50 373 MET A CA 1
ATOM 2604 C C . MET A 1 373 ? 21.873 -1.846 -8.539 1.00 94.50 373 MET A C 1
ATOM 2606 O O . MET A 1 373 ? 22.168 -2.030 -7.356 1.00 94.50 373 MET A O 1
ATOM 2610 N N . THR A 1 374 ? 22.694 -1.247 -9.394 1.00 90.81 374 THR A N 1
ATOM 2611 C CA . THR A 1 374 ? 23.983 -0.660 -9.038 1.00 90.81 374 THR A CA 1
ATOM 2612 C C . THR A 1 374 ? 24.033 0.791 -9.503 1.00 90.81 374 THR A C 1
ATOM 2614 O O . THR A 1 374 ? 23.828 1.094 -10.679 1.00 90.81 374 THR A O 1
ATOM 2617 N N . LEU A 1 375 ? 24.324 1.686 -8.564 1.00 93.00 375 LEU A N 1
ATOM 2618 C CA . LEU A 1 375 ? 24.688 3.074 -8.809 1.00 93.00 375 LEU A CA 1
ATOM 2619 C C 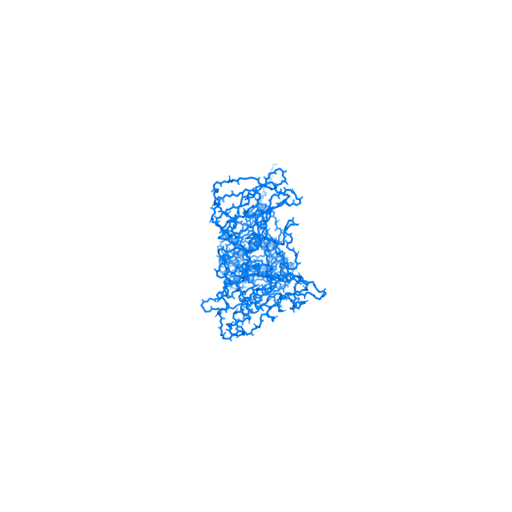. LEU A 1 375 ? 26.207 3.141 -8.965 1.00 93.00 375 LEU A C 1
ATOM 2621 O O . LEU A 1 375 ? 26.939 2.700 -8.077 1.00 93.00 375 LEU A O 1
ATOM 2625 N N . PHE A 1 376 ? 26.683 3.679 -10.080 1.00 85.00 376 PHE A N 1
ATOM 2626 C CA . PHE A 1 376 ? 28.108 3.883 -10.328 1.00 85.00 376 PHE A CA 1
ATOM 2627 C C . PHE A 1 376 ? 28.458 5.322 -9.998 1.00 85.00 376 PHE A C 1
ATOM 2629 O O . PHE A 1 376 ? 27.841 6.240 -10.540 1.00 85.00 376 PHE A O 1
ATOM 2636 N N . GLY A 1 377 ? 29.416 5.512 -9.098 1.00 85.75 377 GLY A N 1
ATOM 2637 C CA . GLY A 1 377 ? 29.831 6.821 -8.615 1.00 85.75 377 GLY A CA 1
ATOM 2638 C C . GLY A 1 377 ? 31.315 7.073 -8.850 1.00 85.75 377 GLY A C 1
ATOM 2639 O O . GLY A 1 377 ? 32.099 6.142 -9.024 1.00 85.75 377 GLY A O 1
ATOM 2640 N N . SER A 1 378 ? 31.712 8.343 -8.820 1.00 86.31 378 SER A N 1
ATOM 2641 C CA . SER A 1 378 ? 33.104 8.763 -9.014 1.00 86.31 378 SER A CA 1
ATOM 2642 C C . SER A 1 378 ? 34.086 8.197 -7.989 1.00 86.31 378 SER A C 1
ATOM 2644 O O . SER A 1 378 ? 35.277 8.107 -8.282 1.00 86.31 378 SER A O 1
ATOM 2646 N N . ASN A 1 379 ? 33.606 7.847 -6.793 1.00 89.44 379 ASN A N 1
ATOM 2647 C CA . ASN A 1 379 ? 34.433 7.312 -5.713 1.00 89.44 379 ASN A CA 1
ATOM 2648 C C . ASN A 1 379 ? 34.277 5.795 -5.575 1.00 89.44 379 ASN A C 1
ATOM 2650 O O . ASN A 1 379 ? 35.267 5.076 -5.458 1.00 89.44 379 ASN A O 1
ATOM 2654 N N . GLN A 1 380 ? 33.035 5.311 -5.563 1.00 90.06 380 GLN A N 1
ATOM 2655 C CA . GLN A 1 380 ? 32.716 3.887 -5.482 1.00 90.06 380 GLN A CA 1
ATOM 2656 C C . GLN A 1 380 ? 31.334 3.607 -6.066 1.00 90.06 380 GLN A C 1
ATOM 2658 O O . GLN A 1 380 ? 30.507 4.506 -6.204 1.00 90.06 380 GLN A O 1
ATOM 2663 N N . ASN A 1 381 ? 31.074 2.331 -6.338 1.00 90.56 381 ASN A N 1
ATOM 2664 C CA . ASN A 1 381 ? 29.763 1.845 -6.750 1.00 90.56 381 ASN A CA 1
ATOM 2665 C C . ASN A 1 381 ? 28.955 1.408 -5.521 1.00 90.56 381 ASN A C 1
ATOM 2667 O O . ASN A 1 381 ? 29.511 0.869 -4.563 1.00 90.56 381 ASN A O 1
ATOM 2671 N N . VAL A 1 382 ? 27.638 1.588 -5.562 1.00 95.19 382 VAL A N 1
ATOM 2672 C CA . VAL A 1 382 ? 26.707 1.160 -4.509 1.00 95.19 382 VAL A CA 1
ATOM 2673 C C . VAL A 1 382 ? 25.681 0.221 -5.123 1.00 95.19 382 VAL A C 1
ATOM 2675 O O . VAL A 1 382 ? 25.015 0.581 -6.086 1.00 95.19 382 VAL A O 1
ATOM 2678 N N . SER A 1 383 ? 25.553 -0.986 -4.571 1.00 95.31 383 SER A N 1
ATOM 2679 C CA . SER A 1 383 ? 24.510 -1.940 -4.968 1.00 95.31 383 SER A CA 1
ATOM 2680 C C . SER A 1 383 ? 23.386 -1.947 -3.941 1.00 95.31 383 SER A C 1
ATOM 2682 O O . SER A 1 383 ? 23.653 -1.929 -2.741 1.00 95.31 383 SER A O 1
ATOM 2684 N N . LEU A 1 384 ? 22.143 -1.952 -4.414 1.00 96.81 384 LEU A N 1
ATOM 2685 C CA . LEU A 1 384 ? 20.943 -1.864 -3.586 1.00 96.81 384 LEU A CA 1
ATOM 2686 C C . LEU A 1 384 ? 19.736 -2.511 -4.281 1.00 96.81 384 LEU A C 1
ATOM 2688 O O . LEU A 1 384 ? 19.810 -2.898 -5.449 1.00 96.81 384 LEU A O 1
ATOM 2692 N N . THR A 1 385 ? 18.626 -2.639 -3.556 1.00 97.50 385 THR A N 1
ATOM 2693 C CA . THR A 1 385 ? 17.336 -3.074 -4.109 1.00 97.50 385 THR A CA 1
ATOM 2694 C C . THR A 1 385 ? 16.589 -1.894 -4.732 1.00 97.50 385 THR A C 1
ATOM 2696 O O . THR A 1 385 ? 16.817 -0.738 -4.363 1.00 97.50 385 THR A O 1
ATOM 2699 N N . GLY A 1 386 ? 15.671 -2.176 -5.662 1.00 96.31 386 GLY A N 1
ATOM 2700 C CA . GLY A 1 386 ? 14.805 -1.146 -6.237 1.00 96.31 386 GLY A CA 1
ATOM 2701 C C . GLY A 1 386 ? 13.893 -0.500 -5.199 1.00 96.31 386 GLY A C 1
ATOM 2702 O O . GLY A 1 386 ? 13.701 0.712 -5.236 1.00 96.31 386 GLY A O 1
ATOM 2703 N N . ASP A 1 387 ? 13.395 -1.281 -4.240 1.00 95.06 387 ASP A N 1
ATOM 2704 C CA . ASP A 1 387 ? 12.598 -0.785 -3.112 1.00 95.06 387 ASP A CA 1
ATOM 2705 C C . ASP A 1 387 ? 13.396 0.186 -2.233 1.00 95.06 387 ASP A C 1
ATOM 2707 O O . ASP A 1 387 ? 12.961 1.313 -2.002 1.00 95.06 387 ASP A O 1
ATOM 2711 N N . GLY A 1 388 ? 14.631 -0.173 -1.865 1.00 96.31 388 GLY A N 1
ATOM 2712 C CA . GLY A 1 388 ? 15.508 0.712 -1.100 1.00 96.31 388 GLY A CA 1
ATOM 2713 C C . GLY A 1 388 ? 15.822 2.019 -1.836 1.00 96.31 388 GLY A C 1
ATOM 2714 O O . GLY A 1 388 ? 15.862 3.081 -1.217 1.00 96.31 388 GLY A O 1
ATOM 2715 N N . PHE A 1 389 ? 15.997 1.967 -3.161 1.00 97.00 389 PHE A N 1
ATOM 2716 C CA . PHE A 1 389 ? 16.181 3.164 -3.988 1.00 97.00 389 PHE A CA 1
ATOM 2717 C C . PHE A 1 389 ? 14.916 4.029 -4.033 1.00 97.00 389 PHE A C 1
ATOM 2719 O O . PHE A 1 389 ? 14.979 5.245 -3.853 1.00 97.00 389 PHE A O 1
ATOM 2726 N N . SER A 1 390 ? 13.766 3.393 -4.250 1.00 96.56 390 SER A N 1
ATOM 2727 C CA . SER A 1 390 ? 12.469 4.055 -4.400 1.00 96.56 390 SER A CA 1
ATOM 2728 C C . SER A 1 390 ? 12.035 4.730 -3.109 1.00 96.56 390 SER A C 1
ATOM 2730 O O . SER A 1 390 ? 11.679 5.905 -3.137 1.00 96.56 390 SER A O 1
ATOM 2732 N N . GLY A 1 391 ? 12.146 4.031 -1.977 1.00 94.81 391 GLY A N 1
ATOM 2733 C CA . GLY A 1 391 ? 11.836 4.570 -0.656 1.00 94.81 391 GLY A CA 1
ATOM 2734 C C . GLY A 1 391 ? 12.739 5.743 -0.272 1.00 94.81 391 GLY A C 1
ATOM 2735 O O . GLY A 1 391 ? 12.248 6.750 0.231 1.00 94.81 391 GLY A O 1
ATOM 2736 N N . ALA A 1 392 ? 14.040 5.669 -0.577 1.00 96.38 392 ALA A N 1
ATOM 2737 C CA . ALA A 1 392 ? 14.981 6.755 -0.285 1.00 96.38 392 ALA A CA 1
ATOM 2738 C C . ALA A 1 392 ? 14.715 8.033 -1.101 1.00 96.38 392 ALA A C 1
ATOM 2740 O O . ALA A 1 392 ? 15.015 9.132 -0.636 1.00 96.38 392 ALA A O 1
ATOM 2741 N N . LEU A 1 393 ? 14.164 7.900 -2.311 1.00 96.69 393 LEU A N 1
ATOM 2742 C CA . LEU A 1 393 ? 13.942 9.016 -3.239 1.00 96.69 393 LEU A CA 1
ATOM 2743 C C . LEU A 1 393 ? 12.467 9.408 -3.400 1.00 96.69 393 LEU A C 1
ATOM 2745 O O . LEU A 1 393 ? 12.163 10.321 -4.167 1.00 96.69 393 LEU A O 1
ATOM 2749 N N . GLY A 1 394 ? 11.553 8.735 -2.697 1.00 95.19 394 GLY A N 1
ATOM 2750 C CA . GLY A 1 394 ? 10.115 8.987 -2.781 1.00 95.19 394 GLY A CA 1
ATOM 2751 C C . GLY A 1 394 ? 9.493 8.616 -4.132 1.00 95.19 394 GLY A C 1
ATOM 2752 O O . GLY A 1 394 ? 8.538 9.261 -4.564 1.00 95.19 394 GLY A O 1
ATOM 2753 N N . LEU A 1 395 ? 10.030 7.607 -4.827 1.00 96.50 395 LEU A N 1
ATOM 2754 C CA . LEU A 1 395 ? 9.364 7.039 -6.003 1.00 96.50 395 LEU A CA 1
ATOM 2755 C C . LEU A 1 395 ? 8.141 6.222 -5.565 1.00 96.50 395 LEU A C 1
ATOM 2757 O O . LEU A 1 395 ? 8.115 5.662 -4.472 1.00 96.50 395 LEU A O 1
ATOM 2761 N N . LYS A 1 396 ? 7.124 6.126 -6.430 1.00 97.38 396 LYS A N 1
ATOM 2762 C CA . LYS A 1 396 ? 5.865 5.437 -6.094 1.00 97.38 396 LYS A CA 1
ATOM 2763 C C . LYS A 1 396 ? 6.038 3.927 -5.894 1.00 97.38 396 LYS A C 1
ATOM 2765 O O . LYS A 1 396 ? 5.270 3.314 -5.159 1.00 97.38 396 LYS A O 1
ATOM 2770 N N . SER A 1 397 ? 6.993 3.306 -6.576 1.00 97.44 397 SER A N 1
ATOM 2771 C CA . SER A 1 397 ? 7.236 1.867 -6.494 1.00 97.44 397 SER A CA 1
ATOM 2772 C C . SER A 1 397 ? 8.647 1.528 -6.967 1.00 97.44 397 SER A C 1
ATOM 2774 O O . SER A 1 397 ? 9.295 2.328 -7.643 1.00 97.44 397 SER A O 1
ATOM 2776 N N . ASP A 1 398 ? 9.069 0.298 -6.686 1.00 96.75 398 ASP A N 1
ATOM 2777 C CA . ASP A 1 398 ? 10.259 -0.338 -7.249 1.00 96.75 398 ASP A CA 1
ATOM 2778 C C . ASP A 1 398 ? 10.051 -0.878 -8.676 1.00 96.75 398 ASP A C 1
ATOM 2780 O O . ASP A 1 398 ? 10.961 -1.469 -9.264 1.00 96.75 398 ASP A O 1
ATOM 2784 N N . TRP A 1 399 ? 8.877 -0.664 -9.280 1.00 96.19 399 TRP A N 1
ATOM 2785 C CA . TRP A 1 399 ? 8.622 -0.995 -10.677 1.00 96.19 399 TRP A CA 1
ATOM 2786 C C . TRP A 1 399 ? 8.901 0.201 -11.574 1.00 96.19 399 TRP A C 1
ATOM 2788 O O . TRP A 1 399 ? 7.998 0.925 -11.988 1.00 96.19 399 TRP A O 1
ATOM 2798 N N . PHE A 1 400 ? 10.171 0.385 -11.914 1.00 94.62 400 PHE A N 1
ATOM 2799 C CA . PHE A 1 400 ? 10.584 1.459 -12.804 1.00 94.62 400 PHE A CA 1
ATOM 2800 C C . PHE A 1 400 ? 11.624 1.022 -13.835 1.00 94.62 400 PHE A C 1
ATOM 2802 O O . PHE A 1 400 ? 12.264 -0.036 -13.756 1.00 94.62 400 PHE A O 1
ATOM 2809 N N . SER A 1 401 ? 11.798 1.888 -14.823 1.00 88.19 401 SER A N 1
ATOM 2810 C CA . SER A 1 401 ? 12.957 1.942 -15.694 1.00 88.19 401 SER A CA 1
ATOM 2811 C C . SER A 1 401 ? 13.463 3.376 -15.741 1.00 88.19 401 SER A C 1
ATOM 2813 O O . SER A 1 401 ? 12.685 4.331 -15.688 1.00 88.19 401 SER A O 1
ATOM 2815 N N . THR A 1 402 ? 14.776 3.545 -15.862 1.00 85.06 402 THR A N 1
ATOM 2816 C CA . THR A 1 402 ? 15.335 4.842 -16.229 1.00 85.06 402 THR A CA 1
ATOM 2817 C C . THR A 1 402 ? 14.943 5.144 -17.673 1.00 85.06 402 THR A C 1
ATOM 2819 O O . THR A 1 402 ? 14.996 4.280 -18.551 1.00 85.06 402 THR A O 1
ATOM 2822 N N . THR A 1 403 ? 14.515 6.374 -17.923 1.00 69.69 403 THR A N 1
ATOM 2823 C CA . THR A 1 403 ? 14.391 6.918 -19.272 1.00 69.69 403 THR A CA 1
ATOM 2824 C C . THR A 1 403 ? 15.528 7.884 -19.482 1.00 69.69 403 THR A C 1
ATOM 2826 O O . THR A 1 403 ? 15.671 8.844 -18.721 1.00 69.69 403 THR A O 1
ATOM 2829 N N . THR A 1 404 ? 16.312 7.675 -20.529 1.00 62.69 404 THR A N 1
ATOM 2830 C CA . THR A 1 404 ? 17.353 8.633 -20.869 1.00 62.69 404 THR A CA 1
ATOM 2831 C C . THR A 1 404 ? 16.845 9.569 -21.949 1.00 62.69 404 THR A C 1
ATOM 2833 O O . THR A 1 404 ? 16.641 9.171 -23.095 1.00 62.69 404 THR A O 1
ATOM 2836 N N . THR A 1 405 ? 16.604 10.823 -21.567 1.00 55.88 405 THR A N 1
ATOM 2837 C CA . THR A 1 405 ? 16.318 11.893 -22.520 1.00 55.88 405 THR A CA 1
ATOM 2838 C C . THR A 1 405 ? 17.581 12.144 -23.326 1.00 55.88 405 THR A C 1
ATOM 2840 O O . THR A 1 405 ? 18.617 12.511 -22.772 1.00 55.88 405 THR A O 1
ATOM 2843 N N . LEU A 1 406 ? 17.501 11.926 -24.636 1.00 63.75 406 LEU A N 1
ATOM 2844 C CA . LEU A 1 406 ? 18.610 12.211 -25.533 1.00 63.75 406 LEU A CA 1
ATOM 2845 C C . LEU A 1 406 ? 18.900 13.721 -25.495 1.00 63.75 406 LEU A C 1
ATOM 2847 O O . LEU A 1 406 ? 18.006 14.533 -25.731 1.00 63.75 406 LEU A O 1
ATOM 2851 N N . THR A 1 407 ? 20.142 14.104 -25.209 1.00 63.75 407 THR A N 1
ATOM 2852 C CA . THR A 1 407 ? 20.603 15.504 -25.204 1.00 63.75 407 THR A CA 1
ATOM 2853 C C . THR A 1 407 ? 20.866 16.024 -26.627 1.00 63.75 407 THR A C 1
ATOM 2855 O O . THR A 1 407 ? 21.073 17.221 -26.823 1.00 63.75 407 THR A O 1
ATOM 2858 N N . GLY A 1 408 ? 20.766 15.150 -27.638 1.00 69.56 408 GLY A N 1
ATOM 2859 C CA . GLY A 1 408 ? 20.786 15.471 -29.065 1.00 69.56 408 GLY A CA 1
ATOM 2860 C C . GLY A 1 408 ? 20.117 14.380 -29.920 1.00 69.56 408 GLY A C 1
ATOM 2861 O O . GLY A 1 408 ? 19.756 13.326 -29.398 1.00 69.56 408 GLY A O 1
ATOM 2862 N N . PRO A 1 409 ? 19.920 14.602 -31.235 1.00 86.25 409 PRO A N 1
ATOM 2863 C CA . PRO A 1 409 ? 19.377 13.591 -32.143 1.00 86.25 409 PRO A CA 1
ATOM 2864 C C . PRO A 1 409 ? 20.121 12.252 -32.064 1.00 86.25 409 PRO A C 1
ATOM 2866 O O . PRO A 1 409 ? 21.348 12.223 -32.178 1.00 86.25 409 PRO A O 1
ATOM 2869 N N . ALA A 1 410 ? 19.381 11.147 -31.931 1.00 89.31 410 ALA A N 1
ATOM 2870 C CA . ALA A 1 410 ? 19.932 9.806 -32.111 1.00 89.31 410 ALA A CA 1
ATOM 2871 C C . ALA A 1 410 ? 20.390 9.624 -33.564 1.00 89.31 410 ALA A C 1
ATOM 2873 O O . ALA A 1 410 ? 19.627 9.870 -34.497 1.00 89.31 410 ALA A O 1
ATOM 2874 N N . VAL A 1 411 ? 21.634 9.188 -33.745 1.00 94.06 411 VAL A N 1
ATOM 2875 C CA . VAL A 1 411 ? 22.251 8.971 -35.067 1.00 94.06 411 VAL A CA 1
ATOM 2876 C C . VAL A 1 411 ? 22.689 7.532 -35.285 1.00 94.06 411 VAL A C 1
ATOM 2878 O O . VAL A 1 411 ? 22.928 7.132 -36.419 1.00 94.06 411 VAL A O 1
ATOM 2881 N N . THR A 1 412 ? 22.795 6.746 -34.216 1.00 93.56 412 THR A N 1
ATOM 2882 C CA . THR A 1 412 ? 23.220 5.351 -34.288 1.00 93.56 412 THR A CA 1
ATOM 2883 C C . THR A 1 412 ? 22.593 4.538 -33.165 1.00 93.56 412 THR A C 1
ATOM 2885 O O . THR A 1 412 ? 22.334 5.061 -32.080 1.00 93.56 412 THR A O 1
ATOM 2888 N N . MET A 1 413 ? 22.375 3.252 -33.422 1.00 93.44 413 MET A N 1
ATOM 2889 C CA . MET A 1 413 ? 22.022 2.266 -32.409 1.00 93.44 413 MET A CA 1
ATOM 2890 C C . MET A 1 413 ? 22.753 0.955 -32.695 1.00 93.44 413 MET A C 1
ATOM 2892 O O . MET A 1 413 ? 22.842 0.547 -33.853 1.00 93.44 413 MET A O 1
ATOM 2896 N N . VAL A 1 414 ? 23.281 0.306 -31.659 1.00 94.81 414 VAL A N 1
ATOM 2897 C CA . VAL A 1 414 ? 24.009 -0.966 -31.788 1.00 94.81 414 VAL A CA 1
ATOM 2898 C C . VAL A 1 414 ? 23.595 -1.901 -30.657 1.00 94.81 414 VAL A C 1
ATOM 2900 O O . VAL A 1 414 ? 23.554 -1.484 -29.502 1.00 94.81 414 VAL A O 1
ATOM 2903 N N . SER A 1 415 ? 23.262 -3.151 -30.978 1.00 93.31 415 SER A N 1
ATOM 2904 C CA . SER A 1 415 ? 22.893 -4.169 -29.988 1.00 93.31 415 SER A CA 1
ATOM 2905 C C . SER A 1 415 ? 24.105 -4.668 -29.200 1.00 93.31 415 SER A C 1
ATOM 2907 O O . SER A 1 415 ? 25.216 -4.723 -29.731 1.00 93.31 415 SER A O 1
ATOM 2909 N N . SER A 1 416 ? 23.880 -5.107 -27.962 1.00 89.88 416 SER A N 1
ATOM 2910 C CA . SER A 1 416 ? 24.844 -5.931 -27.232 1.00 89.88 416 SER A CA 1
ATOM 2911 C C . SER A 1 416 ? 25.095 -7.251 -27.981 1.00 89.88 416 SER A C 1
ATOM 2913 O O . SER A 1 416 ? 24.206 -7.728 -28.698 1.00 89.88 416 SER A O 1
ATOM 2915 N N . PRO A 1 417 ? 26.282 -7.874 -27.839 1.00 90.44 417 PRO A N 1
ATOM 2916 C CA . PRO A 1 417 ? 26.576 -9.146 -28.504 1.00 90.44 417 PRO A CA 1
ATOM 2917 C C . PRO A 1 417 ? 25.614 -10.292 -28.152 1.00 90.44 417 PRO A C 1
ATOM 2919 O O . PRO A 1 417 ? 25.418 -11.194 -28.962 1.00 90.44 417 PRO A O 1
ATOM 2922 N N . ASP A 1 418 ? 24.999 -10.264 -26.968 1.00 83.00 418 ASP A N 1
ATOM 2923 C CA . ASP A 1 418 ? 24.004 -11.251 -26.530 1.00 83.00 418 ASP A CA 1
ATOM 2924 C C . ASP A 1 418 ? 22.555 -10.899 -26.920 1.00 83.00 418 ASP A C 1
ATOM 2926 O O . ASP A 1 418 ? 21.644 -11.698 -26.693 1.00 83.00 418 ASP A O 1
ATOM 2930 N N . GLY A 1 419 ? 22.338 -9.725 -27.524 1.00 85.81 419 GLY A N 1
ATOM 2931 C CA . GLY A 1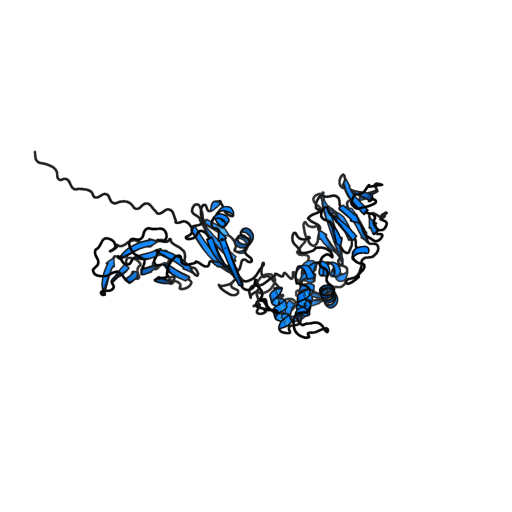 419 ? 21.041 -9.258 -28.012 1.00 85.81 419 GLY A CA 1
ATOM 2932 C C . GLY A 1 419 ? 20.035 -8.873 -26.925 1.00 85.81 419 GLY A C 1
ATOM 2933 O O . GLY A 1 419 ? 18.868 -8.645 -27.244 1.00 85.81 419 GLY A O 1
ATOM 2934 N N . ARG A 1 420 ? 20.449 -8.814 -25.656 1.00 77.00 420 ARG A N 1
ATOM 2935 C CA . ARG A 1 420 ? 19.580 -8.480 -24.515 1.00 77.00 420 ARG A CA 1
ATOM 2936 C C . ARG A 1 420 ? 19.547 -6.987 -24.186 1.00 77.00 420 ARG A C 1
ATOM 2938 O O . ARG A 1 420 ? 18.674 -6.540 -23.439 1.00 77.00 420 ARG A O 1
ATOM 2945 N N . GLY A 1 421 ? 20.429 -6.211 -24.806 1.00 80.50 421 GLY A N 1
ATOM 2946 C CA . GLY A 1 421 ? 20.522 -4.771 -24.657 1.00 80.50 421 GLY A CA 1
ATOM 2947 C C . GLY A 1 421 ? 20.960 -4.078 -25.941 1.00 80.50 421 GLY A C 1
ATOM 2948 O O . GLY A 1 421 ? 21.255 -4.702 -26.963 1.00 80.50 421 GLY A O 1
ATOM 2949 N N . TYR A 1 422 ? 20.975 -2.751 -25.908 1.00 88.06 422 TYR A N 1
ATOM 2950 C CA . TYR A 1 422 ? 21.492 -1.926 -26.996 1.00 88.06 422 TYR A CA 1
ATOM 2951 C C . TYR A 1 422 ? 21.954 -0.561 -26.488 1.00 88.06 422 TYR A C 1
ATOM 2953 O O . TYR A 1 422 ? 21.451 -0.042 -25.492 1.00 88.06 422 TYR A O 1
ATOM 2961 N N . TRP A 1 423 ? 22.892 0.044 -27.210 1.00 89.62 423 TRP A N 1
ATOM 2962 C CA . TRP A 1 423 ? 23.277 1.439 -27.035 1.00 89.62 423 TRP A CA 1
ATOM 2963 C C . TRP A 1 423 ? 22.656 2.296 -28.130 1.00 89.62 423 TRP A C 1
ATOM 2965 O O . TRP A 1 423 ? 22.592 1.888 -29.290 1.00 89.62 423 TRP A O 1
ATOM 2975 N N . VAL A 1 424 ? 22.246 3.508 -27.773 1.00 90.38 424 VAL A N 1
ATOM 2976 C CA . VAL A 1 424 ? 21.907 4.586 -28.704 1.00 90.38 424 VAL A CA 1
ATOM 2977 C C . VAL A 1 424 ? 22.971 5.668 -28.572 1.00 90.38 424 VAL A C 1
ATOM 2979 O O . VAL A 1 424 ? 23.277 6.107 -27.464 1.00 90.38 424 VAL A O 1
ATOM 2982 N N . GLY A 1 425 ? 23.536 6.092 -29.701 1.00 89.94 425 GLY A N 1
ATOM 2983 C CA . GLY A 1 425 ? 24.484 7.200 -29.781 1.00 89.94 425 GLY A CA 1
ATOM 2984 C C . GLY A 1 425 ? 23.825 8.458 -30.344 1.00 89.94 425 GLY A C 1
ATOM 2985 O O . GLY A 1 425 ? 23.192 8.417 -31.404 1.00 89.94 425 GLY A O 1
ATOM 2986 N N . GLY A 1 426 ? 23.983 9.577 -29.641 1.00 89.56 426 GLY A N 1
ATOM 2987 C CA . GLY A 1 426 ? 23.576 10.911 -30.074 1.00 89.56 426 GLY A CA 1
ATOM 2988 C C . GLY A 1 426 ? 24.637 11.594 -30.940 1.00 89.56 426 GLY A C 1
ATOM 2989 O O . GLY A 1 426 ? 25.828 11.298 -30.844 1.00 89.56 426 GLY A O 1
ATOM 2990 N N . ASN A 1 427 ? 24.223 12.548 -31.777 1.00 91.75 427 ASN A N 1
ATOM 2991 C CA . ASN A 1 427 ? 25.140 13.317 -32.632 1.00 91.75 427 ASN A CA 1
ATOM 2992 C C . ASN A 1 427 ? 26.161 14.168 -31.846 1.00 91.75 427 ASN A C 1
ATOM 2994 O O . ASN A 1 427 ? 27.209 14.527 -32.380 1.00 91.75 427 ASN A O 1
ATOM 2998 N N . ASN A 1 428 ? 25.862 14.482 -30.587 1.00 86.44 428 ASN A N 1
ATOM 2999 C CA . ASN A 1 428 ? 26.729 15.161 -29.627 1.00 86.44 428 ASN A CA 1
ATOM 3000 C C . ASN A 1 428 ? 27.700 14.206 -28.915 1.00 86.44 428 ASN A C 1
ATOM 3002 O O . ASN A 1 428 ? 28.450 14.642 -28.050 1.00 86.44 428 ASN A O 1
ATOM 3006 N N . GLY A 1 429 ? 27.680 12.913 -29.250 1.00 86.31 429 GLY A N 1
ATOM 3007 C CA . GLY A 1 429 ? 28.506 11.902 -28.600 1.00 86.31 429 GLY A CA 1
ATOM 3008 C C . GLY A 1 429 ? 27.926 11.332 -27.307 1.00 86.31 429 GLY A C 1
ATOM 3009 O O . GLY A 1 429 ? 28.603 10.530 -26.665 1.00 86.31 429 GLY A O 1
ATOM 3010 N N . GLY A 1 430 ? 26.687 11.698 -26.954 1.00 83.62 430 GLY A N 1
ATOM 3011 C CA . GLY A 1 430 ? 25.926 11.074 -25.873 1.00 83.62 430 GLY A CA 1
ATOM 3012 C C . GLY A 1 430 ? 25.704 9.587 -26.112 1.00 83.62 430 GLY A C 1
ATOM 3013 O O . GLY A 1 430 ? 25.296 9.201 -27.206 1.00 83.62 430 GLY A O 1
ATOM 3014 N N . ILE A 1 431 ? 25.954 8.759 -25.095 1.00 84.19 431 ILE A N 1
ATOM 3015 C CA . ILE A 1 431 ? 25.651 7.324 -25.119 1.00 84.19 431 ILE A CA 1
ATOM 3016 C C . ILE A 1 431 ? 24.570 6.994 -24.109 1.00 84.19 431 ILE A C 1
ATOM 3018 O O . ILE A 1 431 ? 24.644 7.381 -22.944 1.00 84.19 431 ILE A O 1
ATOM 3022 N N . TYR A 1 432 ? 23.591 6.227 -24.569 1.00 75.88 432 TYR A N 1
ATOM 3023 C CA . TYR A 1 432 ? 22.425 5.831 -23.801 1.00 75.88 432 TYR A CA 1
ATOM 3024 C C . TYR A 1 432 ? 22.279 4.322 -23.884 1.00 75.88 432 TYR A C 1
ATOM 3026 O O . TYR A 1 432 ? 22.165 3.779 -24.981 1.00 75.88 432 TYR A O 1
ATOM 3034 N N . SER A 1 433 ? 22.312 3.651 -22.739 1.00 76.75 433 SER A N 1
ATOM 3035 C CA . SER A 1 433 ? 22.293 2.189 -22.676 1.00 76.75 433 SER A CA 1
ATOM 3036 C C . SER A 1 433 ? 20.903 1.699 -22.282 1.00 76.75 433 SER A C 1
ATOM 3038 O O . SER A 1 433 ? 20.264 2.290 -21.411 1.00 76.75 433 SER A O 1
ATOM 3040 N N . PHE A 1 434 ? 20.438 0.638 -22.932 1.00 70.81 434 PHE A N 1
ATOM 3041 C CA . PHE A 1 434 ? 19.124 0.033 -22.739 1.00 70.81 434 PHE A CA 1
ATOM 3042 C C . PHE A 1 434 ? 19.258 -1.488 -22.594 1.00 70.81 434 PHE A C 1
ATOM 3044 O O . PHE A 1 434 ? 20.168 -2.093 -23.163 1.00 70.81 434 PHE A O 1
ATOM 3051 N N . GLY A 1 435 ? 18.330 -2.115 -21.865 1.00 69.19 435 GLY A N 1
ATOM 3052 C CA . GLY A 1 435 ? 18.431 -3.534 -21.511 1.00 69.19 435 GLY A CA 1
ATOM 3053 C C . GLY A 1 435 ? 19.583 -3.777 -20.535 1.00 69.19 435 GLY A C 1
ATOM 3054 O O . GLY A 1 435 ? 19.713 -3.043 -19.558 1.00 69.19 435 GLY A O 1
ATOM 3055 N N . ASP A 1 436 ? 20.417 -4.780 -20.802 1.00 68.06 436 ASP A N 1
ATOM 3056 C CA . ASP A 1 436 ? 21.625 -5.094 -20.019 1.00 68.06 436 ASP A CA 1
ATOM 3057 C C . ASP A 1 436 ? 22.920 -4.487 -20.595 1.00 68.06 436 ASP A C 1
ATOM 3059 O O . ASP A 1 436 ? 24.019 -4.733 -20.084 1.00 68.06 436 ASP A O 1
ATOM 3063 N N . ALA A 1 437 ? 22.807 -3.642 -21.625 1.00 77.25 437 ALA A N 1
ATOM 3064 C CA . ALA A 1 437 ? 23.936 -2.908 -22.177 1.00 77.25 437 ALA A CA 1
ATOM 3065 C C . ALA A 1 437 ? 24.586 -2.028 -21.093 1.00 77.25 437 ALA A C 1
ATOM 3067 O O . ALA A 1 437 ? 23.947 -1.165 -20.488 1.00 77.25 437 ALA A O 1
ATOM 3068 N N . SER A 1 438 ? 25.879 -2.238 -20.848 1.00 75.06 438 SER A N 1
ATOM 3069 C CA . SER A 1 438 ? 26.630 -1.494 -19.832 1.00 75.06 438 SER A CA 1
ATOM 3070 C C . SER A 1 438 ? 27.152 -0.171 -20.391 1.00 75.06 438 SER A C 1
ATOM 3072 O O . SER A 1 438 ? 27.723 -0.130 -21.480 1.00 75.06 438 SER A O 1
ATOM 3074 N N . PHE A 1 439 ? 26.987 0.923 -19.648 1.00 77.69 439 PHE A N 1
ATOM 3075 C CA . PHE A 1 439 ? 27.540 2.223 -20.026 1.00 77.69 439 PHE A CA 1
ATOM 3076 C C . PHE A 1 439 ? 29.055 2.257 -19.779 1.00 77.69 439 PHE A C 1
ATOM 3078 O O . PHE A 1 439 ? 29.491 2.128 -18.640 1.00 77.69 439 PHE A O 1
ATOM 3085 N N . GLN A 1 440 ? 29.851 2.464 -20.831 1.00 82.81 440 GLN A N 1
ATOM 3086 C CA . GLN A 1 440 ? 31.322 2.448 -20.767 1.00 82.81 440 GLN A CA 1
ATOM 3087 C C . GLN A 1 440 ? 31.957 3.848 -20.866 1.00 82.81 440 GLN A C 1
ATOM 3089 O O . GLN A 1 440 ? 33.181 3.986 -20.853 1.00 82.81 440 GLN A O 1
ATOM 3094 N N . GLY A 1 441 ? 31.134 4.895 -20.981 1.00 75.75 441 GLY A N 1
ATOM 3095 C CA . GLY A 1 441 ? 31.555 6.285 -21.163 1.00 75.75 441 GLY A CA 1
ATOM 3096 C C . GLY A 1 441 ? 30.844 6.991 -22.321 1.00 75.75 441 GLY A C 1
ATOM 3097 O O . GLY A 1 441 ? 30.111 6.387 -23.101 1.00 75.75 441 GLY A O 1
ATOM 3098 N N . SER A 1 442 ? 31.034 8.302 -22.424 1.00 83.44 442 SER A N 1
ATOM 3099 C CA . SER A 1 442 ? 30.363 9.158 -23.406 1.00 83.44 442 SER A CA 1
ATOM 3100 C C . SER A 1 442 ? 31.299 10.275 -23.856 1.00 83.44 442 SER A C 1
ATOM 3102 O O . SER A 1 442 ? 32.164 10.700 -23.089 1.00 83.44 442 SER A O 1
ATOM 3104 N N . ALA A 1 443 ? 31.121 10.748 -25.092 1.00 84.38 443 ALA A N 1
ATOM 3105 C CA . ALA A 1 443 ? 31.799 11.941 -25.597 1.00 84.38 443 ALA A CA 1
ATOM 3106 C C . ALA A 1 443 ? 30.971 13.223 -25.372 1.00 84.38 443 ALA A C 1
ATOM 3108 O O . ALA A 1 443 ? 31.429 14.311 -25.719 1.00 84.38 443 ALA A O 1
ATOM 3109 N N . ASP A 1 444 ? 29.773 13.111 -24.784 1.00 76.38 444 ASP A N 1
ATOM 3110 C CA . ASP A 1 444 ? 28.957 14.268 -24.398 1.00 76.38 444 ASP A CA 1
ATOM 3111 C C . ASP A 1 444 ? 29.710 15.173 -23.412 1.00 76.38 444 ASP A C 1
ATOM 3113 O O . ASP A 1 444 ? 30.443 14.704 -22.540 1.00 76.38 444 ASP A O 1
ATOM 3117 N N . GLY A 1 445 ? 29.557 16.485 -23.577 1.00 67.38 445 GLY A N 1
ATOM 3118 C CA . GLY A 1 445 ? 30.327 17.492 -22.842 1.00 67.38 445 GLY A CA 1
ATOM 3119 C C . GLY A 1 445 ? 31.736 17.768 -23.390 1.00 67.38 445 GLY A C 1
ATOM 3120 O O . GLY A 1 445 ? 32.355 18.752 -22.980 1.00 67.38 445 GLY A O 1
ATOM 3121 N N . LEU A 1 446 ? 32.240 16.982 -24.350 1.00 78.69 446 LEU A N 1
ATOM 3122 C CA . LEU A 1 446 ? 33.454 17.330 -25.093 1.00 78.69 446 LEU A CA 1
ATOM 3123 C C . LEU A 1 446 ? 33.134 18.315 -26.226 1.00 78.69 446 LEU A C 1
ATOM 3125 O O . LEU A 1 446 ? 32.111 18.217 -26.903 1.00 78.69 446 LEU A O 1
ATOM 3129 N N . ALA A 1 447 ? 34.051 19.247 -26.489 1.00 80.69 447 ALA A N 1
ATOM 3130 C CA . ALA A 1 447 ? 33.975 20.104 -27.669 1.00 80.69 447 ALA A CA 1
ATOM 3131 C C . ALA A 1 447 ? 34.343 19.296 -28.927 1.00 80.69 447 ALA A C 1
ATOM 3133 O O . ALA A 1 447 ? 35.506 19.246 -29.333 1.00 80.69 447 ALA A O 1
ATOM 3134 N N . LEU A 1 448 ? 33.355 18.635 -29.533 1.00 86.62 448 LEU A N 1
ATOM 3135 C CA . LEU A 1 448 ? 33.556 17.855 -30.753 1.00 86.62 448 LEU A CA 1
ATOM 3136 C C . LEU A 1 448 ? 33.807 18.773 -31.957 1.00 86.62 448 LEU A C 1
ATOM 3138 O O . LEU A 1 448 ? 33.049 19.711 -32.207 1.00 86.62 448 LEU A O 1
ATOM 3142 N N . ALA A 1 449 ? 34.838 18.474 -32.753 1.00 89.38 449 ALA A N 1
ATOM 3143 C CA . ALA A 1 449 ? 35.105 19.198 -34.001 1.00 89.38 449 ALA A CA 1
ATOM 3144 C C . ALA A 1 449 ? 33.989 18.984 -35.041 1.00 89.38 449 ALA A C 1
ATOM 3146 O O . ALA A 1 449 ? 33.668 19.884 -35.827 1.00 89.38 449 ALA A O 1
ATOM 3147 N N . ARG A 1 450 ? 33.380 17.794 -35.026 1.00 93.50 450 ARG A N 1
ATOM 3148 C CA . ARG A 1 450 ? 32.267 17.376 -35.878 1.00 93.50 450 ARG A CA 1
ATOM 3149 C C . ARG A 1 450 ? 31.320 16.437 -35.122 1.00 93.50 450 ARG A C 1
ATOM 3151 O O . ARG A 1 450 ? 31.759 15.771 -34.189 1.00 93.50 450 ARG A O 1
ATOM 3158 N N . PRO A 1 451 ? 30.037 16.357 -35.525 1.00 94.00 451 PRO A N 1
ATOM 3159 C CA . PRO A 1 451 ? 29.074 15.471 -34.878 1.00 94.00 451 PRO A CA 1
ATOM 3160 C C . PRO A 1 451 ? 29.427 13.997 -35.089 1.00 94.00 451 PRO A C 1
ATOM 3162 O O . PRO A 1 451 ? 29.963 13.633 -36.142 1.00 94.00 451 PRO A O 1
ATOM 3165 N N . VAL A 1 452 ? 29.063 13.168 -34.110 1.00 96.56 452 VAL A N 1
ATOM 3166 C CA . VAL A 1 452 ? 29.063 11.703 -34.209 1.00 96.56 452 VAL A CA 1
ATOM 3167 C C . VAL A 1 452 ? 28.075 11.259 -35.288 1.00 96.56 452 VAL A C 1
ATOM 3169 O O . VAL A 1 452 ? 27.007 11.850 -35.444 1.00 96.56 452 VAL A O 1
ATOM 3172 N N . VAL A 1 453 ? 28.457 10.238 -36.057 1.00 96.94 453 VAL A N 1
ATOM 3173 C CA . VAL A 1 453 ? 27.662 9.657 -37.155 1.00 96.94 453 VAL A CA 1
ATOM 3174 C C . VAL A 1 453 ? 27.543 8.137 -37.080 1.00 96.94 453 VAL A C 1
ATOM 3176 O O . VAL A 1 453 ? 26.757 7.560 -37.820 1.00 96.94 453 VAL A O 1
ATOM 3179 N N . GLY A 1 454 ? 28.304 7.472 -36.208 1.00 96.50 454 GLY A N 1
ATOM 3180 C CA . GLY A 1 454 ? 28.274 6.017 -36.099 1.00 96.50 454 GLY A CA 1
ATOM 3181 C C . GLY A 1 454 ? 28.918 5.493 -34.822 1.00 96.50 454 GLY A C 1
ATOM 3182 O O . GLY A 1 454 ? 29.633 6.216 -34.125 1.00 96.50 454 GLY A O 1
ATOM 3183 N N . MET A 1 455 ? 28.649 4.220 -34.541 1.00 97.19 455 MET A N 1
ATOM 3184 C CA . MET A 1 455 ? 29.190 3.470 -33.410 1.00 97.19 455 MET A CA 1
ATOM 3185 C C . MET A 1 455 ? 29.477 2.027 -33.831 1.00 97.19 455 MET A C 1
ATOM 3187 O O . MET A 1 455 ? 28.759 1.478 -34.665 1.00 97.19 455 MET A O 1
ATOM 3191 N N . ALA A 1 456 ? 30.477 1.401 -33.212 1.00 96.88 456 ALA A N 1
ATOM 3192 C CA . ALA A 1 456 ? 30.666 -0.048 -33.234 1.00 96.88 456 ALA A CA 1
ATOM 3193 C C . ALA A 1 456 ? 31.088 -0.563 -31.849 1.00 96.88 456 ALA A C 1
ATOM 3195 O O . ALA A 1 456 ? 31.687 0.179 -31.075 1.00 96.88 456 ALA A O 1
ATOM 3196 N N . VAL A 1 457 ? 30.784 -1.824 -31.542 1.00 96.19 457 VAL A N 1
ATOM 3197 C CA . VAL A 1 457 ? 30.988 -2.444 -30.218 1.00 96.19 457 VAL A CA 1
ATOM 3198 C C . VAL A 1 457 ? 32.096 -3.498 -30.307 1.00 96.19 457 VAL A C 1
ATOM 3200 O O . VAL A 1 457 ? 32.263 -4.129 -31.355 1.00 96.19 457 VAL A O 1
ATOM 3203 N N . THR A 1 458 ? 32.865 -3.687 -29.232 1.00 96.06 458 THR A N 1
ATOM 3204 C CA . THR A 1 458 ? 33.842 -4.781 -29.134 1.00 96.06 458 THR A CA 1
ATOM 3205 C C . THR A 1 458 ? 33.133 -6.144 -29.144 1.00 96.06 458 THR A C 1
ATOM 3207 O O . THR A 1 458 ? 32.001 -6.255 -28.669 1.00 96.06 458 THR A O 1
ATOM 3210 N N . PRO A 1 459 ? 33.761 -7.220 -29.657 1.00 94.06 459 PRO A N 1
ATOM 3211 C CA . PRO A 1 459 ? 33.110 -8.532 -29.736 1.00 94.06 459 PRO A CA 1
ATOM 3212 C C . PRO A 1 459 ? 32.620 -9.092 -28.393 1.00 94.06 459 PRO A C 1
ATOM 3214 O O . PRO A 1 459 ? 31.682 -9.884 -28.367 1.00 94.06 459 PRO A O 1
ATOM 3217 N N . ASP A 1 460 ? 33.243 -8.695 -27.283 1.00 90.69 460 ASP A N 1
ATOM 3218 C CA . ASP A 1 460 ? 32.863 -9.114 -25.933 1.00 90.69 460 ASP A CA 1
ATOM 3219 C C . ASP A 1 460 ? 31.845 -8.182 -25.252 1.00 90.69 460 ASP A C 1
ATOM 3221 O O . ASP A 1 460 ? 31.391 -8.475 -24.146 1.00 90.69 460 ASP A O 1
ATOM 3225 N N . GLY A 1 461 ? 31.470 -7.076 -25.904 1.00 89.25 461 GLY A N 1
ATOM 3226 C CA . GLY A 1 461 ? 30.479 -6.121 -25.413 1.00 89.25 461 GLY A CA 1
ATOM 3227 C C . GLY A 1 461 ? 30.966 -5.234 -24.268 1.00 89.25 461 GLY A C 1
ATOM 3228 O O . GLY A 1 461 ? 30.153 -4.534 -23.661 1.00 89.25 461 GLY A O 1
ATOM 3229 N N . ARG A 1 462 ? 32.265 -5.259 -23.944 1.00 88.44 462 ARG A N 1
ATOM 3230 C CA . ARG A 1 462 ? 32.848 -4.495 -22.830 1.00 88.44 462 ARG A CA 1
ATOM 3231 C C . ARG A 1 462 ? 33.347 -3.107 -23.226 1.00 88.44 462 ARG A C 1
ATOM 3233 O O . ARG A 1 462 ? 33.715 -2.327 -22.347 1.00 88.44 462 ARG A O 1
ATOM 3240 N N . GLY A 1 463 ? 33.280 -2.761 -24.507 1.00 93.50 463 GLY A N 1
ATOM 3241 C CA . GLY A 1 463 ? 33.708 -1.473 -25.028 1.00 93.50 463 GLY A CA 1
ATOM 3242 C C . GLY A 1 463 ? 33.021 -1.109 -26.336 1.00 93.50 463 GLY A C 1
ATOM 3243 O O . GLY A 1 463 ? 32.383 -1.930 -26.997 1.00 93.50 463 GLY A O 1
ATOM 3244 N N . TYR A 1 464 ? 33.148 0.156 -26.723 1.00 96.38 464 TYR A N 1
ATOM 3245 C CA . TYR A 1 464 ? 32.656 0.649 -28.007 1.00 96.38 464 TYR A CA 1
ATOM 3246 C C . TYR A 1 464 ? 33.459 1.842 -28.516 1.00 96.38 464 TYR A C 1
ATOM 3248 O O . TYR A 1 464 ? 34.078 2.594 -27.758 1.00 96.38 464 TYR A O 1
ATOM 3256 N N . TRP A 1 465 ? 33.398 2.027 -29.831 1.00 97.69 465 TRP A N 1
ATOM 3257 C CA . TRP A 1 465 ? 33.915 3.185 -30.539 1.00 97.69 465 TRP A CA 1
ATOM 3258 C C . TRP A 1 465 ? 32.778 4.076 -31.021 1.00 97.69 465 TRP A C 1
ATOM 3260 O O . TRP A 1 465 ? 31.757 3.582 -31.500 1.00 97.69 465 TRP A O 1
ATOM 3270 N N . LEU A 1 466 ? 32.998 5.387 -30.974 1.00 97.25 466 LEU A N 1
ATOM 3271 C CA . LEU A 1 466 ? 32.219 6.381 -31.707 1.00 97.25 466 LEU A CA 1
ATOM 3272 C C . LEU A 1 466 ? 33.054 6.975 -32.832 1.00 97.25 466 LEU A C 1
ATOM 3274 O O . LEU A 1 466 ? 34.236 7.255 -32.630 1.00 97.25 466 LEU A O 1
ATOM 3278 N N . VAL A 1 467 ? 32.417 7.245 -33.973 1.00 97.69 467 VAL A N 1
ATOM 3279 C CA . VAL A 1 467 ? 33.033 7.968 -35.091 1.00 97.69 467 VAL A CA 1
ATOM 3280 C C . VAL A 1 467 ? 32.303 9.278 -35.384 1.00 97.69 467 VAL A C 1
ATOM 3282 O O . VAL A 1 467 ? 31.078 9.307 -35.515 1.00 97.69 467 VAL A O 1
ATOM 3285 N N . ALA A 1 468 ? 33.056 10.371 -35.504 1.00 97.00 468 ALA A N 1
ATOM 3286 C CA . ALA A 1 468 ? 32.568 11.672 -35.959 1.00 97.00 468 ALA A CA 1
ATOM 3287 C C . ALA A 1 468 ? 32.637 11.823 -37.488 1.00 97.00 468 ALA A C 1
ATOM 3289 O O . ALA A 1 468 ? 33.309 11.055 -38.169 1.00 97.00 468 ALA A O 1
ATOM 3290 N N . SER A 1 469 ? 31.940 12.808 -38.065 1.00 97.06 469 SER A N 1
ATOM 3291 C CA . SER A 1 469 ? 31.889 12.981 -39.533 1.00 97.06 469 SER A CA 1
ATOM 3292 C C . SER A 1 469 ? 33.209 13.443 -40.180 1.00 97.06 469 SER A C 1
ATOM 3294 O O . SER A 1 469 ? 33.354 13.369 -41.402 1.00 97.06 469 SER A O 1
ATOM 3296 N N . ASP A 1 470 ? 34.193 13.881 -39.390 1.00 95.50 470 ASP A N 1
ATOM 3297 C CA . ASP A 1 470 ? 35.604 14.042 -39.797 1.00 95.50 470 ASP A CA 1
ATOM 3298 C C . ASP A 1 470 ? 36.428 12.743 -39.665 1.00 95.50 470 ASP A C 1
ATOM 3300 O O . ASP A 1 470 ? 37.586 12.680 -40.077 1.00 95.50 470 ASP A O 1
ATOM 3304 N N . GLY A 1 471 ? 35.825 11.696 -39.105 1.00 95.88 471 GLY A N 1
ATOM 3305 C CA . GLY A 1 471 ? 36.435 10.419 -38.759 1.00 95.88 471 GLY A CA 1
ATOM 3306 C C . GLY A 1 471 ? 37.322 10.459 -37.517 1.00 95.88 471 GLY A C 1
ATOM 3307 O O . GLY A 1 471 ? 38.189 9.599 -37.364 1.00 95.88 471 GLY A O 1
ATOM 3308 N N . GLY A 1 472 ? 37.106 11.437 -36.629 1.00 96.44 472 GLY A N 1
ATOM 3309 C CA . GLY A 1 472 ? 37.554 11.366 -35.241 1.00 96.44 472 GLY A CA 1
ATOM 3310 C C . GLY A 1 472 ? 36.976 10.133 -34.542 1.00 96.44 472 GLY A C 1
ATOM 3311 O O . GLY A 1 472 ? 35.780 9.873 -34.664 1.00 96.44 472 GLY A O 1
ATOM 3312 N N . ILE A 1 473 ? 37.817 9.383 -33.821 1.00 97.38 473 ILE A N 1
ATOM 3313 C CA . ILE A 1 473 ? 37.422 8.175 -33.085 1.00 97.38 473 ILE A CA 1
ATOM 3314 C C . ILE A 1 473 ? 37.528 8.417 -31.583 1.00 97.38 473 ILE A C 1
ATOM 3316 O O . ILE A 1 473 ? 38.565 8.871 -31.097 1.00 97.38 473 ILE A O 1
ATOM 3320 N N . PHE A 1 474 ? 36.472 8.058 -30.860 1.00 95.06 474 PHE A N 1
ATOM 3321 C CA . PHE A 1 474 ? 36.414 8.057 -29.399 1.00 95.06 474 PHE A CA 1
ATOM 3322 C C . PHE A 1 474 ? 36.228 6.616 -28.936 1.00 95.06 474 PHE A C 1
ATOM 3324 O O . PHE A 1 474 ? 35.360 5.924 -29.462 1.00 95.06 474 PHE A O 1
ATOM 3331 N N . SER A 1 475 ? 37.053 6.157 -27.997 1.00 95.06 475 SER A N 1
ATOM 3332 C CA . SER A 1 475 ? 37.052 4.763 -27.532 1.00 95.06 475 SER A CA 1
ATOM 3333 C C . SER A 1 475 ? 36.682 4.713 -26.054 1.00 95.06 475 SER A C 1
ATOM 3335 O O . SER A 1 475 ? 37.200 5.511 -25.271 1.00 95.06 475 SER A O 1
ATOM 3337 N N . PHE A 1 476 ? 35.791 3.796 -25.688 1.00 91.00 476 PHE A N 1
ATOM 3338 C CA . PHE A 1 476 ? 35.248 3.654 -24.339 1.00 91.00 476 PHE A CA 1
ATOM 3339 C C . PHE A 1 476 ? 35.272 2.192 -23.891 1.00 91.00 476 PHE A C 1
ATOM 3341 O O . PHE A 1 476 ? 35.186 1.283 -24.719 1.00 91.00 476 PHE A O 1
ATOM 3348 N N . GLY A 1 477 ? 35.362 1.967 -22.579 1.00 90.06 477 GLY A N 1
ATOM 3349 C CA . GLY A 1 477 ? 35.527 0.628 -22.012 1.00 90.06 477 GLY A CA 1
ATOM 3350 C C . GLY A 1 477 ? 36.888 0.036 -22.371 1.00 90.06 477 GLY A C 1
ATOM 3351 O O . GLY A 1 477 ? 37.916 0.687 -22.189 1.00 90.06 477 GLY A O 1
ATOM 3352 N N . ASP A 1 478 ? 36.896 -1.185 -22.898 1.00 92.00 478 ASP A N 1
ATOM 3353 C CA . ASP A 1 478 ? 38.109 -1.878 -23.352 1.00 92.00 478 ASP A CA 1
ATOM 3354 C C . ASP A 1 478 ? 38.407 -1.714 -24.855 1.00 92.00 478 ASP A C 1
ATOM 3356 O O . ASP A 1 478 ? 39.358 -2.304 -25.375 1.00 92.00 478 ASP A O 1
ATOM 3360 N N . ALA A 1 479 ? 37.636 -0.879 -25.558 1.00 95.81 479 ALA A N 1
ATOM 3361 C CA . ALA A 1 479 ? 37.829 -0.610 -26.975 1.00 95.81 479 ALA A CA 1
ATOM 3362 C C . ALA A 1 479 ? 39.202 0.039 -27.240 1.00 95.81 479 ALA A C 1
ATOM 3364 O O . ALA A 1 479 ? 39.470 1.173 -26.838 1.00 95.81 479 ALA A O 1
ATOM 3365 N N . ALA A 1 480 ? 40.085 -0.671 -27.945 1.00 96.06 480 ALA A N 1
ATOM 3366 C CA . ALA A 1 480 ? 41.416 -0.176 -28.292 1.00 96.06 480 ALA A CA 1
ATOM 3367 C C . ALA A 1 480 ? 41.373 0.823 -29.463 1.00 96.06 480 ALA A C 1
ATOM 3369 O O . ALA A 1 480 ? 40.633 0.646 -30.428 1.00 96.06 480 ALA A O 1
ATOM 3370 N N . PHE A 1 481 ? 42.188 1.877 -29.411 1.00 96.38 481 PHE A N 1
ATOM 3371 C CA . PHE A 1 481 ? 42.289 2.858 -30.494 1.00 96.38 481 PHE A CA 1
ATOM 3372 C C . PHE A 1 481 ? 43.275 2.390 -31.577 1.00 96.38 481 PHE A C 1
ATOM 3374 O O . PHE A 1 481 ? 44.457 2.204 -31.289 1.00 96.38 481 PHE A O 1
ATOM 3381 N N . PHE A 1 482 ? 42.816 2.264 -32.828 1.00 96.44 482 PHE A N 1
ATOM 3382 C CA . PHE A 1 482 ? 43.626 1.769 -33.956 1.00 96.44 482 PHE A CA 1
ATOM 3383 C C . PHE A 1 482 ? 44.014 2.858 -34.974 1.00 96.44 482 PHE A C 1
ATOM 3385 O O . PHE A 1 482 ? 44.826 2.620 -35.867 1.00 96.44 482 PHE A O 1
ATOM 3392 N N . GLY A 1 483 ? 43.468 4.070 -34.839 1.00 95.62 483 GLY A N 1
ATOM 3393 C CA . GLY A 1 483 ? 43.744 5.210 -35.716 1.00 95.62 483 GLY A CA 1
ATOM 3394 C C . GLY A 1 483 ? 42.512 6.068 -36.007 1.00 95.62 483 GLY A C 1
ATOM 3395 O O . GLY A 1 483 ? 41.393 5.748 -35.620 1.00 95.62 483 GLY A O 1
ATOM 3396 N N . SER A 1 484 ? 42.706 7.210 -36.658 1.00 95.88 484 SER A N 1
ATOM 3397 C CA . SER A 1 484 ? 41.642 8.190 -36.897 1.00 95.88 484 SER A CA 1
ATOM 3398 C C . SER A 1 484 ? 41.955 9.014 -38.138 1.00 95.88 484 SER A C 1
ATOM 3400 O O . SER A 1 484 ? 43.123 9.303 -38.412 1.00 95.88 484 SER A O 1
ATOM 3402 N N . THR A 1 485 ? 40.921 9.428 -38.870 1.00 94.19 485 THR A N 1
ATOM 3403 C CA . THR A 1 485 ? 41.071 10.402 -39.960 1.00 94.19 485 THR A CA 1
ATOM 3404 C C . THR A 1 485 ? 40.790 11.834 -39.517 1.00 94.19 485 THR A C 1
ATOM 3406 O O . THR A 1 485 ? 40.860 12.732 -40.348 1.00 94.19 485 THR A O 1
ATOM 3409 N N . GLY A 1 486 ? 40.506 12.082 -38.234 1.00 88.38 486 GLY A N 1
ATOM 3410 C CA . GLY A 1 486 ? 40.092 13.401 -37.734 1.00 88.38 486 GLY A CA 1
ATOM 3411 C C . GLY A 1 486 ? 41.113 14.531 -37.939 1.00 88.38 486 GLY A C 1
ATOM 3412 O O . GLY A 1 486 ? 40.745 15.701 -37.928 1.00 88.38 486 GLY A O 1
ATOM 3413 N N . SER A 1 487 ? 42.392 14.210 -38.164 1.00 88.12 487 SER A N 1
ATOM 3414 C CA . SER A 1 487 ? 43.446 15.178 -38.518 1.00 88.12 487 SER A CA 1
ATOM 3415 C C . SER A 1 487 ? 43.710 15.286 -40.026 1.00 88.12 487 SER A C 1
ATOM 3417 O O . SER A 1 487 ? 44.569 16.059 -40.455 1.00 88.12 487 SER A O 1
ATOM 3419 N N . LEU A 1 488 ? 42.988 14.518 -40.844 1.00 89.75 488 LEU A N 1
ATOM 3420 C CA . LEU A 1 488 ? 43.144 14.466 -42.291 1.00 89.75 488 LEU A CA 1
ATOM 3421 C C . LEU A 1 488 ? 42.098 15.341 -42.983 1.00 89.75 488 LEU A C 1
ATOM 3423 O O . LEU A 1 488 ? 40.953 15.467 -42.554 1.00 89.75 488 LEU A O 1
ATOM 3427 N N . ARG A 1 489 ? 42.473 15.910 -44.132 1.00 89.69 489 ARG A N 1
ATOM 3428 C CA . ARG A 1 489 ? 41.515 16.566 -45.025 1.00 89.69 489 ARG A CA 1
ATOM 3429 C C . ARG A 1 489 ? 40.858 15.519 -45.919 1.00 89.69 489 ARG A C 1
ATOM 3431 O O . ARG A 1 489 ? 41.418 15.141 -46.945 1.00 89.69 489 ARG A O 1
ATOM 3438 N N . LEU A 1 490 ? 39.665 15.079 -45.537 1.00 92.25 490 LEU A N 1
ATOM 3439 C CA . LEU A 1 490 ? 38.871 14.146 -46.331 1.00 92.25 490 LEU A CA 1
ATOM 3440 C C . LEU A 1 490 ? 38.227 14.825 -47.549 1.00 92.25 490 LEU A C 1
ATOM 3442 O O . LEU A 1 490 ? 37.883 16.008 -47.510 1.00 92.25 490 LEU A O 1
ATOM 3446 N N . ASN A 1 491 ? 38.038 14.061 -48.629 1.00 92.12 491 ASN A N 1
ATOM 3447 C CA . ASN A 1 491 ? 37.316 14.516 -49.822 1.00 92.12 491 ASN A CA 1
ATOM 3448 C C . ASN A 1 491 ? 35.803 14.630 -49.558 1.00 92.12 491 ASN A C 1
ATOM 3450 O O . ASN A 1 491 ? 35.155 15.588 -49.987 1.00 92.12 491 ASN A O 1
ATOM 3454 N N . LYS A 1 492 ? 35.257 13.687 -48.784 1.00 96.81 492 LYS A N 1
ATOM 3455 C CA . LYS A 1 492 ? 33.904 13.719 -48.226 1.00 96.81 492 LYS A CA 1
ATOM 3456 C C . LYS A 1 492 ? 33.892 13.206 -46.788 1.00 96.81 492 LYS A C 1
ATOM 3458 O O . LYS A 1 492 ? 34.797 12.494 -46.368 1.00 96.81 492 LYS A O 1
ATOM 3463 N N . SER A 1 493 ? 32.862 13.589 -46.039 1.00 96.75 493 SER A N 1
ATOM 3464 C CA . SER A 1 493 ? 32.688 13.205 -44.636 1.00 96.75 493 SER A CA 1
ATOM 3465 C C . SER A 1 493 ? 32.491 11.705 -44.461 1.00 96.75 493 SER A C 1
ATOM 3467 O O . SER A 1 493 ? 31.840 11.069 -45.298 1.00 96.75 493 SER A O 1
ATOM 3469 N N . VAL A 1 494 ? 32.990 11.185 -43.337 1.00 98.00 494 VAL A N 1
ATOM 3470 C CA . VAL A 1 494 ? 32.659 9.849 -42.832 1.00 98.00 494 VAL A CA 1
ATOM 3471 C C . VAL A 1 494 ? 31.165 9.790 -42.515 1.00 98.00 494 VAL A C 1
ATOM 3473 O O . VAL A 1 494 ? 30.597 10.757 -42.006 1.00 98.00 494 VAL A O 1
ATOM 3476 N N . VAL A 1 495 ? 30.528 8.670 -42.852 1.00 97.06 495 VAL A N 1
ATOM 3477 C CA . VAL A 1 495 ? 29.093 8.412 -42.648 1.00 97.06 495 VAL A CA 1
ATOM 3478 C C . VAL A 1 495 ? 28.808 7.101 -41.916 1.00 97.06 495 VAL A C 1
ATOM 3480 O O . VAL A 1 495 ? 27.653 6.813 -41.628 1.00 97.06 495 VAL A O 1
ATOM 3483 N N . GLY A 1 496 ? 29.831 6.305 -41.601 1.00 96.06 496 GLY A N 1
ATOM 3484 C CA . GLY A 1 496 ? 29.653 5.068 -40.848 1.00 96.06 496 GLY A CA 1
ATOM 3485 C C . GLY A 1 496 ? 30.968 4.405 -40.458 1.00 96.06 496 GLY A C 1
ATOM 3486 O O . GLY A 1 496 ? 32.037 4.762 -40.964 1.00 96.06 496 GLY A O 1
ATOM 3487 N N . MET A 1 497 ? 30.865 3.420 -39.568 1.00 97.75 497 MET A N 1
ATOM 3488 C CA . MET A 1 497 ? 31.967 2.542 -39.188 1.00 97.75 497 MET A CA 1
ATOM 3489 C C . MET A 1 497 ? 31.496 1.103 -38.991 1.00 97.75 497 MET A C 1
ATOM 3491 O O . MET A 1 497 ? 30.320 0.864 -38.726 1.00 97.75 497 MET A O 1
ATOM 3495 N N . ALA A 1 498 ? 32.430 0.161 -39.064 1.00 96.75 498 ALA A N 1
ATOM 3496 C CA . ALA A 1 498 ? 32.221 -1.224 -38.664 1.00 96.75 498 ALA A CA 1
ATOM 3497 C C . ALA A 1 498 ? 33.476 -1.761 -37.968 1.00 96.75 498 ALA A C 1
ATOM 3499 O O . ALA A 1 498 ? 34.591 -1.489 -38.416 1.00 96.75 498 ALA A O 1
ATOM 3500 N N . ALA A 1 499 ? 33.295 -2.520 -36.887 1.00 95.88 499 ALA A N 1
ATOM 3501 C CA . ALA A 1 499 ? 34.388 -3.212 -36.211 1.00 95.88 499 ALA A CA 1
ATOM 3502 C C . ALA A 1 499 ? 34.744 -4.519 -36.933 1.00 95.88 499 ALA A C 1
ATOM 3504 O O . ALA A 1 499 ? 33.895 -5.173 -37.545 1.00 95.88 499 ALA A O 1
ATOM 3505 N N . THR A 1 500 ? 36.010 -4.906 -36.843 1.00 95.69 500 THR A N 1
ATOM 3506 C CA . THR A 1 500 ? 36.478 -6.231 -37.264 1.00 95.69 500 THR A CA 1
ATOM 3507 C C . THR A 1 500 ? 35.910 -7.316 -36.336 1.00 95.69 500 THR A C 1
ATOM 3509 O O . THR A 1 500 ? 35.765 -7.073 -35.135 1.00 95.69 500 THR A O 1
ATOM 3512 N N . PRO A 1 501 ? 35.601 -8.528 -36.840 1.00 93.25 501 PRO A N 1
ATOM 3513 C CA . PRO A 1 501 ? 35.036 -9.598 -36.010 1.00 93.25 501 PRO A CA 1
ATOM 3514 C C . PRO A 1 501 ? 35.921 -10.043 -34.837 1.00 93.25 501 PRO A C 1
ATOM 3516 O O . PRO A 1 501 ? 35.407 -10.556 -33.848 1.00 93.25 501 PRO A O 1
ATOM 3519 N N . ASP A 1 502 ? 37.241 -9.872 -34.942 1.00 92.88 502 ASP A N 1
ATOM 3520 C CA . ASP A 1 502 ? 38.196 -10.192 -33.876 1.00 92.88 502 ASP A CA 1
ATOM 3521 C C . ASP A 1 502 ? 38.425 -9.026 -32.898 1.00 92.88 502 ASP A C 1
ATOM 3523 O O . ASP A 1 502 ? 39.160 -9.182 -31.922 1.00 92.88 502 ASP A O 1
ATOM 3527 N N . GLY A 1 503 ? 37.795 -7.870 -33.142 1.00 92.00 503 GLY A N 1
ATOM 3528 C CA . GLY A 1 503 ? 37.908 -6.669 -32.318 1.00 92.00 503 GLY A CA 1
ATOM 3529 C C . GLY A 1 503 ? 39.256 -5.957 -32.429 1.00 92.00 503 GLY A C 1
ATOM 3530 O O . GLY A 1 503 ? 39.534 -5.075 -31.618 1.00 92.00 503 GLY A O 1
ATOM 3531 N N . ARG A 1 504 ? 40.104 -6.320 -33.402 1.00 94.94 504 ARG A N 1
ATOM 3532 C CA . ARG A 1 504 ? 41.474 -5.794 -33.547 1.00 94.94 504 ARG A CA 1
ATOM 3533 C C . ARG A 1 504 ? 41.596 -4.654 -34.556 1.00 94.94 504 ARG A C 1
ATOM 3535 O O . ARG A 1 504 ? 42.688 -4.364 -35.026 1.00 94.94 504 ARG A O 1
ATOM 3542 N N . GLY A 1 505 ? 40.484 -4.012 -34.891 1.00 96.00 505 GLY A N 1
ATOM 3543 C CA . GLY A 1 505 ? 40.441 -2.956 -35.892 1.00 96.00 505 GLY A CA 1
ATOM 3544 C C . GLY A 1 505 ? 39.030 -2.539 -36.282 1.00 96.00 505 GLY A C 1
ATOM 3545 O O . GLY A 1 505 ? 38.041 -3.135 -35.842 1.00 96.00 505 GLY A O 1
ATOM 3546 N N . TYR A 1 506 ? 38.939 -1.540 -37.154 1.00 97.62 506 TYR A N 1
ATOM 3547 C CA . TYR A 1 506 ? 37.695 -1.036 -37.728 1.00 97.62 506 TYR A CA 1
ATOM 3548 C C . TYR A 1 506 ? 37.893 -0.419 -39.117 1.00 97.62 506 TYR A C 1
ATOM 3550 O O . TYR A 1 506 ? 38.981 0.027 -39.493 1.00 97.62 506 TYR A O 1
ATOM 3558 N N . TRP A 1 507 ? 36.792 -0.351 -39.864 1.00 98.06 507 TRP A N 1
ATOM 3559 C CA . TRP A 1 507 ? 36.685 0.362 -41.133 1.00 98.06 507 TRP A CA 1
ATOM 3560 C C . TRP A 1 507 ? 35.794 1.586 -40.984 1.00 98.06 507 TRP A C 1
ATOM 3562 O O . TRP A 1 507 ? 34.734 1.503 -40.364 1.00 98.06 507 TRP A O 1
ATOM 3572 N N . LEU A 1 508 ? 36.193 2.699 -41.599 1.00 98.06 508 LEU A N 1
ATOM 3573 C CA . LEU A 1 508 ? 35.375 3.904 -41.746 1.00 98.06 508 LEU A CA 1
ATOM 3574 C C . LEU A 1 508 ? 34.981 4.068 -43.212 1.00 98.06 508 LEU A C 1
ATOM 3576 O O . LEU A 1 508 ? 35.818 3.870 -44.093 1.00 98.06 508 LEU A O 1
ATOM 3580 N N . VAL A 1 509 ? 33.737 4.471 -43.471 1.00 97.81 509 VAL A N 1
ATOM 3581 C CA . VAL A 1 509 ? 33.245 4.752 -44.827 1.00 97.81 509 VAL A CA 1
ATOM 3582 C C . VAL A 1 509 ? 32.882 6.224 -44.981 1.00 97.81 509 VAL A C 1
ATOM 3584 O O . VAL A 1 509 ? 32.143 6.781 -44.169 1.00 97.81 509 VAL A O 1
ATOM 3587 N N . ALA A 1 510 ? 33.400 6.863 -46.027 1.00 97.44 510 ALA A N 1
ATOM 3588 C CA . ALA A 1 510 ? 33.043 8.218 -46.430 1.00 97.44 510 ALA A CA 1
ATOM 3589 C C . ALA A 1 510 ? 31.887 8.232 -47.439 1.00 97.44 510 ALA A C 1
ATOM 3591 O O . ALA A 1 510 ? 31.635 7.259 -48.146 1.00 97.44 510 ALA A O 1
ATOM 3592 N N . SER A 1 511 ? 31.176 9.358 -47.525 1.00 97.12 511 SER A N 1
ATOM 3593 C CA . SER A 1 511 ? 30.007 9.516 -48.413 1.00 97.12 511 SER A CA 1
ATOM 3594 C C . SER A 1 511 ? 30.326 9.494 -49.915 1.00 97.12 511 SER A C 1
ATOM 3596 O O . SER A 1 511 ? 29.406 9.384 -50.720 1.00 97.12 511 SER A O 1
ATOM 3598 N N . ASP A 1 512 ? 31.599 9.569 -50.314 1.00 96.19 512 ASP A N 1
ATOM 3599 C CA . ASP A 1 512 ? 32.057 9.281 -51.684 1.00 96.19 512 ASP A CA 1
ATOM 3600 C C . ASP A 1 512 ? 32.419 7.803 -51.916 1.00 96.19 512 ASP A C 1
ATOM 3602 O O . ASP A 1 512 ? 32.877 7.451 -53.001 1.00 96.19 512 ASP A O 1
ATOM 3606 N N . GLY A 1 513 ? 32.218 6.936 -50.921 1.00 94.69 513 GLY A N 1
ATOM 3607 C CA . GLY A 1 513 ? 32.574 5.519 -50.976 1.00 94.69 513 GLY A CA 1
ATOM 3608 C C . GLY A 1 513 ? 34.023 5.216 -50.586 1.00 94.69 513 GLY A C 1
ATOM 3609 O O . GLY A 1 513 ? 34.429 4.058 -50.663 1.00 94.69 513 GLY A O 1
ATOM 3610 N N . GLY A 1 514 ? 34.811 6.211 -50.161 1.00 96.50 514 GLY A N 1
ATOM 3611 C CA . GLY A 1 514 ? 36.158 5.974 -49.639 1.00 96.50 514 GLY A CA 1
ATOM 3612 C C . GLY A 1 514 ? 36.139 5.121 -48.365 1.00 96.50 514 GLY A C 1
ATOM 3613 O O . GLY A 1 514 ? 35.345 5.386 -47.464 1.00 96.50 514 GLY A O 1
ATOM 3614 N N . ILE A 1 515 ? 37.020 4.118 -48.281 1.00 96.94 515 ILE A N 1
ATOM 3615 C CA . ILE A 1 515 ? 37.178 3.248 -47.105 1.00 96.94 515 ILE A CA 1
ATOM 3616 C C . ILE A 1 515 ? 38.536 3.499 -46.453 1.00 96.94 515 ILE A C 1
ATOM 3618 O O . ILE A 1 515 ? 39.564 3.501 -47.130 1.00 96.94 515 ILE A O 1
ATOM 3622 N N . PHE A 1 516 ? 38.535 3.667 -45.133 1.00 96.88 516 PHE A N 1
ATOM 3623 C CA . PHE A 1 516 ? 39.735 3.814 -44.311 1.00 96.88 516 PHE A CA 1
ATOM 3624 C C . PHE A 1 516 ? 39.808 2.650 -43.327 1.00 96.88 516 PHE A C 1
ATOM 3626 O O . PHE A 1 516 ? 38.862 2.426 -42.575 1.00 96.88 516 PHE A O 1
ATOM 3633 N N . SER A 1 517 ? 40.918 1.917 -43.340 1.00 96.75 517 SER A N 1
ATOM 3634 C CA . SER A 1 517 ? 41.115 0.708 -42.534 1.00 96.75 517 SER A CA 1
ATOM 3635 C C . SER A 1 517 ? 42.145 0.960 -41.440 1.00 96.75 517 SER A C 1
ATOM 3637 O O . SER A 1 517 ? 43.224 1.481 -41.726 1.00 96.75 517 SER A O 1
ATOM 3639 N N . PHE A 1 518 ? 41.830 0.550 -40.216 1.00 95.50 518 PHE A N 1
ATOM 3640 C CA . PHE A 1 518 ? 42.704 0.661 -39.053 1.00 95.50 518 PHE A CA 1
ATOM 3641 C C . PHE A 1 518 ? 42.696 -0.666 -38.289 1.00 95.50 518 PHE A C 1
ATOM 3643 O O . PHE A 1 518 ? 41.611 -1.151 -37.975 1.00 95.50 518 PHE A O 1
ATOM 3650 N N . GLY A 1 519 ? 43.870 -1.234 -37.993 1.00 88.88 519 GLY A N 1
ATOM 3651 C CA . GLY A 1 519 ? 44.008 -2.548 -37.341 1.00 88.88 519 GLY A CA 1
ATOM 3652 C C . GLY A 1 519 ? 44.925 -3.507 -38.078 1.00 88.88 519 GLY A C 1
ATOM 3653 O O . GLY A 1 519 ? 44.835 -3.550 -39.328 1.00 88.88 519 GLY A O 1
#

pLDDT: mean 88.97, std 13.52, range [28.31, 98.81]

Nearest PDB structures (foldseek):
  7tmw-assembly1_B  TM=5.723E-01  e=3.731E-05  Homo sapiens
  7zgp-assembly1_D  TM=5.898E-01  e=2.243E-04  Saccharomyces cerevisiae
  8qo9-assembly1_F  TM=5.934E-01  e=2.243E-04  Homo sapiens
  6mzc-assembly1_G  TM=5.827E-01  e=7.561E-04  Homo sapiens
  5gap-assembly1_H  TM=5.235E-01  e=8.011E-04  Saccharomyces cerevisiae

Radius of gyration: 32.77 Å; Cα contacts (8 Å, |Δi|>4): 1291; chains: 1; bounding box: 116×46×95 Å

Foldseek 3Di:
DDDDDDDDDDDDDDDDDDLQDFALDQWFKWKFFFFPAQQFAALLLLLLCLQVFHFLQVRNCQRFPQWHKDFADPPLQQAFAKAWAVVCWQHKWKKAAQAWWDKQNDIAHGQKIWIWDDDPQWTWIWIANHSVGPTDDIDTGGQKMKIFFPDFADAPRPCQRHRFMWTDDPVGTQGAGGMWMFHQDPVRTTTIIHGHRLLQQLLQALCLQHPLCQQQFHDQHPPRTHSSLSSLLSSSQLVSLQLQLQPACDSVPGSHYDPVGGPGRHCPRRDNSSSVSSVVCRRIYIGHPPNRRDNRDYGNASLQWGQDDSHGIDGRPSRQDDTDPDTNQRNMDMDMFGQVLVCVLPVQQPGFNDKAQPDARQIDPPRFFRQKIWTHGSRGIDIDGLQVVCVSRVNRGSGMDTDDDDPADFQEKDAALVRQKIWTAHQQFDIDIGGRQDDFGTNHPPPDPATWQEKEAANNSQWIWTAGQQFDIDIGGPQDDFDGSNVPDDPATWRYKYADNNSQWIWTAGPVGDIDTGD